Protein AF-A0A958UXL9-F1 (afdb_monomer)

Sequence (493 aa):
MKTKDNKINVVVFGASGHAKVIIDILELEGKYNIVGLIDSYKAKNQNIFDYQILGNEEDIPELSKKYHFNHGIIAIGDNWTRKVMYEKITRANPDFEFVTTIHPSVVIGKNVSIGKGTVIMPGAIINADSKIGDFCIINTKTSVGHDSILENYSSLSSGVTLGGNVYIKEFSAISIGATIIQDIIIGKYAVIGAGSVVTKNIDHQVVAYGVPAKFVRKRAVDDKYLYQVEETVKDTGIVASDKLDVITGKHEWSKVLNEIGQYDFYHTYDYHLTARLQNETPFLLKYTTGTVTIALPLLLRQIDETMYSDASSVYGYPGPICNGIDETFNNEEFTEALQEFFIKNNIVSVFSRLNPFMPCQEIVLKNYGETVQHGKVVNIDITLDVDEQRRNYQSRLKTHVNKSKKHCVVKEAATEQDITDFVEIYHENMGRVNAKKYYYFGEEYFKKIINSSDFKTLVLIAKEKETGKTIAGSMFIVTNNIVQYHLSGSKNE

Mean predicted aligned error: 15.31 Å

Radius of gyration: 28.0 Å; Cα contacts (8 Å, |Δi|>4): 1054; chains: 1; bounding box: 61×80×56 Å

Foldseek 3Di:
DPPDLPAAEEEEEDQDPLVLQVVVQSVQVVRHDHLAYAYPVDDAQDDGNNGTHPYHLLCCVVCCVVSVHQEYAYSDLQLVVSVVSVVSNCVNPVSRFAAETEHPQEAEEACEEAEGNEYAGHQEYAYECEYHEYNEYHYANEYHEYLEYAYHSEYEYHLEYEYYNEYHDASEYEYANEYEYHPEYEADNEYEDHNEYDPHHHYHQFYWGDDPTDTDGGHDSPPGPDDDPPPQFPPPLQDADPFKDKARDQVVQLVLCVLLVDFDPLSHNLQCVLQDDPQWGKIWIWGDDDFKIKIAIWIWHDDPPDQAIEIEGGPDAGGMAMDPDDPPDDQVVVLVSVVVSCVVSRHPYYYGHHDPPGPCRCVNCPVNDDDDDPDDDDDQDPVDDPVVSVVPDDPVVVVVVVVLVVFKDKDWDDDPVSLVLFLVQQQQQCVVVVHDPSSNDDPVSSVSQCPPPQWHKTKMFIATPPPRHTFKIWIWTGHDPDIDTDTIGGHPD

Structure (mmCIF, N/CA/C/O backbone):
data_AF-A0A958UXL9-F1
#
_entry.id   AF-A0A958UXL9-F1
#
loop_
_atom_site.group_PDB
_atom_site.id
_atom_site.type_symbol
_atom_site.label_atom_id
_atom_site.label_alt_id
_atom_site.label_comp_id
_atom_site.label_asym_id
_atom_site.label_entity_id
_atom_site.label_seq_id
_atom_site.pdbx_PDB_ins_code
_atom_site.Cartn_x
_atom_site.Cartn_y
_atom_site.Cartn_z
_atom_site.occupancy
_atom_site.B_iso_or_equiv
_atom_site.auth_seq_id
_atom_site.auth_comp_id
_atom_site.auth_asym_id
_atom_site.auth_atom_id
_atom_site.pdbx_PDB_model_num
ATOM 1 N N . MET A 1 1 ? -27.967 -33.363 28.994 1.00 36.66 1 MET A N 1
ATOM 2 C CA . MET A 1 1 ? -26.508 -33.132 28.910 1.00 36.66 1 MET A CA 1
ATOM 3 C C . MET A 1 1 ? -26.209 -32.573 27.530 1.00 36.66 1 MET A C 1
ATOM 5 O O . MET A 1 1 ? -26.321 -33.318 26.569 1.00 36.66 1 MET A O 1
ATOM 9 N N . LYS A 1 2 ? -25.937 -31.267 27.411 1.00 36.25 2 LYS A N 1
ATOM 10 C CA . LYS A 1 2 ? -25.420 -30.687 26.162 1.00 36.25 2 LYS A CA 1
ATOM 11 C C . LYS A 1 2 ? -23.986 -31.196 26.005 1.00 36.25 2 LYS A C 1
ATOM 13 O O . LYS A 1 2 ? -23.173 -30.973 26.899 1.00 36.25 2 LYS A O 1
ATOM 18 N N . THR A 1 3 ? -23.712 -31.955 24.952 1.00 40.50 3 THR A N 1
ATOM 19 C CA . THR A 1 3 ? -22.351 -32.326 24.553 1.00 40.50 3 THR A CA 1
ATOM 20 C C . THR A 1 3 ? -21.530 -31.043 24.436 1.00 40.50 3 THR A C 1
ATOM 22 O O . THR A 1 3 ? -21.974 -30.097 23.794 1.00 40.50 3 THR A O 1
ATOM 25 N N . LYS A 1 4 ? -20.383 -30.961 25.122 1.00 47.53 4 LYS A N 1
ATOM 26 C CA . LYS A 1 4 ? -19.426 -29.867 24.913 1.00 47.53 4 LYS A CA 1
ATOM 27 C C . LYS A 1 4 ? -19.021 -29.912 23.438 1.00 47.53 4 LYS A C 1
ATOM 29 O O . LYS A 1 4 ? -18.393 -30.887 23.032 1.00 47.53 4 LYS A O 1
ATOM 34 N N . ASP A 1 5 ? -19.414 -28.910 22.657 1.00 58.47 5 ASP A N 1
ATOM 35 C CA . ASP A 1 5 ? -18.971 -28.768 21.271 1.00 58.47 5 ASP A CA 1
ATOM 36 C C . ASP A 1 5 ? -17.445 -28.640 21.269 1.00 58.47 5 ASP A C 1
ATOM 38 O O . ASP A 1 5 ? -16.886 -27.660 21.761 1.00 58.47 5 ASP A O 1
ATOM 42 N N . ASN A 1 6 ? -16.764 -29.670 20.770 1.00 78.56 6 ASN A N 1
ATOM 43 C CA . ASN A 1 6 ? -15.307 -29.792 20.775 1.00 78.56 6 ASN A CA 1
ATOM 44 C C . ASN A 1 6 ? -14.702 -28.988 19.606 1.00 78.56 6 ASN A C 1
ATOM 46 O O . ASN A 1 6 ? -14.046 -29.550 18.731 1.00 78.56 6 ASN A O 1
ATOM 50 N N . LYS A 1 7 ? -15.016 -27.686 19.534 1.00 89.00 7 LYS A N 1
ATOM 51 C CA . LYS A 1 7 ? -14.558 -26.793 18.460 1.00 89.00 7 LYS A CA 1
ATOM 52 C C . LYS A 1 7 ? -13.045 -26.594 18.534 1.00 89.00 7 LYS A C 1
ATOM 54 O O . LYS A 1 7 ? -12.489 -26.440 19.619 1.00 89.00 7 LYS A O 1
ATOM 59 N N . ILE A 1 8 ? -12.392 -26.552 17.375 1.00 93.25 8 ILE A N 1
ATOM 60 C CA . ILE A 1 8 ? -10.952 -26.285 17.282 1.00 93.25 8 ILE A CA 1
ATOM 61 C C . ILE A 1 8 ? -10.722 -24.777 17.425 1.00 93.25 8 ILE A C 1
ATOM 63 O O . ILE A 1 8 ? -11.345 -23.984 16.717 1.00 93.25 8 ILE A O 1
ATOM 67 N N . ASN A 1 9 ? -9.826 -24.380 18.329 1.00 96.00 9 ASN A N 1
ATOM 68 C CA . ASN A 1 9 ? -9.417 -22.986 18.489 1.00 96.00 9 ASN A CA 1
ATOM 69 C C . ASN A 1 9 ? -8.568 -22.540 17.296 1.00 96.00 9 ASN A C 1
ATOM 71 O O . ASN A 1 9 ? -7.501 -23.109 17.055 1.00 96.00 9 ASN A O 1
ATOM 75 N N . VAL A 1 10 ? -9.019 -21.505 16.590 1.00 97.19 10 VAL A N 1
ATOM 76 C CA . VAL A 1 10 ? -8.322 -20.935 15.431 1.00 97.19 10 VAL A CA 1
ATOM 77 C C . VAL A 1 10 ? -8.071 -19.450 15.619 1.00 97.19 10 VAL A C 1
ATOM 79 O O . VAL A 1 10 ? -8.909 -18.734 16.164 1.00 97.19 10 VAL A O 1
ATOM 82 N N . VAL A 1 11 ? -6.934 -18.977 15.121 1.00 97.25 11 VAL A N 1
ATOM 83 C CA . VAL A 1 11 ? -6.637 -17.546 14.987 1.00 97.25 11 VAL A CA 1
ATOM 84 C C . VAL A 1 11 ? -6.687 -17.132 13.514 1.00 97.25 11 VAL A C 1
ATOM 86 O O . VAL A 1 11 ? -6.352 -17.919 12.625 1.00 97.25 11 VAL A O 1
ATOM 89 N N . VAL A 1 12 ? -7.100 -15.897 13.239 1.00 97.81 12 VAL A N 1
ATOM 90 C CA . VAL A 1 12 ? -7.108 -15.337 11.878 1.00 97.81 12 VAL A CA 1
ATOM 91 C C . VAL A 1 12 ? -5.974 -14.319 11.746 1.00 97.81 12 VAL A C 1
ATOM 93 O O . VAL A 1 12 ? -5.903 -13.359 12.511 1.00 97.81 12 VAL A O 1
ATOM 96 N N . PHE A 1 13 ? -5.081 -14.520 10.776 1.00 96.44 13 PHE A N 1
ATOM 97 C CA . PHE A 1 13 ? -3.974 -13.602 10.492 1.00 96.44 13 PHE A CA 1
ATOM 98 C C . PHE A 1 13 ? -4.382 -12.584 9.426 1.00 96.44 13 PHE A C 1
ATOM 100 O O . PHE A 1 13 ? -4.620 -12.946 8.275 1.00 96.44 13 PHE A O 1
ATOM 107 N N . GLY A 1 14 ? -4.421 -11.311 9.801 1.00 92.44 14 GLY A N 1
ATOM 108 C CA . GLY A 1 14 ? -4.945 -10.201 9.016 1.00 92.44 14 GLY A CA 1
ATOM 109 C C . GLY A 1 14 ? -6.362 -9.823 9.446 1.00 92.44 14 GLY A C 1
ATOM 110 O O . GLY A 1 14 ? -7.210 -10.679 9.684 1.00 92.44 14 GLY A O 1
ATOM 111 N N . ALA A 1 15 ? -6.632 -8.520 9.516 1.00 90.50 15 ALA A N 1
ATOM 112 C CA . ALA A 1 15 ? -7.894 -7.966 10.006 1.00 90.50 15 ALA A CA 1
ATOM 113 C C . ALA A 1 15 ? -8.497 -6.916 9.047 1.00 90.50 15 ALA A C 1
ATOM 115 O O . ALA A 1 15 ? -9.163 -5.960 9.463 1.00 90.50 15 ALA A O 1
ATOM 116 N N . SER A 1 16 ? -8.242 -7.067 7.743 1.00 85.19 16 SER A N 1
ATOM 117 C CA . SER A 1 16 ? -8.774 -6.208 6.673 1.00 85.19 16 SER A CA 1
ATOM 118 C C . SER A 1 16 ? -10.174 -6.649 6.201 1.00 85.19 16 SER A C 1
ATOM 120 O O . SER A 1 16 ? -10.812 -7.506 6.808 1.00 85.19 16 SER A O 1
ATOM 122 N N . GLY A 1 17 ? -10.678 -6.078 5.099 1.00 85.38 17 GLY A N 1
ATOM 123 C CA . GLY A 1 17 ? -11.969 -6.475 4.519 1.00 85.38 17 GLY A CA 1
ATOM 124 C C . GLY A 1 17 ? -12.053 -7.960 4.139 1.00 85.38 17 GLY A C 1
ATOM 125 O O . GLY A 1 17 ? -13.109 -8.561 4.300 1.00 85.38 17 GLY A O 1
ATOM 126 N N . HIS A 1 18 ? -10.944 -8.572 3.709 1.00 91.44 18 HIS A N 1
ATOM 127 C CA . HIS A 1 18 ? -10.904 -10.000 3.371 1.00 91.44 18 HIS A CA 1
ATOM 128 C C . HIS A 1 18 ? -11.131 -10.900 4.598 1.00 91.44 18 HIS A C 1
ATOM 130 O O . HIS A 1 18 ? -11.836 -11.902 4.506 1.00 91.44 18 HIS A O 1
ATOM 136 N N . ALA A 1 19 ? -10.608 -10.496 5.761 1.00 94.62 19 ALA A N 1
ATOM 137 C CA . ALA A 1 19 ? -10.781 -11.222 7.015 1.00 94.62 19 ALA A CA 1
ATOM 138 C C . ALA A 1 19 ? -12.244 -11.298 7.450 1.00 94.62 19 ALA A C 1
ATOM 140 O O . ALA A 1 19 ? -12.668 -12.339 7.931 1.00 94.62 19 ALA A O 1
ATOM 141 N N . LYS A 1 20 ? -13.035 -10.245 7.205 1.00 93.75 20 LYS A N 1
ATOM 142 C CA . LYS A 1 20 ? -14.472 -10.242 7.526 1.00 93.75 20 LYS A CA 1
ATOM 143 C C . LYS A 1 20 ? -15.216 -11.388 6.838 1.00 93.75 20 LYS A C 1
ATOM 145 O O . LYS A 1 20 ? -16.043 -12.034 7.462 1.00 93.75 20 LYS A O 1
ATOM 150 N N . VAL A 1 21 ? -14.889 -11.662 5.573 1.00 94.62 21 VAL A N 1
ATOM 151 C CA . VAL A 1 21 ? -15.522 -12.755 4.817 1.00 94.62 21 VAL A CA 1
ATOM 152 C C . VAL A 1 21 ? -15.047 -14.117 5.324 1.00 94.62 21 VAL A C 1
ATOM 154 O O . VAL A 1 21 ? -15.844 -15.033 5.449 1.00 94.62 21 VAL A O 1
ATOM 157 N N . ILE A 1 22 ? -13.763 -14.260 5.661 1.00 97.38 22 ILE A N 1
ATOM 158 C CA . ILE A 1 22 ? -13.238 -15.510 6.235 1.00 97.38 22 ILE A CA 1
ATOM 159 C C . ILE A 1 22 ? -13.864 -15.809 7.601 1.00 97.38 22 ILE A C 1
ATOM 161 O O . ILE A 1 22 ? -14.202 -16.957 7.869 1.00 97.38 22 ILE A O 1
ATOM 165 N N . ILE A 1 23 ? -14.035 -14.791 8.447 1.00 97.56 23 ILE A N 1
ATOM 166 C CA . ILE A 1 23 ? -14.685 -14.919 9.756 1.00 97.56 23 ILE A CA 1
ATOM 167 C C . ILE A 1 23 ? -16.126 -15.411 9.587 1.00 97.56 23 ILE A C 1
ATOM 169 O O . ILE A 1 23 ? -16.485 -16.411 10.199 1.00 97.56 23 ILE A O 1
ATOM 173 N N . ASP A 1 24 ? -16.898 -14.786 8.694 1.00 96.38 24 ASP A N 1
ATOM 174 C CA . ASP A 1 24 ? -18.266 -15.212 8.361 1.00 96.38 24 ASP A CA 1
ATOM 175 C C . ASP A 1 24 ? -18.318 -16.693 7.931 1.00 96.38 24 ASP A C 1
ATOM 177 O O . ASP A 1 24 ? -19.142 -17.469 8.414 1.00 96.38 24 ASP A O 1
ATOM 181 N N . ILE A 1 25 ? -17.370 -17.141 7.099 1.00 97.81 25 ILE A N 1
ATOM 182 C CA . ILE A 1 25 ? -17.284 -18.551 6.688 1.00 97.81 25 ILE A CA 1
ATOM 183 C C . ILE A 1 25 ? -16.992 -19.469 7.879 1.00 97.81 25 ILE A C 1
ATOM 185 O O . ILE A 1 25 ? -17.681 -20.474 8.056 1.00 97.81 25 ILE A O 1
ATOM 189 N N . LEU A 1 26 ? -15.986 -19.142 8.694 1.00 97.25 26 LEU A N 1
ATOM 190 C CA . LEU A 1 26 ? -15.601 -19.943 9.859 1.00 97.25 26 LEU A CA 1
ATOM 191 C C . LEU A 1 26 ? -16.760 -20.088 10.857 1.00 97.25 26 LEU A C 1
ATOM 193 O O . LEU A 1 26 ? -16.963 -21.168 11.420 1.00 97.25 26 LEU A O 1
ATOM 197 N N . GLU A 1 27 ? -17.530 -19.017 11.059 1.00 96.06 27 GLU A N 1
ATOM 198 C CA . GLU A 1 27 ? -18.725 -19.012 11.903 1.00 96.06 27 GLU A CA 1
ATOM 199 C C . GLU A 1 27 ? -19.822 -19.917 11.338 1.00 96.06 27 GLU A C 1
ATOM 201 O O . GLU A 1 27 ? -20.366 -20.752 12.068 1.00 96.06 27 GLU A O 1
ATOM 206 N N . LEU A 1 28 ? -20.101 -19.811 10.035 1.00 96.56 28 LEU A N 1
ATOM 207 C CA . LEU A 1 28 ? -21.108 -20.619 9.345 1.00 96.56 28 LEU A CA 1
ATOM 208 C C . LEU A 1 28 ? -20.744 -22.105 9.271 1.00 96.56 28 LEU A C 1
ATOM 210 O O . LEU A 1 28 ? -21.630 -22.957 9.328 1.00 96.56 28 LEU A O 1
ATOM 214 N N . GLU A 1 29 ? -19.456 -22.440 9.167 1.00 95.12 29 GLU A N 1
ATOM 215 C CA . GLU A 1 29 ? -19.002 -23.829 9.251 1.00 95.12 29 GLU A CA 1
ATOM 216 C C . GLU A 1 29 ? -19.270 -24.432 10.634 1.00 95.12 29 GLU A C 1
ATOM 218 O O . GLU A 1 29 ? -19.460 -25.643 10.754 1.00 95.12 29 GLU A O 1
ATOM 223 N N . GLY A 1 30 ? -19.247 -23.614 11.691 1.00 93.81 30 GLY A N 1
ATOM 224 C CA . GLY A 1 30 ? -19.532 -24.034 13.062 1.00 93.81 30 GLY A CA 1
ATOM 225 C C . GLY A 1 30 ? -18.496 -24.981 13.686 1.00 93.81 30 GLY A C 1
ATOM 226 O O . GLY A 1 30 ? -18.659 -25.373 14.841 1.00 93.81 30 GLY A O 1
ATOM 227 N N . LYS A 1 31 ? -17.421 -25.332 12.966 1.00 94.56 31 LYS A N 1
ATOM 228 C CA . LYS A 1 31 ? -16.356 -26.264 13.398 1.00 94.56 31 LYS A CA 1
ATOM 229 C C . LYS A 1 31 ? -15.307 -25.610 14.302 1.00 94.56 31 LYS A C 1
ATOM 231 O O . LYS A 1 31 ? -14.606 -26.302 15.043 1.00 94.56 31 LYS A O 1
ATOM 236 N N . TYR A 1 32 ? -15.191 -24.286 14.229 1.00 95.94 32 TYR A N 1
ATOM 237 C CA . TYR A 1 32 ? -14.081 -23.533 14.798 1.00 95.94 32 TYR A CA 1
ATOM 238 C C . TYR A 1 32 ? -14.538 -22.545 15.870 1.00 95.94 32 TYR A C 1
ATOM 240 O O . TYR A 1 32 ? -15.656 -22.029 15.837 1.00 95.94 32 TYR A O 1
ATOM 248 N N . ASN A 1 33 ? -13.655 -22.296 16.832 1.00 96.06 33 ASN A N 1
ATOM 249 C CA . ASN A 1 33 ? -13.765 -21.214 17.800 1.00 96.06 33 ASN A CA 1
ATOM 250 C C . ASN A 1 33 ? -12.687 -20.175 17.476 1.00 96.06 33 ASN A C 1
ATOM 252 O O . ASN A 1 33 ? -11.498 -20.451 17.646 1.00 96.06 33 ASN A O 1
ATOM 256 N N . ILE A 1 34 ? -13.089 -19.005 16.981 1.00 97.19 34 ILE A N 1
ATOM 257 C CA . ILE A 1 34 ? -12.151 -17.939 16.625 1.00 97.19 34 ILE A CA 1
ATOM 258 C C . ILE A 1 34 ? -11.682 -17.267 17.919 1.00 97.19 34 ILE A C 1
ATOM 260 O O . ILE A 1 34 ? -12.457 -16.602 18.603 1.00 97.19 34 ILE A O 1
ATOM 264 N N . VAL A 1 35 ? -10.412 -17.456 18.280 1.00 96.44 35 VAL A N 1
ATOM 265 C CA . VAL A 1 35 ? -9.855 -16.931 19.543 1.00 96.44 35 VAL A CA 1
ATOM 266 C C . VAL A 1 35 ? -9.531 -15.439 19.477 1.00 96.44 35 VAL A C 1
ATOM 268 O O . VAL A 1 35 ? -9.409 -14.782 20.508 1.00 96.44 35 VAL A O 1
ATOM 271 N N . GLY A 1 36 ? -9.366 -14.912 18.266 1.00 96.38 36 GLY A N 1
ATOM 272 C CA . GLY A 1 36 ? -9.016 -13.528 17.993 1.00 96.38 36 GLY A CA 1
ATOM 273 C C . GLY A 1 36 ? -8.284 -13.387 16.665 1.00 96.38 36 GLY A C 1
ATOM 274 O O . GLY A 1 36 ? -8.196 -14.329 15.870 1.00 96.38 36 GLY A O 1
ATOM 275 N N . LEU A 1 37 ? -7.760 -12.190 16.434 1.00 96.94 37 LEU A N 1
ATOM 276 C CA . LEU A 1 37 ? -7.090 -11.800 15.200 1.00 96.94 37 LEU A CA 1
ATOM 277 C C . LEU A 1 37 ? -5.641 -11.400 15.489 1.00 96.94 37 LEU A C 1
ATOM 279 O O . LEU A 1 37 ? -5.334 -10.891 16.568 1.00 96.94 37 LEU A O 1
ATOM 283 N N . ILE A 1 38 ? -4.759 -11.585 14.514 1.00 94.31 38 ILE A N 1
ATOM 284 C CA . ILE A 1 38 ? -3.367 -11.123 14.561 1.00 94.31 38 ILE A CA 1
ATOM 285 C C . ILE A 1 38 ? -3.137 -10.179 13.385 1.00 94.31 38 ILE A C 1
ATOM 287 O O . ILE A 1 38 ? -3.370 -10.566 12.243 1.00 94.31 38 ILE A O 1
ATOM 291 N N . ASP A 1 39 ? -2.700 -8.947 13.642 1.00 89.69 39 ASP A N 1
ATOM 292 C CA . ASP A 1 39 ? -2.470 -7.945 12.596 1.00 89.69 39 ASP A CA 1
ATOM 293 C C . ASP A 1 39 ? -1.401 -6.934 13.040 1.00 89.69 39 ASP A C 1
ATOM 295 O O . ASP A 1 39 ? -1.528 -6.314 14.092 1.00 89.69 39 ASP A O 1
ATOM 299 N N . SER A 1 40 ? -0.352 -6.765 12.231 1.00 80.31 40 SER A N 1
ATOM 300 C CA . SER A 1 40 ? 0.772 -5.859 12.518 1.00 80.31 40 SER A CA 1
ATOM 301 C C . SER A 1 40 ? 0.460 -4.371 12.330 1.00 80.31 40 SER A C 1
ATOM 303 O O . SER A 1 40 ? 1.208 -3.524 12.809 1.00 80.31 40 SER A O 1
ATOM 305 N N . TYR A 1 41 ? -0.626 -4.031 11.636 1.00 77.31 41 TYR A N 1
ATOM 306 C CA . TYR A 1 41 ? -0.985 -2.649 11.307 1.00 77.31 41 TYR A CA 1
ATOM 307 C C . TYR A 1 41 ? -2.134 -2.117 12.165 1.00 77.31 41 TYR A C 1
ATOM 309 O O . TYR A 1 41 ? -2.486 -0.941 12.067 1.00 77.31 41 TYR A O 1
ATOM 317 N N . LYS A 1 42 ? -2.747 -2.969 12.993 1.00 78.62 42 LYS A N 1
ATOM 318 C CA . LYS A 1 42 ? -3.869 -2.602 13.860 1.00 78.62 42 LYS A CA 1
ATOM 319 C C . LYS A 1 42 ? -3.481 -2.633 15.326 1.00 78.62 42 LYS A C 1
ATOM 321 O O . LYS A 1 42 ? -2.682 -3.453 15.767 1.00 78.62 42 LYS A O 1
ATOM 326 N N . ALA A 1 43 ? -4.080 -1.732 16.097 1.00 78.62 43 ALA A N 1
ATOM 327 C CA . ALA A 1 43 ? -3.799 -1.637 17.519 1.00 78.62 43 ALA A CA 1
ATOM 328 C C . ALA A 1 43 ? -4.313 -2.879 18.262 1.00 78.62 43 ALA A C 1
ATOM 330 O O . ALA A 1 43 ? -5.433 -3.345 18.043 1.00 78.62 43 ALA A O 1
ATOM 331 N N . LYS A 1 44 ? -3.509 -3.380 19.202 1.00 85.69 44 LYS A N 1
ATOM 332 C CA . LYS A 1 44 ? -3.915 -4.442 20.127 1.00 85.69 44 LYS A CA 1
ATOM 333 C C . LYS A 1 44 ? -5.185 -4.043 20.887 1.00 85.69 44 LYS A C 1
ATOM 335 O O . LYS A 1 44 ? -5.346 -2.888 21.275 1.00 85.69 44 LYS A O 1
ATOM 340 N N . ASN A 1 45 ? -6.065 -5.011 21.128 1.00 87.56 45 ASN A N 1
ATOM 341 C CA . ASN A 1 45 ? -7.399 -4.853 21.724 1.00 87.56 45 ASN A CA 1
ATOM 342 C C . ASN A 1 45 ? -8.421 -4.082 20.869 1.00 87.56 45 ASN A C 1
ATOM 344 O O . ASN A 1 45 ? -9.549 -3.883 21.319 1.00 87.56 45 ASN A O 1
ATOM 348 N N . GLN A 1 46 ? -8.080 -3.669 19.644 1.00 86.81 46 GLN A N 1
ATOM 349 C CA . GLN A 1 46 ? -9.084 -3.182 18.702 1.00 86.81 46 GLN A CA 1
ATOM 350 C C . GLN A 1 46 ? -10.045 -4.325 18.341 1.00 86.81 46 GLN A C 1
ATOM 352 O O . GLN A 1 46 ? -9.607 -5.443 18.077 1.00 86.81 46 GLN A O 1
ATOM 357 N N . ASN A 1 47 ? -11.349 -4.045 18.303 1.00 88.00 47 ASN A N 1
ATOM 358 C CA . ASN A 1 47 ? -12.356 -5.008 17.855 1.00 88.00 47 ASN A CA 1
ATOM 359 C C . ASN A 1 47 ? -12.588 -4.881 16.346 1.00 88.00 47 ASN A C 1
ATOM 361 O O . ASN A 1 47 ? -12.818 -3.782 15.839 1.00 88.00 47 ASN A O 1
ATOM 365 N N . ILE A 1 48 ? -12.583 -6.007 15.640 1.00 83.44 48 ILE A N 1
ATOM 366 C CA . ILE A 1 48 ? -12.958 -6.131 14.234 1.00 83.44 48 ILE A CA 1
ATOM 367 C C . ILE A 1 48 ? -13.924 -7.306 14.116 1.00 83.44 48 ILE A C 1
ATOM 369 O O . ILE A 1 48 ? -13.542 -8.440 14.384 1.00 83.44 48 ILE A O 1
ATOM 373 N N . PHE A 1 49 ? -15.156 -7.025 13.677 1.00 82.12 49 PHE A N 1
ATOM 374 C CA . PHE A 1 49 ? -16.184 -8.048 13.438 1.00 82.12 49 PHE A CA 1
ATOM 375 C C . PHE A 1 49 ? -16.383 -8.963 14.661 1.00 82.12 49 PHE A C 1
ATOM 377 O O . PHE A 1 49 ? -16.333 -10.175 14.546 1.00 82.12 49 PHE A O 1
ATOM 384 N N . ASP A 1 50 ? -16.510 -8.343 15.840 1.00 91.06 50 ASP A N 1
ATOM 385 C CA . ASP A 1 50 ? -16.674 -8.988 17.153 1.00 91.06 50 ASP A CA 1
ATOM 386 C C . ASP A 1 50 ? -15.453 -9.738 17.721 1.00 91.06 50 ASP A C 1
ATOM 388 O O . ASP A 1 50 ? -15.511 -10.252 18.839 1.00 91.06 50 ASP A O 1
ATOM 392 N N . TYR A 1 51 ? -14.302 -9.694 17.039 1.00 95.38 51 TYR A N 1
ATOM 393 C CA . TYR A 1 51 ? -13.049 -10.299 17.506 1.00 95.38 51 TYR A CA 1
ATOM 394 C C . TYR A 1 51 ? -11.960 -9.265 17.800 1.00 95.38 51 TYR A C 1
ATOM 396 O O . TYR A 1 51 ? -11.799 -8.273 17.089 1.00 95.38 51 TYR A O 1
ATOM 404 N N . GLN A 1 52 ? -11.170 -9.514 18.845 1.00 95.44 52 GLN A N 1
ATOM 405 C CA . GLN A 1 52 ? -10.063 -8.645 19.248 1.00 95.44 52 GLN A CA 1
ATOM 406 C C . GLN A 1 52 ? -8.787 -8.912 18.448 1.00 95.44 52 GLN A C 1
ATOM 408 O O . GLN A 1 52 ? -8.423 -10.066 18.217 1.00 95.44 52 GLN A O 1
ATOM 413 N N . ILE A 1 53 ? -8.045 -7.846 18.129 1.00 95.00 53 ILE A N 1
ATOM 414 C CA . ILE A 1 53 ? -6.628 -7.942 17.762 1.00 95.00 53 ILE A CA 1
ATOM 415 C C . ILE A 1 53 ? -5.827 -8.344 19.009 1.00 95.00 53 ILE A C 1
ATOM 417 O O . ILE A 1 53 ? -5.696 -7.563 19.955 1.00 95.00 53 ILE A O 1
ATOM 421 N N . LEU A 1 54 ? -5.280 -9.557 19.020 1.00 94.62 54 LEU A N 1
ATOM 422 C CA . LEU A 1 54 ? -4.513 -10.108 20.140 1.00 94.62 54 LEU A CA 1
ATOM 423 C C . LEU A 1 54 ? -3.064 -9.597 20.179 1.00 94.62 54 LEU A C 1
ATOM 425 O O . LEU A 1 54 ? -2.463 -9.527 21.255 1.00 94.62 54 LEU A O 1
ATOM 429 N N . GLY A 1 55 ? -2.518 -9.234 19.019 1.00 92.00 55 GLY A N 1
ATOM 430 C CA . GLY A 1 55 ? -1.126 -8.835 18.837 1.00 92.00 55 GLY A CA 1
ATOM 431 C C . GLY A 1 55 ? -0.693 -8.933 17.375 1.00 92.00 55 GLY A C 1
ATOM 432 O O . GLY A 1 55 ? -1.538 -8.938 16.474 1.00 92.00 55 GLY A O 1
ATOM 433 N N . ASN A 1 56 ? 0.615 -9.034 17.161 1.00 88.38 56 ASN A N 1
ATOM 434 C CA . ASN A 1 56 ? 1.242 -9.191 15.847 1.00 88.38 56 ASN A CA 1
ATOM 435 C C . ASN A 1 56 ? 1.816 -10.615 15.655 1.00 88.38 56 ASN A C 1
ATOM 437 O O . ASN A 1 56 ? 1.665 -11.486 16.514 1.00 88.38 56 ASN A O 1
ATOM 441 N N . GLU A 1 57 ? 2.438 -10.889 14.503 1.00 81.19 57 GLU A N 1
ATOM 442 C CA . GLU A 1 57 ? 3.020 -12.209 14.221 1.00 81.19 57 GLU A CA 1
ATOM 443 C C . GLU A 1 57 ? 4.197 -12.608 15.133 1.00 81.19 57 GLU A C 1
ATOM 445 O O . GLU A 1 57 ? 4.503 -13.794 15.246 1.00 81.19 57 GLU A O 1
ATOM 450 N N . GLU A 1 58 ? 4.862 -11.659 15.790 1.00 84.94 58 GLU A N 1
ATOM 451 C CA . GLU A 1 58 ? 5.972 -11.936 16.709 1.00 84.94 58 GLU A CA 1
ATOM 452 C C . GLU A 1 58 ? 5.452 -12.471 18.051 1.00 84.94 58 GLU A C 1
ATOM 454 O O . GLU A 1 58 ? 6.104 -13.292 18.694 1.00 84.94 58 GLU A O 1
ATOM 459 N N . ASP A 1 59 ? 4.224 -12.097 18.420 1.00 87.31 59 ASP A N 1
ATOM 460 C CA . ASP A 1 59 ? 3.562 -12.517 19.656 1.00 87.31 59 ASP A CA 1
ATOM 461 C C . ASP A 1 59 ? 3.039 -13.974 19.606 1.00 87.31 59 ASP A C 1
ATOM 463 O O . ASP A 1 59 ? 2.581 -14.511 20.621 1.00 87.31 59 ASP A O 1
ATOM 467 N N . ILE A 1 60 ? 3.076 -14.648 18.444 1.00 87.38 60 ILE A N 1
ATOM 468 C CA . ILE A 1 60 ? 2.464 -15.978 18.227 1.00 87.38 60 ILE A CA 1
ATOM 469 C C . ILE A 1 60 ? 2.870 -17.020 19.285 1.00 87.38 60 ILE A C 1
ATOM 471 O O . ILE A 1 60 ? 1.976 -17.710 19.791 1.00 87.38 60 ILE A O 1
ATOM 475 N N . PRO A 1 61 ? 4.155 -17.184 19.661 1.00 88.25 61 PRO A N 1
ATOM 476 C CA . PRO A 1 61 ? 4.547 -18.208 20.632 1.00 88.25 61 PRO A CA 1
ATOM 477 C C . PRO A 1 61 ? 3.937 -17.995 22.024 1.00 88.25 61 PRO A C 1
ATOM 479 O O . PRO A 1 61 ? 3.638 -18.961 22.727 1.00 88.25 61 PRO A O 1
ATOM 482 N N . GLU A 1 62 ? 3.731 -16.743 22.433 1.00 92.00 62 GLU A N 1
ATOM 483 C CA . GLU A 1 62 ? 3.111 -16.415 23.720 1.00 92.00 62 GLU A CA 1
ATOM 484 C C . GLU A 1 62 ? 1.585 -16.498 23.642 1.00 92.00 62 GLU A C 1
ATOM 486 O O . GLU A 1 62 ? 0.938 -17.085 24.515 1.00 92.00 62 GLU A O 1
ATOM 491 N N . LEU A 1 63 ? 1.002 -15.966 22.564 1.00 92.19 63 LEU A N 1
ATOM 492 C CA . LEU A 1 63 ? -0.440 -15.980 22.335 1.00 92.19 63 LEU A CA 1
ATOM 493 C C . LEU A 1 63 ? -0.977 -17.405 22.176 1.00 92.19 63 LEU A C 1
ATOM 495 O O . LEU A 1 63 ? -2.005 -17.726 22.769 1.00 92.19 63 LEU A O 1
ATOM 499 N N . SER A 1 64 ? -0.275 -18.275 21.448 1.00 91.44 64 SER A N 1
ATOM 500 C CA . SER A 1 64 ? -0.665 -19.683 21.262 1.00 91.44 64 SER A CA 1
ATOM 501 C C . SER A 1 64 ? -0.787 -20.430 22.590 1.00 91.44 64 SER A C 1
ATOM 503 O O . SER A 1 64 ? -1.761 -21.150 22.807 1.00 91.44 64 SER A O 1
ATOM 505 N N . LYS A 1 65 ? 0.141 -20.191 23.528 1.00 91.31 65 LYS A N 1
ATOM 506 C CA . LYS A 1 65 ? 0.088 -20.748 24.889 1.00 91.31 65 LYS A CA 1
ATOM 507 C C . LYS A 1 65 ? -1.051 -20.151 25.707 1.00 91.31 65 LYS A C 1
ATOM 509 O O . LYS A 1 65 ? -1.775 -20.893 26.362 1.00 91.31 65 LYS A O 1
ATOM 514 N N . LYS A 1 66 ? -1.207 -18.824 25.672 1.00 93.88 66 LYS A N 1
ATOM 515 C CA . LYS A 1 66 ? -2.201 -18.093 26.473 1.00 93.88 66 LYS A CA 1
ATOM 516 C C . LYS A 1 66 ? -3.642 -18.392 26.053 1.00 93.88 66 LYS A C 1
ATOM 518 O O . LYS A 1 66 ? -4.511 -18.511 26.909 1.00 93.88 66 LYS A O 1
ATOM 523 N N . TYR A 1 67 ? -3.890 -18.476 24.751 1.00 91.81 67 TYR A N 1
ATOM 524 C CA . TYR A 1 67 ? -5.221 -18.661 24.167 1.00 91.81 67 TYR A CA 1
ATOM 525 C C . TYR A 1 67 ? -5.461 -20.097 23.676 1.00 91.81 67 TYR A C 1
ATOM 527 O O . TYR A 1 67 ? -6.515 -20.382 23.113 1.00 91.81 67 TYR A O 1
ATOM 535 N N . HIS A 1 68 ? -4.509 -21.007 23.912 1.00 91.88 68 HIS A N 1
ATOM 536 C CA . HIS A 1 68 ? -4.591 -22.430 23.579 1.00 91.88 68 HIS A CA 1
ATOM 537 C C . HIS A 1 68 ? -5.002 -22.687 22.121 1.00 91.88 68 HIS A C 1
ATOM 539 O O . HIS A 1 68 ? -5.967 -23.409 21.859 1.00 91.88 68 HIS A O 1
ATOM 545 N N . PHE A 1 69 ? -4.279 -22.082 21.176 1.00 93.19 69 PHE A N 1
ATOM 546 C CA . PHE A 1 69 ? -4.454 -22.333 19.745 1.00 93.19 69 PHE A CA 1
ATOM 547 C C . PHE A 1 69 ? -3.153 -22.824 19.107 1.00 93.19 69 PHE A C 1
ATOM 549 O O . PHE A 1 69 ? -2.063 -22.354 19.425 1.00 93.19 69 PHE A O 1
ATOM 556 N N . ASN A 1 70 ? -3.293 -23.746 18.165 1.00 94.06 70 ASN A N 1
ATOM 557 C CA . ASN A 1 70 ? -2.239 -24.224 17.266 1.00 94.06 70 ASN A CA 1
ATOM 558 C C . ASN A 1 70 ? -2.717 -24.277 15.806 1.00 94.06 70 ASN A C 1
ATOM 560 O O . ASN A 1 70 ? -2.006 -24.788 14.950 1.00 94.06 70 ASN A O 1
ATOM 564 N N . HIS A 1 71 ? -3.919 -23.761 15.540 1.00 96.75 71 HIS A N 1
ATOM 565 C CA . HIS A 1 71 ? -4.514 -23.699 14.217 1.00 96.75 71 HIS A CA 1
ATOM 566 C C . HIS A 1 71 ? -4.792 -22.246 13.830 1.00 96.75 71 HIS A C 1
ATOM 568 O O . HIS A 1 71 ? -5.075 -21.401 14.685 1.00 96.75 71 HIS A O 1
ATOM 574 N N . GLY A 1 72 ? -4.783 -21.948 12.536 1.00 97.25 72 GLY A N 1
ATOM 575 C CA . GLY A 1 72 ? -5.218 -20.645 12.051 1.00 97.25 72 GLY A CA 1
ATOM 576 C C . GLY A 1 72 ? -5.372 -20.559 10.545 1.00 97.25 72 GLY A C 1
ATOM 577 O O . GLY A 1 72 ? -5.155 -21.527 9.820 1.00 97.25 72 GLY A O 1
ATOM 578 N N . ILE A 1 73 ? -5.760 -19.382 10.072 1.00 98.25 73 ILE A N 1
ATOM 579 C CA . ILE A 1 73 ? -5.925 -19.099 8.646 1.00 98.25 73 ILE A CA 1
ATOM 580 C C . ILE A 1 73 ? -5.369 -17.721 8.303 1.00 98.25 73 ILE A C 1
ATOM 582 O O . ILE A 1 73 ? -5.516 -16.769 9.069 1.00 98.25 73 ILE A O 1
ATOM 586 N N . ILE A 1 74 ? -4.715 -17.609 7.146 1.00 97.88 74 ILE A N 1
ATOM 587 C CA . ILE A 1 74 ? -4.128 -16.351 6.684 1.00 97.88 74 ILE A CA 1
ATOM 588 C C . ILE A 1 74 ? -5.142 -15.603 5.821 1.00 97.88 74 ILE A C 1
ATOM 590 O O . ILE A 1 74 ? -5.326 -15.908 4.645 1.00 97.88 74 ILE A O 1
ATOM 594 N N . ALA A 1 75 ? -5.761 -14.579 6.397 1.00 96.50 75 ALA A N 1
ATOM 595 C CA . ALA A 1 75 ? -6.711 -13.684 5.753 1.00 96.50 75 ALA A CA 1
ATOM 596 C C . ALA A 1 75 ? -6.028 -12.495 5.051 1.00 96.50 75 ALA A C 1
ATOM 598 O O . ALA A 1 75 ? -6.423 -11.333 5.202 1.00 96.50 75 ALA A O 1
ATOM 599 N N . ILE A 1 76 ? -5.028 -12.794 4.219 1.00 93.06 76 ILE A N 1
ATOM 600 C CA . ILE A 1 76 ? -4.292 -11.817 3.409 1.00 93.06 76 ILE A CA 1
ATOM 601 C C . ILE A 1 76 ? -4.536 -12.111 1.929 1.00 93.06 76 ILE A C 1
ATOM 603 O O . ILE A 1 76 ? -4.181 -13.179 1.427 1.00 93.06 76 ILE A O 1
ATOM 607 N N . GLY A 1 77 ? -5.131 -11.147 1.224 1.00 91.44 77 GLY A N 1
ATOM 608 C CA . GLY A 1 77 ? -5.492 -11.317 -0.184 1.00 91.44 77 GLY A CA 1
ATOM 609 C C . GLY A 1 77 ? -4.283 -11.423 -1.119 1.00 91.44 77 GLY A C 1
ATOM 610 O O . GLY A 1 77 ? -4.291 -12.228 -2.050 1.00 91.44 77 GLY A O 1
ATOM 611 N N . ASP A 1 78 ? -3.231 -10.639 -0.870 1.00 90.56 78 ASP A N 1
ATOM 612 C CA . ASP A 1 78 ? -2.039 -10.653 -1.717 1.00 90.56 78 ASP A CA 1
ATOM 613 C C . ASP A 1 78 ? -1.289 -11.990 -1.586 1.00 90.56 78 ASP A C 1
ATOM 615 O O . ASP A 1 78 ? -1.035 -12.474 -0.482 1.00 90.56 78 ASP A O 1
ATOM 619 N N . ASN A 1 79 ? -0.950 -12.594 -2.726 1.00 93.69 79 ASN A N 1
ATOM 620 C CA . ASN A 1 79 ? -0.435 -13.964 -2.802 1.00 93.69 79 ASN A CA 1
ATOM 621 C C . ASN A 1 79 ? 0.966 -14.063 -2.196 1.00 93.69 79 ASN A C 1
ATOM 623 O O . ASN A 1 79 ? 1.255 -14.998 -1.448 1.00 93.69 79 ASN A O 1
ATOM 627 N N . TRP A 1 80 ? 1.826 -13.089 -2.505 1.00 90.25 80 TRP A N 1
ATOM 628 C CA . TRP A 1 80 ? 3.196 -13.056 -2.008 1.00 90.25 80 TRP A CA 1
ATOM 629 C C . TRP A 1 80 ? 3.222 -12.787 -0.503 1.00 90.25 80 TRP A C 1
ATOM 631 O O . TRP A 1 80 ? 3.831 -13.537 0.256 1.00 90.25 80 TRP A O 1
ATOM 641 N N . THR A 1 81 ? 2.469 -11.786 -0.048 1.00 89.12 81 THR A N 1
ATOM 642 C CA . THR A 1 81 ? 2.347 -11.433 1.373 1.00 89.12 81 THR A CA 1
ATOM 643 C C . THR A 1 81 ? 1.776 -12.593 2.193 1.00 89.12 81 THR A C 1
ATOM 645 O O . THR A 1 81 ? 2.260 -12.871 3.291 1.00 89.12 81 THR A O 1
ATOM 648 N N . ARG A 1 82 ? 0.798 -13.334 1.653 1.00 94.44 82 ARG A N 1
ATOM 649 C CA . ARG A 1 82 ? 0.258 -14.549 2.284 1.00 94.44 82 ARG A CA 1
ATOM 650 C C . ARG A 1 82 ? 1.327 -15.630 2.468 1.00 94.44 82 ARG A C 1
ATOM 652 O O . ARG A 1 82 ? 1.399 -16.227 3.540 1.00 94.44 82 ARG A O 1
ATOM 659 N N . LYS A 1 83 ? 2.193 -15.842 1.473 1.00 95.19 83 LYS A N 1
ATOM 660 C CA . LYS A 1 83 ? 3.336 -16.767 1.568 1.00 95.19 83 LYS A CA 1
ATOM 661 C C . LYS A 1 83 ? 4.374 -16.306 2.593 1.00 95.19 83 LYS A C 1
ATOM 663 O O . LYS A 1 83 ? 4.817 -17.107 3.409 1.00 95.19 83 LYS A O 1
ATOM 668 N N . VAL A 1 84 ? 4.717 -15.018 2.606 1.00 90.62 84 VAL A N 1
ATOM 669 C CA . VAL A 1 84 ? 5.634 -14.444 3.608 1.00 90.62 84 VAL A CA 1
ATOM 670 C C . VAL A 1 84 ? 5.085 -14.632 5.026 1.00 90.62 84 VAL A C 1
ATOM 672 O O . VAL A 1 84 ? 5.826 -15.014 5.930 1.00 90.62 84 VAL A O 1
ATOM 675 N N . MET A 1 85 ? 3.782 -14.420 5.226 1.00 92.75 85 MET A N 1
ATOM 676 C CA . MET A 1 85 ? 3.130 -14.643 6.518 1.00 92.75 85 MET A CA 1
ATOM 677 C C . MET A 1 85 ? 3.166 -16.123 6.928 1.00 92.75 85 MET A C 1
ATOM 679 O O . MET A 1 85 ? 3.523 -16.431 8.062 1.00 92.75 85 MET A O 1
ATOM 683 N N . TYR A 1 86 ? 2.891 -17.048 6.004 1.00 95.75 86 TYR A N 1
ATOM 684 C CA . TYR A 1 86 ? 3.030 -18.487 6.252 1.00 95.75 86 TYR A CA 1
ATOM 685 C C . TYR A 1 86 ? 4.441 -18.859 6.731 1.00 95.75 86 TYR A C 1
ATOM 687 O O . TYR A 1 86 ? 4.596 -19.566 7.730 1.00 95.75 86 TYR A O 1
ATOM 695 N N . GLU A 1 87 ? 5.474 -18.351 6.054 1.00 93.94 87 GLU A N 1
ATOM 696 C CA . GLU A 1 87 ? 6.872 -18.603 6.416 1.00 93.94 87 GLU A CA 1
ATOM 697 C C . GLU A 1 87 ? 7.217 -18.033 7.799 1.00 93.94 87 GLU A C 1
ATOM 699 O O . GLU A 1 87 ? 7.915 -18.689 8.573 1.00 93.94 87 GLU A O 1
ATOM 704 N N . LYS A 1 88 ? 6.713 -16.838 8.137 1.00 90.88 88 LYS A N 1
ATOM 705 C CA . LYS A 1 88 ? 6.892 -16.225 9.464 1.00 90.88 88 LYS A CA 1
ATOM 706 C C . LYS A 1 88 ? 6.259 -17.070 10.570 1.00 90.88 88 LYS A C 1
ATOM 708 O O . LYS A 1 88 ? 6.937 -17.392 11.542 1.00 90.88 88 LYS A O 1
ATOM 713 N N . ILE A 1 89 ? 5.000 -17.469 10.396 1.00 92.44 89 ILE A N 1
ATOM 714 C CA . ILE A 1 89 ? 4.260 -18.268 11.381 1.00 92.44 89 ILE A CA 1
ATOM 715 C C . ILE A 1 89 ? 4.940 -19.623 11.586 1.00 92.44 89 ILE A C 1
ATOM 717 O O . ILE A 1 89 ? 5.215 -19.997 12.719 1.00 92.44 89 ILE A O 1
ATOM 721 N N . THR A 1 90 ? 5.278 -20.324 10.500 1.00 92.62 90 THR A N 1
ATOM 722 C CA . THR A 1 90 ? 5.915 -21.651 10.568 1.00 92.62 90 THR A CA 1
ATOM 723 C C . THR A 1 90 ? 7.302 -21.578 11.210 1.00 92.62 90 THR A C 1
ATOM 725 O O . THR A 1 90 ? 7.711 -22.484 11.928 1.00 92.62 90 THR A O 1
ATOM 728 N N . ARG A 1 91 ? 8.039 -20.480 10.993 1.00 90.25 91 ARG A N 1
ATOM 729 C CA . ARG A 1 91 ? 9.325 -20.246 11.663 1.00 90.25 91 ARG A CA 1
ATOM 730 C C . ARG A 1 91 ? 9.155 -20.017 13.165 1.00 90.25 91 ARG A C 1
ATOM 732 O O . ARG A 1 91 ? 9.972 -20.505 13.938 1.00 90.25 91 ARG A O 1
ATOM 739 N N . ALA A 1 92 ? 8.128 -19.272 13.569 1.00 87.31 92 ALA A N 1
ATOM 740 C CA . ALA A 1 92 ? 7.843 -18.983 14.974 1.00 87.31 92 ALA A CA 1
ATOM 741 C C . ALA A 1 92 ? 7.225 -20.183 15.716 1.00 87.31 92 ALA A C 1
ATOM 743 O O . ALA A 1 92 ? 7.446 -20.349 16.915 1.00 87.31 92 ALA A O 1
ATOM 744 N N . ASN A 1 93 ? 6.456 -21.015 15.012 1.00 88.56 93 ASN A N 1
ATOM 745 C CA . ASN A 1 93 ? 5.793 -22.198 15.540 1.00 88.56 93 ASN A CA 1
ATOM 746 C C . ASN A 1 93 ? 5.722 -23.302 14.458 1.00 88.56 93 ASN A C 1
ATOM 748 O O . ASN A 1 93 ? 4.788 -23.310 13.653 1.00 88.56 93 ASN A O 1
ATOM 752 N N . PRO A 1 94 ? 6.701 -24.226 14.418 1.00 89.25 94 PRO A N 1
ATOM 753 C CA . PRO A 1 94 ? 6.775 -25.278 13.397 1.00 89.25 94 PRO A CA 1
ATOM 754 C C . PRO A 1 94 ? 5.587 -26.246 13.374 1.00 89.25 94 PRO A C 1
ATOM 756 O O . PRO A 1 94 ? 5.270 -26.784 12.316 1.00 89.25 94 PRO A O 1
ATOM 759 N N . ASP A 1 95 ? 4.918 -26.431 14.514 1.00 90.94 95 ASP A N 1
ATOM 760 C CA . ASP A 1 95 ? 3.767 -27.331 14.666 1.00 90.94 95 ASP A CA 1
ATOM 761 C C . ASP A 1 95 ? 2.428 -26.624 14.380 1.00 90.94 95 ASP A C 1
ATOM 763 O O . ASP A 1 95 ? 1.355 -27.144 14.689 1.00 90.94 95 ASP A O 1
ATOM 767 N N . PHE A 1 96 ? 2.467 -25.402 13.837 1.00 94.44 96 PHE A N 1
ATOM 768 C CA . PHE A 1 96 ? 1.269 -24.632 13.531 1.00 94.44 96 PHE A CA 1
ATOM 769 C C . PHE A 1 96 ? 0.542 -25.178 12.297 1.00 94.44 96 PHE A C 1
ATOM 771 O O . PHE A 1 96 ? 1.113 -25.289 11.210 1.00 94.44 96 PHE A O 1
ATOM 778 N N . GLU A 1 97 ? -0.753 -25.452 12.440 1.00 96.44 97 GLU A N 1
ATOM 779 C CA . GLU A 1 97 ? -1.585 -26.001 11.374 1.00 96.44 97 GLU A CA 1
ATOM 780 C C . GLU A 1 97 ? -2.467 -24.929 10.719 1.00 96.44 97 GLU A C 1
ATOM 782 O O . GLU A 1 97 ? -3.074 -24.080 11.374 1.00 96.44 97 GLU A O 1
ATOM 787 N N . PHE A 1 98 ? -2.574 -24.974 9.390 1.00 98.19 98 PHE A N 1
ATOM 788 C CA . PHE A 1 98 ? -3.399 -24.033 8.634 1.00 98.19 98 PHE A CA 1
ATOM 789 C C . PHE A 1 98 ? -4.701 -24.682 8.196 1.00 98.19 98 PHE A C 1
ATOM 791 O O . PHE A 1 98 ? -4.693 -25.637 7.417 1.00 98.19 98 PHE A O 1
ATOM 798 N N . VAL A 1 99 ? -5.819 -24.137 8.671 1.00 98.06 99 VAL A N 1
ATOM 799 C CA . VAL A 1 99 ? -7.146 -24.661 8.344 1.00 98.06 99 VAL A CA 1
ATOM 800 C C . VAL A 1 99 ? -7.582 -24.225 6.949 1.00 98.06 99 VAL A C 1
ATOM 802 O O . VAL A 1 99 ? -7.253 -23.135 6.481 1.00 98.06 99 VAL A O 1
ATOM 805 N N . THR A 1 100 ? -8.348 -25.092 6.298 1.00 98.25 100 THR A N 1
ATOM 806 C CA . THR A 1 100 ? -9.048 -24.813 5.042 1.00 98.25 100 THR A CA 1
ATOM 807 C C . THR A 1 100 ? -10.492 -24.486 5.385 1.00 98.25 100 THR A C 1
ATOM 809 O O . THR A 1 100 ? -11.118 -25.252 6.115 1.00 98.25 100 THR A O 1
ATOM 812 N N . THR A 1 101 ? -11.026 -23.383 4.863 1.00 97.81 101 THR A N 1
ATOM 813 C CA . THR A 1 101 ? -12.396 -22.948 5.171 1.00 97.81 101 THR A CA 1
ATOM 814 C C . THR A 1 101 ? -13.221 -22.780 3.900 1.00 97.81 101 THR A C 1
ATOM 816 O O . THR A 1 101 ? -12.761 -22.216 2.902 1.00 97.81 101 THR A O 1
ATOM 819 N N . ILE A 1 102 ? -14.431 -23.337 3.906 1.00 98.50 102 ILE A N 1
ATOM 820 C CA . ILE A 1 102 ? -15.284 -23.455 2.722 1.00 98.50 102 ILE A CA 1
ATOM 821 C C . ILE A 1 102 ? -16.686 -23.003 3.103 1.00 98.50 102 ILE A C 1
ATOM 823 O O . ILE A 1 102 ? -17.318 -23.593 3.979 1.00 98.50 102 ILE A O 1
ATOM 827 N N . HIS A 1 103 ? -17.192 -21.975 2.423 1.00 98.56 103 HIS A N 1
ATOM 828 C CA . HIS A 1 103 ? -18.546 -21.501 2.672 1.00 98.56 103 HIS A CA 1
ATOM 829 C C . HIS A 1 103 ? -19.586 -22.606 2.394 1.00 98.56 103 HIS A C 1
ATOM 831 O O . HIS A 1 103 ? -19.501 -23.258 1.350 1.00 98.56 103 HIS A O 1
ATOM 837 N N . PRO A 1 104 ? -20.618 -22.797 3.243 1.00 98.06 104 PRO A N 1
ATOM 838 C CA . PRO A 1 104 ? -21.599 -23.876 3.064 1.00 98.06 104 PRO A CA 1
ATOM 839 C C . PRO A 1 104 ? -22.371 -23.865 1.735 1.00 98.06 104 PRO A C 1
ATOM 841 O O . PRO A 1 104 ? -22.930 -24.882 1.341 1.00 98.06 104 PRO A O 1
ATOM 844 N N . SER A 1 105 ? -22.421 -22.726 1.036 1.00 98.25 105 SER A N 1
ATOM 845 C CA . SER A 1 105 ? -23.066 -22.614 -0.285 1.00 98.25 105 SER A CA 1
ATOM 846 C C . SER A 1 105 ? -22.192 -23.035 -1.472 1.00 98.25 105 SER A C 1
ATOM 848 O O . SER A 1 105 ? -22.648 -22.949 -2.613 1.00 98.25 105 SER A O 1
ATOM 850 N N . VAL A 1 106 ? -20.943 -23.439 -1.240 1.00 98.69 106 VAL A N 1
ATOM 851 C CA . VAL A 1 106 ? -20.036 -23.892 -2.301 1.00 98.69 106 VAL A CA 1
ATOM 852 C C . VAL A 1 106 ? -20.496 -25.244 -2.838 1.00 98.69 106 VAL A C 1
ATOM 854 O O . VAL A 1 106 ? -20.784 -26.166 -2.078 1.00 98.69 106 VAL A O 1
ATOM 857 N N . VAL A 1 107 ? -20.508 -25.384 -4.163 1.00 98.69 107 VAL A N 1
ATOM 858 C CA . VAL A 1 107 ? -20.778 -26.662 -4.832 1.00 98.69 107 VAL A CA 1
ATOM 859 C C . VAL A 1 107 ? -19.453 -27.305 -5.226 1.00 98.69 107 VAL A C 1
ATOM 861 O O . VAL A 1 107 ? -18.681 -26.719 -5.983 1.00 98.69 107 VAL A O 1
ATOM 864 N N . ILE A 1 108 ? -19.194 -28.515 -4.725 1.00 98.56 108 ILE A N 1
ATOM 865 C CA . ILE A 1 108 ? -17.963 -29.269 -4.992 1.00 98.56 108 ILE A CA 1
ATOM 866 C C . ILE A 1 108 ? -18.305 -30.545 -5.765 1.00 98.56 108 ILE A C 1
ATOM 868 O O . ILE A 1 108 ? -19.139 -31.344 -5.340 1.00 98.56 108 ILE A O 1
ATOM 872 N N . GLY A 1 109 ? -17.656 -30.720 -6.913 1.00 98.12 109 GLY A N 1
ATOM 873 C CA . GLY A 1 109 ? -17.774 -31.878 -7.783 1.00 98.12 109 GLY A CA 1
ATOM 874 C C . GLY A 1 109 ? -17.059 -33.115 -7.242 1.00 98.12 109 GLY A C 1
ATOM 875 O O . GLY A 1 109 ? -16.357 -33.094 -6.230 1.00 98.12 109 GLY A O 1
ATOM 876 N N . LYS A 1 110 ? -17.233 -34.235 -7.943 1.00 98.19 110 LYS A N 1
ATOM 877 C CA . LYS A 1 110 ? -16.608 -35.509 -7.577 1.00 98.19 110 LYS A CA 1
ATOM 878 C C . LYS A 1 110 ? -15.082 -35.439 -7.738 1.00 98.19 110 LYS A C 1
ATOM 880 O O . LYS A 1 110 ? -14.598 -34.807 -8.668 1.00 98.19 110 LYS A O 1
ATOM 885 N N . ASN A 1 111 ? -14.343 -36.125 -6.862 1.00 98.25 111 ASN A N 1
ATOM 886 C CA . ASN A 1 111 ? -12.877 -36.254 -6.907 1.00 98.25 111 ASN A CA 1
ATOM 887 C C . ASN A 1 111 ? -12.093 -34.927 -6.838 1.00 98.25 111 ASN A C 1
ATOM 889 O O . ASN A 1 111 ? -10.933 -34.878 -7.240 1.00 98.25 111 ASN A O 1
ATOM 893 N N . VAL A 1 112 ? -12.697 -33.859 -6.315 1.00 98.69 112 VAL A N 1
ATOM 894 C CA . VAL A 1 112 ? -11.989 -32.597 -6.081 1.00 98.69 112 VAL A CA 1
ATOM 895 C C . VAL A 1 112 ? -11.057 -32.731 -4.876 1.00 98.69 112 VAL A C 1
ATOM 897 O O . VAL A 1 112 ? -11.464 -33.225 -3.824 1.00 98.69 112 VAL A O 1
ATOM 900 N N . SER A 1 113 ? -9.820 -32.247 -5.005 1.00 98.62 113 SER A N 1
ATOM 901 C CA . SER A 1 113 ? -8.871 -32.124 -3.888 1.00 98.62 113 SER A CA 1
ATOM 902 C C . SER A 1 113 ? -8.585 -30.658 -3.578 1.00 98.62 113 SER A C 1
ATOM 904 O O . SER A 1 113 ? -8.350 -29.882 -4.504 1.00 98.62 113 SER A O 1
ATOM 906 N N . ILE A 1 114 ? -8.555 -30.285 -2.296 1.00 98.81 114 ILE A N 1
ATOM 907 C CA . ILE A 1 114 ? -8.298 -28.911 -1.840 1.00 98.81 114 ILE A CA 1
ATOM 908 C C . ILE A 1 114 ? -7.168 -28.927 -0.810 1.00 98.81 114 ILE A C 1
ATOM 910 O O . ILE A 1 114 ? -7.250 -29.647 0.185 1.00 98.81 114 ILE A O 1
ATOM 914 N N . GLY A 1 115 ? -6.125 -28.140 -1.066 1.00 98.62 115 GLY A N 1
ATOM 915 C CA . GLY A 1 115 ? -4.958 -27.992 -0.202 1.00 98.62 115 GLY A CA 1
ATOM 916 C C . GLY A 1 115 ? -5.229 -27.223 1.094 1.00 98.62 115 GLY A C 1
ATOM 917 O O . GLY A 1 115 ? -6.309 -26.661 1.305 1.00 98.62 115 GLY A O 1
ATOM 918 N N . LYS A 1 116 ? -4.232 -27.202 1.981 1.00 98.12 116 LYS A N 1
ATOM 919 C CA . LYS A 1 116 ? -4.318 -26.549 3.301 1.00 98.12 116 LYS A CA 1
ATOM 920 C C . LYS A 1 116 ? -4.315 -25.027 3.183 1.00 98.12 116 LYS A C 1
ATOM 922 O O . LYS A 1 116 ? -3.749 -24.475 2.242 1.00 98.12 116 LYS A O 1
ATOM 927 N N . GLY A 1 117 ? -4.905 -24.329 4.154 1.00 98.25 117 GLY A N 1
ATOM 928 C CA . GLY A 1 117 ? -4.892 -22.859 4.196 1.00 98.25 117 GLY A CA 1
ATOM 929 C C . GLY A 1 117 ? -5.675 -22.177 3.068 1.00 98.25 117 GLY A C 1
ATOM 930 O O . GLY A 1 117 ? -5.597 -20.958 2.924 1.00 98.25 117 GLY A O 1
ATOM 931 N N . THR A 1 118 ? -6.391 -22.951 2.249 1.00 98.81 118 THR A N 1
ATOM 932 C CA . THR A 1 118 ? -7.206 -22.453 1.140 1.00 98.81 118 THR A CA 1
ATOM 933 C C . THR A 1 118 ? -8.559 -21.968 1.653 1.00 98.81 118 THR A C 1
ATOM 935 O O . THR A 1 118 ? -9.159 -22.573 2.544 1.00 98.81 118 THR A O 1
ATOM 938 N N . VAL A 1 119 ? -9.054 -20.879 1.067 1.00 98.62 119 VAL A N 1
ATOM 939 C CA . VAL A 1 119 ? -10.393 -20.346 1.338 1.00 98.62 119 VAL A CA 1
ATOM 940 C C . VAL A 1 119 ? -11.255 -20.391 0.084 1.00 98.62 119 VAL A C 1
ATOM 942 O O . VAL A 1 119 ? -10.824 -19.979 -0.998 1.00 98.62 119 VAL A O 1
ATOM 945 N N . ILE A 1 120 ? -12.495 -20.856 0.243 1.00 98.75 120 ILE A N 1
ATOM 946 C CA . ILE A 1 120 ? -13.501 -20.866 -0.820 1.00 98.75 120 ILE A CA 1
ATOM 947 C C . ILE A 1 120 ? -14.741 -20.098 -0.358 1.00 98.75 120 ILE A C 1
ATOM 949 O O . ILE A 1 120 ? -15.435 -20.487 0.581 1.00 98.75 120 ILE A O 1
ATOM 953 N N . MET A 1 121 ? -14.995 -18.989 -1.044 1.00 98.31 121 MET A N 1
ATOM 954 C CA . MET A 1 121 ? -15.992 -17.977 -0.706 1.00 98.31 121 MET A CA 1
ATOM 955 C C . MET A 1 121 ? -17.406 -18.346 -1.200 1.00 98.31 121 MET A C 1
ATOM 957 O O . MET A 1 121 ? -17.564 -19.257 -2.020 1.00 98.31 121 MET A O 1
ATOM 961 N N . PRO A 1 122 ? -18.457 -17.630 -0.746 1.00 98.50 122 PRO A N 1
ATOM 962 C CA . PRO A 1 122 ? -19.842 -17.975 -1.051 1.00 98.50 122 PRO A CA 1
ATOM 963 C C . PRO A 1 122 ? -20.158 -18.120 -2.546 1.00 98.50 122 PRO A C 1
ATOM 965 O O . PRO A 1 122 ? -19.797 -17.283 -3.379 1.00 98.50 122 PRO A O 1
ATOM 968 N N . GLY A 1 123 ? -20.916 -19.168 -2.875 1.00 98.25 123 GLY A N 1
ATOM 969 C CA . GLY A 1 123 ? -21.458 -19.413 -4.211 1.00 98.25 123 GLY A CA 1
ATOM 970 C C . GLY A 1 123 ? -20.429 -19.842 -5.255 1.00 98.25 123 GLY A C 1
ATOM 971 O O . GLY A 1 123 ? -20.757 -19.836 -6.439 1.00 98.25 123 GLY A O 1
ATOM 972 N N . ALA A 1 124 ? -19.200 -20.174 -4.852 1.00 98.69 124 ALA A N 1
ATOM 973 C CA . ALA A 1 124 ? -18.230 -20.760 -5.765 1.00 98.69 124 ALA A CA 1
ATOM 974 C C . ALA A 1 124 ? -18.639 -22.185 -6.185 1.00 98.69 124 ALA A C 1
ATOM 976 O O . ALA A 1 124 ? -19.281 -22.918 -5.428 1.00 98.69 124 ALA A O 1
ATOM 977 N N . ILE A 1 125 ? -18.246 -22.579 -7.395 1.00 98.88 125 ILE A N 1
ATOM 978 C CA . ILE A 1 125 ? -18.497 -23.905 -7.967 1.00 98.88 125 ILE A CA 1
ATOM 979 C C . ILE A 1 125 ? -17.156 -24.488 -8.401 1.00 98.88 125 ILE A C 1
ATOM 981 O O . ILE A 1 125 ? -16.433 -23.861 -9.173 1.00 98.88 125 ILE A O 1
ATOM 985 N N . ILE A 1 126 ? -16.827 -25.689 -7.930 1.00 98.81 126 ILE A N 1
ATOM 986 C CA . ILE A 1 126 ? -15.624 -26.421 -8.334 1.00 98.81 126 ILE A CA 1
ATOM 987 C C . ILE A 1 126 ? -16.064 -27.737 -8.956 1.00 98.81 126 ILE A C 1
ATOM 989 O O . ILE A 1 126 ? -16.616 -28.587 -8.265 1.00 98.81 126 ILE A O 1
ATOM 993 N N . ASN A 1 127 ? -15.865 -27.899 -10.262 1.00 98.69 127 ASN A N 1
ATOM 994 C CA . ASN A 1 127 ? -16.321 -29.083 -10.990 1.00 98.69 127 ASN A CA 1
ATOM 995 C C . ASN A 1 127 ? -15.398 -30.297 -10.797 1.00 98.69 127 ASN A C 1
ATOM 997 O O . ASN A 1 127 ? -14.354 -30.209 -10.155 1.00 98.69 127 ASN A O 1
ATOM 1001 N N . ALA A 1 128 ? -15.842 -31.446 -11.313 1.00 98.50 128 ALA A N 1
ATOM 1002 C CA . ALA A 1 128 ? -15.213 -32.742 -11.089 1.00 98.50 128 ALA A CA 1
ATOM 1003 C C . ALA A 1 128 ? -13.734 -32.792 -11.506 1.00 98.50 128 ALA A C 1
ATOM 1005 O O . ALA A 1 128 ? -13.319 -32.118 -12.448 1.00 98.50 128 ALA A O 1
ATOM 1006 N N . ASP A 1 129 ? -12.973 -33.608 -10.773 1.00 98.62 129 ASP A N 1
ATOM 1007 C CA . ASP A 1 129 ? -11.561 -33.935 -11.018 1.00 98.62 129 ASP A CA 1
ATOM 1008 C C . ASP A 1 129 ? -10.587 -32.733 -10.966 1.00 98.62 129 ASP A C 1
ATOM 1010 O O . ASP A 1 129 ? -9.396 -32.862 -11.261 1.00 98.62 129 ASP A O 1
ATOM 1014 N N . SER A 1 130 ? -11.059 -31.571 -10.505 1.00 98.75 130 SER A N 1
ATOM 1015 C CA . SER A 1 130 ? -10.233 -30.381 -10.295 1.00 98.75 130 SER A CA 1
ATOM 1016 C C . SER A 1 130 ? -9.385 -30.458 -9.023 1.00 98.75 130 SER A C 1
ATOM 1018 O O . SER A 1 130 ? -9.791 -31.006 -7.995 1.00 98.75 130 SER A O 1
ATOM 1020 N N . LYS A 1 131 ? -8.195 -29.856 -9.068 1.00 98.88 131 LYS A N 1
ATOM 1021 C CA . LYS A 1 131 ? -7.223 -29.852 -7.966 1.00 98.88 131 LYS A CA 1
ATOM 1022 C C . LYS A 1 131 ? -6.882 -28.426 -7.570 1.00 98.88 131 LYS A C 1
ATOM 1024 O O . LYS A 1 131 ? -6.362 -27.668 -8.383 1.00 98.88 131 LYS A O 1
ATOM 1029 N N . ILE A 1 132 ? -7.147 -28.073 -6.318 1.00 98.88 132 ILE A N 1
ATOM 1030 C CA . ILE A 1 132 ? -6.832 -26.767 -5.742 1.00 98.88 132 ILE A CA 1
ATOM 1031 C C . ILE A 1 132 ? -5.670 -26.938 -4.765 1.00 98.88 132 ILE A C 1
ATOM 1033 O O . ILE A 1 132 ? -5.762 -27.738 -3.836 1.00 98.88 132 ILE A O 1
ATOM 1037 N N . GLY A 1 133 ? -4.583 -26.206 -4.985 1.00 98.88 133 GLY A N 1
ATOM 1038 C CA . GLY A 1 133 ? -3.381 -26.246 -4.159 1.00 98.88 133 GLY A CA 1
ATOM 1039 C C . GLY A 1 133 ? -3.551 -25.589 -2.791 1.00 98.88 133 GLY A C 1
ATOM 1040 O O . GLY A 1 133 ? -4.646 -25.194 -2.381 1.00 98.88 133 GLY A O 1
ATOM 1041 N N . ASP A 1 134 ? -2.434 -25.460 -2.085 1.00 98.88 134 ASP A N 1
ATOM 1042 C CA . ASP A 1 134 ? -2.365 -24.847 -0.763 1.00 98.88 134 ASP A CA 1
ATOM 1043 C C . ASP A 1 134 ? -2.469 -23.318 -0.850 1.00 98.88 134 ASP A C 1
ATOM 1045 O O . ASP A 1 134 ? -1.982 -22.693 -1.797 1.00 98.88 134 ASP A O 1
ATOM 1049 N N . PHE A 1 135 ? -3.063 -22.699 0.171 1.00 98.69 135 PHE A N 1
ATOM 1050 C CA . PHE A 1 135 ? -3.170 -21.245 0.332 1.00 98.69 135 PHE A CA 1
ATOM 1051 C C . PHE A 1 135 ? -3.769 -20.522 -0.882 1.00 98.69 135 PHE A C 1
ATOM 1053 O O . PHE A 1 135 ? -3.410 -19.376 -1.182 1.00 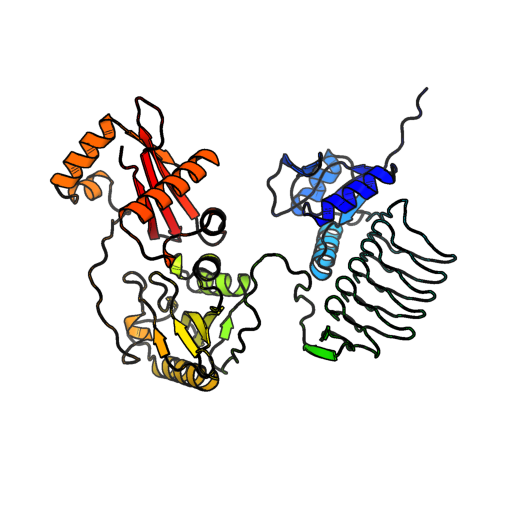98.69 135 PHE A O 1
ATOM 1060 N N . CYS A 1 136 ? -4.673 -21.183 -1.599 1.00 98.75 136 CYS A N 1
ATOM 1061 C CA . CYS A 1 136 ? -5.402 -20.580 -2.702 1.00 98.75 136 CYS A CA 1
ATOM 1062 C C . CYS A 1 136 ? -6.578 -19.740 -2.189 1.00 98.75 136 CYS A C 1
ATOM 1064 O O . CYS A 1 136 ? -7.106 -19.967 -1.098 1.00 98.75 136 CYS A O 1
ATOM 1066 N N . ILE A 1 137 ? -7.018 -18.780 -3.003 1.00 98.75 137 ILE A N 1
ATOM 1067 C CA . ILE A 1 137 ? -8.257 -18.032 -2.759 1.00 98.75 137 ILE A CA 1
ATOM 1068 C C . ILE A 1 137 ? -9.202 -18.264 -3.931 1.00 98.75 137 ILE A C 1
ATOM 1070 O O . ILE A 1 137 ? -8.910 -17.862 -5.056 1.00 98.75 137 ILE A O 1
ATOM 1074 N N . ILE A 1 138 ? -10.361 -18.859 -3.659 1.00 98.75 138 ILE A N 1
ATOM 1075 C CA . ILE A 1 138 ? -11.455 -18.995 -4.623 1.00 98.75 138 ILE A CA 1
ATOM 1076 C C . ILE A 1 138 ? -12.579 -18.075 -4.170 1.00 98.75 138 ILE A C 1
ATOM 1078 O O . ILE A 1 138 ? -13.282 -18.362 -3.205 1.00 98.75 138 ILE A O 1
ATOM 1082 N N . ASN A 1 139 ? -12.700 -16.920 -4.817 1.00 98.31 139 ASN A N 1
ATOM 1083 C CA . ASN A 1 139 ? -13.555 -15.847 -4.331 1.00 98.31 139 ASN A CA 1
ATOM 1084 C C . ASN A 1 139 ? -15.034 -16.017 -4.745 1.00 98.31 139 ASN A C 1
ATOM 1086 O O . ASN A 1 139 ? -15.432 -16.995 -5.379 1.00 98.31 139 ASN A O 1
ATOM 1090 N N . THR A 1 140 ? -15.875 -15.087 -4.299 1.00 98.19 140 THR A N 1
ATOM 1091 C CA . THR A 1 140 ? -17.334 -15.173 -4.365 1.00 98.19 140 THR A CA 1
ATOM 1092 C C . THR A 1 140 ? -17.820 -15.397 -5.794 1.00 98.19 140 THR A C 1
ATOM 1094 O O . THR A 1 140 ? -17.452 -14.650 -6.702 1.00 98.19 140 THR A O 1
ATOM 1097 N N . LYS A 1 141 ? -18.701 -16.386 -5.993 1.00 98.50 141 LYS A N 1
ATOM 1098 C CA . LYS A 1 141 ? -19.270 -16.750 -7.307 1.00 98.50 141 LYS A CA 1
ATOM 1099 C C . LYS A 1 141 ? -18.237 -17.133 -8.381 1.00 98.50 141 LYS A C 1
ATOM 1101 O O . LYS A 1 141 ? -18.528 -17.019 -9.569 1.00 98.50 141 LYS A O 1
ATOM 1106 N N . THR A 1 142 ? -17.040 -17.566 -7.997 1.00 98.75 142 THR A N 1
ATOM 1107 C CA . THR A 1 142 ? -16.065 -18.118 -8.947 1.00 98.75 142 THR A CA 1
ATOM 1108 C C . THR A 1 142 ? -16.483 -19.514 -9.412 1.00 98.75 142 THR A C 1
ATOM 1110 O O . THR A 1 142 ? -16.896 -20.339 -8.601 1.00 98.75 142 THR A O 1
ATOM 1113 N N . SER A 1 143 ? -16.338 -19.805 -10.704 1.00 98.75 143 SER A N 1
ATOM 1114 C CA . SER A 1 143 ? -16.615 -21.117 -11.296 1.00 98.75 143 SER A CA 1
ATOM 1115 C C . SER A 1 143 ? -15.337 -21.729 -11.866 1.00 98.75 143 SER A C 1
ATOM 1117 O O . SER A 1 143 ? -14.754 -21.193 -12.807 1.00 98.75 143 SER A O 1
ATOM 1119 N N . VAL A 1 144 ? -14.917 -22.867 -11.320 1.00 98.81 144 VAL A N 1
ATOM 1120 C CA . VAL A 1 144 ? -13.776 -23.662 -11.789 1.00 98.81 144 VAL A CA 1
ATOM 1121 C C . VAL A 1 144 ? -14.310 -24.833 -12.615 1.00 98.81 144 VAL A C 1
ATOM 1123 O O . VAL A 1 144 ? -15.046 -25.674 -12.088 1.00 98.81 144 VAL A O 1
ATOM 1126 N N . GLY A 1 145 ? -13.978 -24.878 -13.909 1.00 98.00 145 GLY A N 1
ATOM 1127 C CA . GLY A 1 145 ? -14.345 -25.971 -14.813 1.00 98.00 145 GLY A CA 1
ATOM 1128 C C . GLY A 1 145 ? -13.739 -27.316 -14.403 1.00 98.00 145 GLY A C 1
ATOM 1129 O O . GLY A 1 145 ? -12.931 -27.389 -13.479 1.00 98.00 145 GLY A O 1
ATOM 1130 N N . HIS A 1 146 ? -14.179 -28.398 -15.048 1.00 98.56 146 HIS A N 1
ATOM 1131 C CA . HIS A 1 146 ? -13.691 -29.755 -14.765 1.00 98.56 146 HIS A CA 1
ATOM 1132 C C . HIS A 1 146 ? -12.196 -29.892 -15.103 1.00 98.56 146 HIS A C 1
ATOM 1134 O O . HIS A 1 146 ? -11.678 -29.096 -15.889 1.00 98.56 146 HIS A O 1
ATOM 1140 N N . ASP A 1 147 ? -11.505 -30.863 -14.503 1.00 98.62 147 ASP A N 1
ATOM 1141 C CA . ASP A 1 147 ? -10.082 -31.174 -14.750 1.00 98.62 147 ASP A CA 1
ATOM 1142 C C . ASP A 1 147 ? -9.108 -29.993 -14.553 1.00 98.62 147 ASP A C 1
ATOM 1144 O O . ASP A 1 147 ? -7.972 -30.013 -15.028 1.00 98.62 147 ASP A O 1
ATOM 1148 N N . SER A 1 148 ? -9.534 -28.924 -13.878 1.00 98.75 148 SER A N 1
ATOM 1149 C CA . SER A 1 148 ? -8.719 -27.719 -13.734 1.00 98.75 148 SER A CA 1
ATOM 1150 C C . SER A 1 148 ? -7.771 -27.838 -12.552 1.00 98.75 148 SER A C 1
ATOM 1152 O O . SER A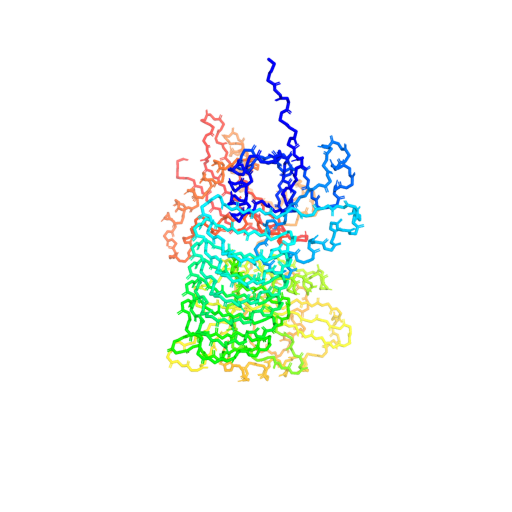 1 148 ? -8.105 -28.395 -11.505 1.00 98.75 148 SER A O 1
ATOM 1154 N N . ILE A 1 149 ? -6.577 -27.276 -12.698 1.00 98.88 149 ILE A N 1
ATOM 1155 C CA . ILE A 1 149 ? -5.536 -27.328 -11.676 1.00 98.88 149 ILE A CA 1
ATOM 1156 C C . ILE A 1 149 ? -5.162 -25.907 -11.288 1.00 98.88 149 ILE A C 1
ATOM 1158 O O . ILE A 1 149 ? -4.771 -25.101 -12.129 1.00 98.88 149 ILE A O 1
ATOM 1162 N N . LEU A 1 150 ? -5.264 -25.613 -9.998 1.00 98.81 150 LEU A N 1
ATOM 1163 C CA . LEU A 1 150 ? -4.748 -24.403 -9.382 1.00 98.81 150 LEU A CA 1
ATOM 1164 C C . LEU A 1 150 ? -3.574 -24.790 -8.491 1.00 98.81 150 LEU A C 1
ATOM 1166 O O . LEU A 1 150 ? -3.745 -25.534 -7.530 1.00 98.81 150 LEU A O 1
ATOM 1170 N N . GLU A 1 151 ? -2.383 -24.290 -8.798 1.00 98.88 151 GLU A N 1
ATOM 1171 C CA . GLU A 1 151 ? -1.209 -24.478 -7.949 1.00 98.88 151 GLU A CA 1
ATOM 1172 C C . GLU A 1 151 ? -1.219 -23.516 -6.746 1.00 98.88 151 GLU A C 1
ATOM 1174 O O . GLU A 1 151 ? -2.014 -22.573 -6.665 1.00 98.88 151 GLU A O 1
ATOM 1179 N N . ASN A 1 152 ? -0.298 -23.752 -5.811 1.00 98.75 152 ASN A N 1
ATOM 1180 C CA . ASN A 1 152 ? -0.216 -23.067 -4.524 1.00 98.75 152 ASN A CA 1
ATOM 1181 C C . ASN A 1 152 ? -0.208 -21.535 -4.645 1.00 98.75 152 ASN A C 1
ATOM 1183 O O . ASN A 1 152 ? 0.409 -20.953 -5.544 1.00 98.75 152 ASN A O 1
ATOM 1187 N N . TYR A 1 153 ? -0.855 -20.872 -3.687 1.00 98.31 153 TYR A N 1
ATOM 1188 C CA . TYR A 1 153 ? -0.955 -19.414 -3.586 1.00 98.31 153 TYR A CA 1
ATOM 1189 C C . TYR A 1 153 ? -1.630 -18.715 -4.775 1.00 98.31 153 TYR A C 1
ATOM 1191 O O . TYR A 1 153 ? -1.611 -17.487 -4.830 1.00 98.31 153 TYR A O 1
ATOM 1199 N N . SER A 1 154 ? -2.229 -19.440 -5.722 1.00 98.12 154 SER A N 1
ATOM 1200 C CA . SER A 1 154 ? -3.000 -18.818 -6.800 1.00 98.12 154 SER A CA 1
ATOM 1201 C C . SER A 1 154 ? -4.345 -18.280 -6.293 1.00 98.12 154 SER A C 1
ATOM 1203 O O . SER A 1 154 ? -4.902 -18.760 -5.302 1.00 98.12 154 SER A O 1
ATOM 1205 N N . SER A 1 155 ? -4.864 -17.244 -6.954 1.00 97.94 155 SER A N 1
ATOM 1206 C CA . SER A 1 155 ? -6.104 -16.580 -6.538 1.00 97.94 155 SER A CA 1
ATOM 1207 C C . SER A 1 155 ? -7.031 -16.312 -7.712 1.00 97.94 155 SER A C 1
ATOM 1209 O O . SER A 1 155 ? -6.631 -15.721 -8.716 1.00 97.94 155 SER A O 1
ATOM 1211 N N . LEU A 1 156 ? -8.295 -16.688 -7.549 1.00 98.62 156 LEU A N 1
ATOM 1212 C CA . LEU A 1 156 ? -9.389 -16.358 -8.451 1.00 98.62 156 LEU A CA 1
ATOM 1213 C C . LEU A 1 156 ? -10.316 -15.365 -7.757 1.00 98.62 156 LEU A C 1
ATOM 1215 O O . LEU A 1 156 ? -10.952 -15.695 -6.758 1.00 98.62 156 LEU A O 1
ATOM 1219 N N . SER A 1 157 ? -10.400 -14.149 -8.285 1.00 97.81 157 SER A N 1
ATOM 1220 C CA . SER A 1 157 ? -11.275 -13.093 -7.768 1.00 97.81 157 SER A CA 1
ATOM 1221 C C . SER A 1 157 ? -12.744 -13.351 -8.101 1.00 97.81 157 SER A C 1
ATOM 1223 O O . SER A 1 157 ? -13.072 -14.271 -8.843 1.00 97.81 157 SER A O 1
ATOM 1225 N N . SER A 1 158 ? -13.643 -12.540 -7.541 1.00 97.69 158 SER A N 1
ATOM 1226 C CA . SER A 1 158 ? -15.079 -12.809 -7.612 1.00 97.69 158 SER A CA 1
ATOM 1227 C C . SER A 1 158 ? -15.592 -12.884 -9.052 1.00 97.69 158 SER A C 1
ATOM 1229 O O . SER A 1 158 ? -15.188 -12.098 -9.911 1.00 97.69 158 SER A O 1
ATOM 1231 N N . GLY A 1 159 ? -16.495 -13.825 -9.321 1.00 98.12 159 GLY A N 1
ATOM 1232 C CA . GLY A 1 159 ? -17.097 -14.009 -10.644 1.00 98.12 159 GLY A CA 1
ATOM 1233 C C . GLY A 1 159 ? -16.135 -14.480 -11.740 1.00 98.12 159 GLY A C 1
ATOM 1234 O O . GLY A 1 159 ? -16.500 -14.429 -12.912 1.00 98.12 159 GLY A O 1
ATOM 1235 N N . VAL A 1 160 ? -14.916 -14.915 -11.401 1.00 98.81 160 VAL A N 1
ATOM 1236 C CA . VAL A 1 160 ? -14.012 -15.530 -12.383 1.00 98.81 160 VAL A CA 1
ATOM 1237 C C . VAL A 1 160 ? -14.600 -16.849 -12.877 1.00 98.81 160 VAL A C 1
ATOM 1239 O O . VAL A 1 160 ? -15.112 -17.638 -12.085 1.00 98.81 160 VAL A O 1
ATOM 1242 N N . THR A 1 161 ? -14.507 -17.104 -14.181 1.00 98.88 161 THR A N 1
ATOM 1243 C CA . THR A 1 161 ? -14.987 -18.348 -14.800 1.00 98.88 161 THR A CA 1
ATOM 1244 C C . THR A 1 161 ? -13.863 -19.032 -15.568 1.00 98.88 161 THR A C 1
ATOM 1246 O O . THR A 1 161 ? -13.278 -18.438 -16.472 1.00 98.88 161 THR A O 1
ATOM 1249 N N . LEU A 1 162 ? -13.568 -20.284 -15.221 1.00 98.75 162 LEU A N 1
ATOM 1250 C CA . LEU A 1 162 ? -12.619 -21.140 -15.928 1.00 98.75 162 LEU A CA 1
ATOM 1251 C C . LEU A 1 162 ? -13.374 -22.194 -16.745 1.00 98.75 162 LEU A C 1
ATOM 1253 O O . LEU A 1 162 ? -14.289 -22.838 -16.228 1.00 98.75 162 LEU A O 1
ATOM 1257 N N . GLY A 1 163 ? -12.969 -22.389 -18.000 1.00 98.25 163 GLY A N 1
ATOM 1258 C CA . GLY A 1 163 ? -13.355 -23.543 -18.812 1.00 98.25 163 GLY A CA 1
ATOM 1259 C C . GLY A 1 163 ? -12.779 -24.857 -18.269 1.00 98.25 163 GLY A C 1
ATOM 1260 O O . GLY A 1 163 ? -12.153 -24.889 -17.211 1.00 98.25 163 GLY A O 1
ATOM 1261 N N . GLY A 1 164 ? -13.003 -25.958 -18.987 1.00 97.88 164 GLY A N 1
ATOM 1262 C CA . GLY A 1 164 ? -12.421 -27.257 -18.635 1.00 97.88 164 GLY A CA 1
ATOM 1263 C C . GLY A 1 164 ? -10.903 -27.291 -18.833 1.00 97.88 164 GLY A C 1
ATOM 1264 O O . GLY A 1 164 ? -10.378 -26.615 -19.716 1.00 97.88 164 GLY A O 1
ATOM 1265 N N . ASN A 1 165 ? -10.200 -28.093 -18.035 1.00 98.44 165 ASN A N 1
ATOM 1266 C CA . ASN A 1 165 ? -8.767 -28.353 -18.182 1.00 98.44 165 ASN A CA 1
ATOM 1267 C C . ASN A 1 165 ? -7.896 -27.074 -18.201 1.00 98.44 165 ASN A C 1
ATOM 1269 O O . ASN A 1 165 ? -6.977 -26.927 -19.007 1.00 98.44 165 ASN A O 1
ATOM 1273 N N . VAL A 1 166 ? -8.205 -26.105 -17.330 1.00 98.81 166 VAL A N 1
ATOM 1274 C CA . VAL A 1 166 ? -7.406 -24.878 -17.176 1.00 98.81 166 VAL A CA 1
ATOM 1275 C C . VAL A 1 166 ? -6.343 -25.078 -16.101 1.00 98.81 166 VAL A C 1
ATOM 1277 O O . VAL A 1 166 ? -6.632 -25.557 -15.005 1.00 98.81 166 VAL A O 1
ATOM 1280 N N . TYR A 1 167 ? -5.112 -24.657 -16.390 1.00 98.88 167 TYR A N 1
ATOM 1281 C CA . TYR A 1 167 ? -3.975 -24.764 -15.478 1.00 98.88 167 TYR A CA 1
ATOM 1282 C C . TYR A 1 167 ? -3.519 -23.383 -15.000 1.00 98.88 167 TYR A C 1
ATOM 1284 O O . TYR A 1 167 ? -2.898 -22.625 -15.748 1.00 98.88 167 TYR A O 1
ATOM 1292 N N . ILE A 1 168 ? -3.787 -23.052 -13.740 1.00 98.81 168 ILE A N 1
ATOM 1293 C CA . ILE A 1 168 ? -3.354 -21.810 -13.095 1.00 98.81 168 ILE A CA 1
ATOM 1294 C C . ILE A 1 168 ? -2.122 -22.096 -12.243 1.00 98.81 168 ILE A C 1
ATOM 1296 O O . ILE A 1 168 ? -2.209 -22.767 -11.215 1.00 98.81 168 ILE A O 1
ATOM 1300 N N . LYS A 1 169 ? -0.967 -21.577 -12.659 1.00 98.81 169 LYS A N 1
ATOM 1301 C CA . LYS A 1 169 ? 0.293 -21.817 -11.950 1.00 98.81 169 LYS A CA 1
ATOM 1302 C C . LYS A 1 169 ? 0.459 -20.963 -10.692 1.00 98.81 169 LYS A C 1
ATOM 1304 O O . LYS A 1 169 ? -0.247 -19.969 -10.503 1.00 98.81 169 LYS A O 1
ATOM 1309 N N . GLU A 1 170 ? 1.446 -21.326 -9.874 1.00 97.94 170 GLU A N 1
ATOM 1310 C CA . GLU A 1 170 ? 1.719 -20.728 -8.561 1.00 97.94 170 GLU A CA 1
ATOM 1311 C C . GLU A 1 170 ? 1.716 -19.193 -8.586 1.00 97.94 170 GLU A C 1
ATOM 1313 O O . GLU A 1 170 ? 2.219 -18.565 -9.524 1.00 97.94 170 GLU A O 1
ATOM 1318 N N . PHE A 1 171 ? 1.171 -18.591 -7.525 1.00 96.50 171 PHE A N 1
ATOM 1319 C CA . PHE A 1 171 ? 1.098 -17.136 -7.312 1.00 96.50 171 PHE A CA 1
ATOM 1320 C C . PHE A 1 171 ? 0.327 -16.327 -8.362 1.00 96.50 171 PHE A C 1
ATOM 1322 O O . PHE A 1 171 ? 0.256 -15.100 -8.244 1.00 96.50 171 PHE A O 1
ATOM 1329 N N . SER A 1 172 ? -0.266 -16.963 -9.372 1.00 97.94 172 SER A N 1
ATOM 1330 C CA . SER A 1 172 ? -1.035 -16.249 -10.390 1.00 97.94 172 SER A CA 1
ATOM 1331 C C . SER A 1 172 ? -2.329 -15.689 -9.812 1.00 97.94 172 SER A C 1
ATOM 1333 O O . SER A 1 172 ? -2.939 -16.276 -8.915 1.00 97.94 172 SER A O 1
ATOM 1335 N N . ALA A 1 173 ? -2.760 -14.550 -10.341 1.00 97.88 173 ALA A N 1
ATOM 1336 C CA . ALA A 1 173 ? -3.964 -13.870 -9.905 1.00 97.88 173 ALA A CA 1
ATOM 1337 C C . ALA A 1 173 ? -4.887 -13.574 -11.082 1.00 97.88 173 ALA A C 1
ATOM 1339 O O . ALA A 1 173 ? -4.512 -12.892 -12.037 1.00 97.88 173 ALA A O 1
ATOM 1340 N N . ILE A 1 174 ? -6.118 -14.063 -10.991 1.00 98.44 174 ILE A N 1
ATOM 1341 C CA . ILE A 1 174 ? -7.163 -13.818 -11.976 1.00 98.44 174 ILE A CA 1
ATOM 1342 C C . ILE A 1 174 ? -8.143 -12.819 -11.366 1.00 98.44 174 ILE A C 1
ATOM 1344 O O . ILE A 1 174 ? -8.795 -13.107 -10.360 1.00 98.44 174 ILE A O 1
ATOM 1348 N N . SER A 1 175 ? -8.189 -11.609 -11.920 1.00 97.31 175 SER A N 1
ATOM 1349 C CA . SER A 1 175 ? -8.965 -10.499 -11.360 1.00 97.31 175 SER A CA 1
ATOM 1350 C C . SER A 1 175 ? -10.459 -10.617 -11.659 1.00 97.31 175 SER A C 1
ATOM 1352 O O . SER A 1 175 ? -10.895 -11.419 -12.483 1.00 97.31 175 SER A O 1
ATOM 1354 N N . ILE A 1 176 ? -11.245 -9.804 -10.948 1.00 95.94 176 ILE A N 1
ATOM 1355 C CA . ILE A 1 176 ? -12.708 -9.883 -10.886 1.00 95.94 176 ILE A CA 1
ATOM 1356 C C . ILE A 1 176 ? -13.355 -10.005 -12.276 1.00 95.94 176 ILE A C 1
ATOM 1358 O O . ILE A 1 176 ? -13.032 -9.255 -13.198 1.00 95.94 176 ILE A O 1
ATOM 1362 N N . GLY A 1 177 ? -14.261 -10.972 -12.423 1.00 97.25 177 GLY A N 1
ATOM 1363 C CA . GLY A 1 177 ? -15.058 -11.178 -13.636 1.00 97.25 177 GLY A CA 1
ATOM 1364 C C . GLY A 1 177 ? -14.299 -11.642 -14.885 1.00 97.25 177 GLY A C 1
ATOM 1365 O O . GLY A 1 177 ? -14.884 -11.640 -15.965 1.00 97.25 177 GLY A O 1
ATOM 1366 N N . ALA A 1 178 ? -13.016 -12.008 -14.796 1.00 98.56 178 ALA A N 1
ATOM 1367 C CA . ALA A 1 178 ? -12.296 -12.542 -15.951 1.00 98.56 178 ALA A CA 1
ATOM 1368 C C . ALA A 1 178 ? -12.767 -13.964 -16.318 1.00 98.56 178 ALA A C 1
ATOM 1370 O O . ALA A 1 178 ? -13.119 -14.771 -15.457 1.00 98.56 178 ALA A O 1
ATOM 1371 N N . THR A 1 179 ? -12.745 -14.275 -17.612 1.00 98.81 179 THR A N 1
ATOM 1372 C CA . THR A 1 179 ? -13.109 -15.581 -18.173 1.00 98.81 179 THR A CA 1
ATOM 1373 C C . THR A 1 179 ? -11.911 -16.198 -18.884 1.00 98.81 179 THR A C 1
ATOM 1375 O O . THR A 1 179 ? -11.253 -15.538 -19.688 1.00 98.81 179 THR A O 1
ATOM 1378 N N . ILE A 1 180 ? -11.629 -17.469 -18.615 1.00 98.81 180 ILE A N 1
ATOM 1379 C CA . ILE A 1 180 ? -10.548 -18.234 -19.246 1.00 98.81 180 ILE A CA 1
ATOM 1380 C C . ILE A 1 180 ? -11.182 -19.411 -19.976 1.00 98.81 180 ILE A C 1
ATOM 1382 O O . ILE A 1 180 ? -11.901 -20.190 -19.352 1.00 98.81 180 ILE A O 1
ATOM 1386 N N . ILE A 1 181 ? -10.957 -19.530 -21.287 1.00 98.56 181 ILE A N 1
ATOM 1387 C CA . ILE A 1 181 ? -11.483 -20.669 -22.057 1.00 98.56 181 ILE A CA 1
ATOM 1388 C C . ILE A 1 181 ? -10.767 -21.974 -21.669 1.00 98.56 181 ILE A C 1
ATOM 1390 O O . ILE A 1 181 ? -9.784 -21.955 -20.931 1.00 98.56 181 ILE A O 1
ATOM 1394 N N . GLN A 1 182 ? -11.271 -23.108 -22.149 1.00 98.62 182 GLN A N 1
ATOM 1395 C CA . GLN A 1 182 ? -10.690 -24.424 -21.892 1.00 98.62 182 GLN A CA 1
ATOM 1396 C C . GLN A 1 182 ? -9.259 -24.578 -22.434 1.00 98.62 182 GLN A C 1
ATOM 1398 O O . GLN A 1 182 ? -8.868 -23.875 -23.366 1.00 98.62 182 GLN A O 1
ATOM 1403 N N . ASP A 1 183 ? -8.508 -25.529 -21.873 1.00 98.44 183 ASP A N 1
ATOM 1404 C CA . ASP A 1 183 ? -7.156 -25.917 -22.316 1.00 98.44 183 ASP A CA 1
ATOM 1405 C C . ASP A 1 183 ? -6.113 -24.781 -22.266 1.00 98.44 183 ASP A C 1
ATOM 1407 O O . ASP A 1 183 ? -5.144 -24.759 -23.030 1.00 98.44 183 ASP A O 1
ATOM 1411 N N . ILE A 1 184 ? -6.300 -23.820 -21.354 1.00 98.75 184 ILE A N 1
ATOM 1412 C CA . ILE A 1 184 ? -5.394 -22.682 -21.165 1.00 98.75 184 ILE A CA 1
ATOM 1413 C C . ILE A 1 184 ? -4.468 -22.896 -19.971 1.00 98.75 184 ILE A C 1
ATOM 1415 O O . ILE A 1 184 ? -4.891 -23.271 -18.878 1.00 98.75 184 ILE A O 1
ATOM 1419 N N . ILE A 1 185 ? -3.199 -22.544 -20.163 1.00 98.81 185 ILE A N 1
ATOM 1420 C CA . ILE A 1 185 ? -2.187 -22.448 -19.114 1.00 98.81 185 ILE A CA 1
ATOM 1421 C C . ILE A 1 185 ? -1.923 -20.974 -18.803 1.00 98.81 185 ILE A C 1
ATOM 1423 O O . ILE A 1 185 ? -1.551 -20.195 -19.684 1.00 98.81 185 ILE A O 1
ATOM 1427 N N . ILE A 1 186 ? -2.056 -20.606 -17.531 1.00 98.81 186 ILE A N 1
ATOM 1428 C CA . ILE A 1 186 ? -1.641 -19.313 -16.988 1.00 98.81 186 ILE A CA 1
ATOM 1429 C C . ILE A 1 186 ? -0.322 -19.498 -16.236 1.00 98.81 186 ILE A C 1
ATOM 1431 O O . ILE A 1 186 ? -0.247 -20.255 -15.268 1.00 98.81 186 ILE A O 1
ATOM 1435 N N . GLY A 1 187 ? 0.729 -18.827 -16.705 1.00 98.31 187 GLY A N 1
ATOM 1436 C CA . GLY A 1 187 ? 2.079 -18.897 -16.158 1.00 98.31 187 GLY A CA 1
ATOM 1437 C C . GLY A 1 187 ? 2.196 -18.372 -14.725 1.00 98.31 187 GLY A C 1
ATOM 1438 O O . GLY A 1 187 ? 1.456 -17.490 -14.316 1.00 98.31 187 GLY A O 1
ATOM 1439 N N . LYS A 1 188 ? 3.173 -18.894 -13.968 1.00 97.19 188 LYS A N 1
ATOM 1440 C CA . LYS A 1 188 ? 3.498 -18.477 -12.588 1.00 97.19 188 LYS A CA 1
ATOM 1441 C C . LYS A 1 188 ? 3.591 -16.961 -12.470 1.00 97.19 188 LYS A C 1
ATOM 1443 O O . LYS A 1 188 ? 4.222 -16.328 -13.318 1.00 97.19 188 LYS A O 1
ATOM 1448 N N . TYR A 1 189 ? 3.053 -16.410 -11.387 1.00 93.25 189 TYR A N 1
ATOM 1449 C CA . TYR A 1 189 ? 3.034 -14.968 -11.138 1.00 93.25 189 TYR A CA 1
ATOM 1450 C C . TYR A 1 189 ? 2.387 -14.160 -12.279 1.00 93.25 189 TYR A C 1
ATOM 1452 O O . TYR A 1 189 ? 2.691 -12.979 -12.426 1.00 93.25 189 TYR A O 1
ATOM 1460 N N . ALA A 1 190 ? 1.518 -14.731 -13.113 1.00 96.50 190 ALA A N 1
ATOM 1461 C CA . ALA A 1 190 ? 0.769 -13.924 -14.070 1.00 96.50 190 ALA A CA 1
ATOM 1462 C C . ALA A 1 190 ? -0.390 -13.195 -13.376 1.00 96.50 190 ALA A C 1
ATOM 1464 O O . ALA A 1 190 ? -0.972 -13.696 -12.412 1.00 96.50 190 ALA A O 1
ATOM 1465 N N . VAL A 1 191 ? -0.742 -12.016 -13.883 1.00 97.44 191 VAL A N 1
ATOM 1466 C CA . VAL A 1 191 ? -1.933 -11.268 -13.468 1.00 97.44 191 VAL A CA 1
ATOM 1467 C C . VAL A 1 191 ? -2.836 -11.085 -14.674 1.00 97.44 191 VAL 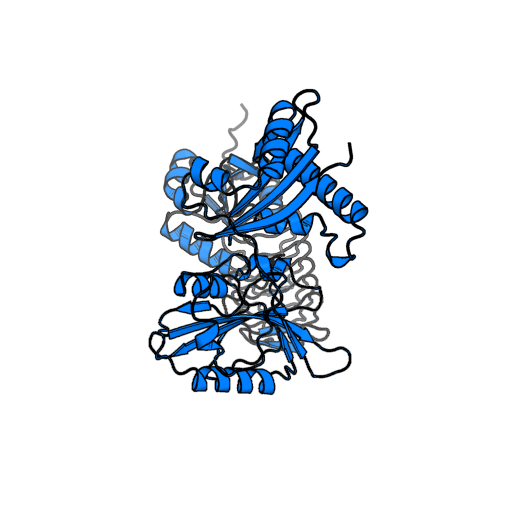A C 1
ATOM 1469 O O . VAL A 1 191 ? -2.448 -10.457 -15.659 1.00 97.44 191 VAL A O 1
ATOM 1472 N N . ILE A 1 192 ? -4.054 -11.610 -14.577 1.00 98.25 192 ILE A N 1
ATOM 1473 C CA . ILE A 1 192 ? -5.112 -11.373 -15.556 1.00 98.25 192 ILE A CA 1
ATOM 1474 C C . ILE A 1 192 ? -6.004 -10.255 -15.034 1.00 98.25 192 ILE A C 1
ATOM 1476 O O . ILE A 1 192 ? -6.556 -10.365 -13.938 1.00 98.25 192 ILE A O 1
ATOM 1480 N N . GLY A 1 193 ? -6.118 -9.166 -15.793 1.00 95.19 193 GLY A N 1
ATOM 1481 C CA . GLY A 1 193 ? -6.900 -7.995 -15.397 1.00 95.19 193 GLY A CA 1
ATOM 1482 C C . GLY A 1 193 ? -8.408 -8.249 -15.384 1.00 95.19 193 GLY A C 1
ATOM 1483 O O . GLY A 1 193 ? -8.907 -9.205 -15.983 1.00 95.19 193 GLY A O 1
ATOM 1484 N N . ALA A 1 194 ? -9.140 -7.376 -14.694 1.00 95.38 194 ALA A N 1
ATOM 1485 C CA . ALA A 1 194 ? -10.581 -7.511 -14.494 1.00 95.38 194 ALA A CA 1
ATOM 1486 C C . ALA A 1 194 ? -11.349 -7.588 -15.825 1.00 95.38 194 ALA A C 1
ATOM 1488 O O . ALA A 1 194 ? -10.997 -6.906 -16.786 1.00 95.38 194 ALA A O 1
ATOM 1489 N N . GLY A 1 195 ? -12.386 -8.427 -15.878 1.00 96.31 195 GLY A N 1
ATOM 1490 C CA . GLY A 1 195 ? -13.262 -8.578 -17.048 1.00 96.31 195 GLY A CA 1
ATOM 1491 C C . GLY A 1 195 ? -12.586 -9.110 -18.319 1.00 96.31 195 GLY A C 1
ATOM 1492 O O . GLY A 1 195 ? -13.179 -9.052 -19.394 1.00 96.31 195 GLY A O 1
ATOM 1493 N N . SER A 1 196 ? -11.349 -9.603 -18.234 1.00 98.31 196 SER A N 1
ATOM 1494 C CA . SER A 1 196 ? -10.604 -10.061 -19.411 1.00 98.31 196 SER A CA 1
ATOM 1495 C C . SER A 1 196 ? -11.095 -11.417 -19.915 1.00 98.31 196 SER A C 1
ATOM 1497 O O . SER A 1 196 ? -11.525 -12.251 -19.122 1.00 98.31 196 SER A O 1
ATOM 1499 N N . VAL A 1 197 ? -10.960 -11.673 -21.219 1.00 98.69 197 VAL A N 1
ATOM 1500 C CA . VAL A 1 197 ? -11.260 -12.980 -21.831 1.00 98.69 197 VAL A CA 1
ATOM 1501 C C . VAL A 1 197 ? -9.977 -13.598 -22.369 1.00 98.69 197 VAL A C 1
ATOM 1503 O O . VAL A 1 197 ? -9.451 -13.176 -23.401 1.00 98.69 197 VAL A O 1
ATOM 1506 N N . VAL A 1 198 ? -9.458 -14.605 -21.675 1.00 98.62 198 VAL A N 1
ATOM 1507 C CA . VAL A 1 198 ? -8.220 -15.289 -22.052 1.00 98.62 198 VAL A CA 1
ATOM 1508 C C . VAL A 1 198 ? -8.535 -16.404 -23.041 1.00 98.62 198 VAL A C 1
ATOM 1510 O O . VAL A 1 198 ? -9.263 -17.339 -22.721 1.00 98.62 198 VAL A O 1
ATOM 1513 N N . THR A 1 199 ? -7.970 -16.294 -24.244 1.00 98.50 199 THR A N 1
ATOM 1514 C CA . THR A 1 199 ? -8.170 -17.245 -25.355 1.00 98.50 199 THR A CA 1
ATOM 1515 C C . THR A 1 199 ? -6.896 -17.984 -25.767 1.00 98.50 199 THR A C 1
ATOM 1517 O O . THR A 1 199 ? -6.918 -18.786 -26.697 1.00 98.50 199 THR A O 1
ATOM 1520 N N . LYS A 1 200 ? -5.768 -17.688 -25.113 1.00 97.81 200 LYS A N 1
ATOM 1521 C CA . LYS A 1 200 ? -4.447 -18.272 -25.370 1.00 97.81 200 LYS A CA 1
ATOM 1522 C C . LYS A 1 200 ? -3.671 -18.373 -24.062 1.00 97.81 200 LYS A C 1
ATOM 1524 O O . LYS A 1 200 ? -3.956 -17.621 -23.132 1.00 97.81 200 LYS A O 1
ATOM 1529 N N . ASN A 1 201 ? -2.687 -19.270 -24.021 1.00 98.38 201 ASN A N 1
ATOM 1530 C CA . ASN A 1 201 ? -1.767 -19.386 -22.891 1.00 98.38 201 ASN A CA 1
ATOM 1531 C C . ASN A 1 201 ? -1.124 -18.035 -22.566 1.00 98.38 201 ASN A C 1
ATOM 1533 O O . ASN A 1 201 ? -0.833 -17.242 -23.465 1.00 98.38 201 ASN A O 1
ATOM 1537 N N . ILE A 1 202 ? -0.907 -17.800 -21.276 1.00 98.19 202 ILE A N 1
ATOM 1538 C CA . ILE A 1 202 ? -0.287 -16.584 -20.755 1.00 98.19 202 ILE A CA 1
ATOM 1539 C C . ILE A 1 202 ? 1.043 -16.958 -20.116 1.00 98.19 202 ILE A C 1
ATOM 1541 O O . ILE A 1 202 ? 1.115 -17.899 -19.324 1.00 98.19 202 ILE A O 1
ATOM 1545 N N . ASP A 1 203 ? 2.086 -16.212 -20.462 1.00 94.94 203 ASP A N 1
ATOM 1546 C CA . ASP A 1 203 ? 3.435 -16.441 -19.959 1.00 94.94 203 ASP A CA 1
ATOM 1547 C C . ASP A 1 203 ? 3.570 -16.146 -18.458 1.00 94.94 203 ASP A C 1
ATOM 1549 O O . ASP A 1 203 ? 2.692 -15.590 -17.799 1.00 94.94 203 ASP A O 1
ATOM 1553 N N . HIS A 1 204 ? 4.708 -16.545 -17.900 1.00 95.38 204 HIS A N 1
ATOM 1554 C CA . HIS A 1 204 ? 5.081 -16.260 -16.519 1.00 95.38 204 HIS A CA 1
ATOM 1555 C C . HIS A 1 204 ? 5.358 -14.769 -16.302 1.00 95.38 204 HIS A C 1
ATOM 1557 O O . HIS A 1 204 ? 5.918 -14.123 -17.183 1.00 95.38 204 HIS A O 1
ATOM 1563 N N . GLN A 1 205 ? 5.079 -14.252 -15.100 1.00 90.94 205 GLN A N 1
ATOM 1564 C CA . GLN A 1 205 ? 5.506 -12.909 -14.673 1.00 90.94 205 GLN A CA 1
ATOM 1565 C C . GLN A 1 205 ? 5.055 -11.784 -15.624 1.00 90.94 205 GLN A C 1
ATOM 1567 O O . GLN A 1 205 ? 5.782 -10.823 -15.885 1.00 90.94 205 GLN A O 1
ATOM 1572 N N . VAL A 1 206 ? 3.832 -11.883 -16.147 1.00 88.50 206 VAL A N 1
ATOM 1573 C CA . VAL A 1 206 ? 3.238 -10.845 -17.000 1.00 88.50 206 VAL A CA 1
ATOM 1574 C C . VAL A 1 206 ? 1.913 -10.346 -16.447 1.00 88.50 206 VAL A C 1
ATOM 1576 O O . VAL A 1 206 ? 1.213 -11.045 -15.715 1.00 88.50 206 VAL A O 1
ATOM 1579 N N . VAL A 1 207 ? 1.555 -9.130 -16.838 1.00 90.56 207 VAL A N 1
ATOM 1580 C CA . VAL A 1 207 ? 0.197 -8.605 -16.741 1.00 90.56 207 VAL A CA 1
ATOM 1581 C C . VAL A 1 207 ? -0.432 -8.703 -18.123 1.00 90.56 207 VAL A C 1
ATOM 1583 O O . VAL A 1 207 ? 0.137 -8.210 -19.102 1.00 90.56 207 VAL A O 1
ATOM 1586 N N . ALA A 1 208 ? -1.603 -9.327 -18.201 1.00 91.56 208 ALA A N 1
ATOM 1587 C CA . ALA A 1 208 ? -2.393 -9.413 -19.418 1.00 91.56 208 ALA A CA 1
ATOM 1588 C C . ALA A 1 208 ? -3.846 -9.020 -19.144 1.00 91.56 208 ALA A C 1
ATOM 1590 O O . ALA A 1 208 ? -4.421 -9.405 -18.128 1.00 91.56 208 ALA A O 1
ATOM 1591 N N . TYR A 1 209 ? -4.459 -8.258 -20.044 1.00 95.00 209 TYR A N 1
ATOM 1592 C CA . TYR A 1 209 ? -5.873 -7.903 -19.923 1.00 95.00 209 TYR A CA 1
ATOM 1593 C C . TYR A 1 209 ? -6.523 -7.594 -21.269 1.00 95.00 209 TYR A C 1
ATOM 1595 O O . TYR A 1 209 ? -5.843 -7.473 -22.290 1.00 95.00 209 TYR A O 1
ATOM 1603 N N . GLY A 1 210 ? -7.852 -7.484 -21.266 1.00 90.56 210 GLY A N 1
ATOM 1604 C CA . GLY A 1 210 ? -8.668 -7.138 -22.430 1.00 90.56 210 GLY A CA 1
ATOM 1605 C C . GLY A 1 210 ? -9.516 -8.295 -22.959 1.00 90.56 210 GLY A C 1
ATOM 1606 O O . GLY A 1 210 ? -9.540 -9.392 -22.398 1.00 90.56 210 GLY A O 1
ATOM 1607 N N . VAL A 1 211 ? -10.226 -8.037 -24.059 1.00 97.75 211 VAL A N 1
ATOM 1608 C CA . VAL A 1 211 ? -11.102 -9.003 -24.739 1.00 97.75 211 VAL A CA 1
ATOM 1609 C C . VAL A 1 211 ? -10.760 -9.012 -26.238 1.00 97.75 211 VAL A C 1
ATOM 1611 O O . VAL A 1 211 ? -11.195 -8.119 -26.963 1.00 97.75 211 VAL A O 1
ATOM 1614 N N . PRO A 1 212 ? -9.961 -9.981 -26.725 1.00 96.88 212 PRO A N 1
ATOM 1615 C CA . PRO A 1 212 ? -9.250 -10.999 -25.949 1.00 96.88 212 PRO A CA 1
ATOM 1616 C C . PRO A 1 212 ? -8.108 -10.399 -25.114 1.00 96.88 212 PRO A C 1
ATOM 1618 O O . PRO A 1 212 ? -7.575 -9.337 -25.444 1.00 96.88 212 PRO A O 1
ATOM 1621 N N . ALA A 1 213 ? -7.712 -11.102 -24.055 1.00 97.06 213 ALA A N 1
ATOM 1622 C CA . ALA A 1 213 ? -6.611 -10.705 -23.192 1.00 97.06 213 ALA A CA 1
ATOM 1623 C C . ALA A 1 213 ? -5.296 -10.706 -23.978 1.00 97.06 213 ALA A C 1
ATOM 1625 O O . ALA A 1 213 ? -4.978 -11.673 -24.675 1.00 97.06 213 ALA A O 1
ATOM 1626 N N . LYS A 1 214 ? -4.529 -9.623 -23.859 1.00 92.81 214 LYS A N 1
ATOM 1627 C CA . LYS A 1 214 ? -3.212 -9.474 -24.485 1.00 92.81 214 LYS A CA 1
ATOM 1628 C C . LYS A 1 214 ? -2.174 -9.135 -23.430 1.00 92.81 214 LYS A C 1
ATOM 1630 O O . LYS A 1 214 ? -2.506 -8.534 -22.412 1.00 92.81 214 LYS A O 1
ATOM 1635 N N . PHE A 1 215 ? -0.926 -9.516 -23.694 1.00 93.56 215 PHE A N 1
ATOM 1636 C CA . PHE A 1 215 ? 0.222 -9.053 -22.921 1.00 93.56 215 PHE A CA 1
ATOM 1637 C C . PHE A 1 215 ? 0.241 -7.522 -22.874 1.00 93.56 215 PHE A C 1
ATOM 1639 O O . PHE A 1 215 ? 0.036 -6.869 -23.897 1.00 93.56 215 PHE A O 1
ATOM 1646 N N . VAL A 1 216 ? 0.502 -6.972 -21.691 1.00 83.19 216 VAL A N 1
ATOM 1647 C CA . VAL A 1 216 ? 0.588 -5.526 -21.459 1.00 83.19 216 VAL A CA 1
ATOM 1648 C C . VAL A 1 216 ? 1.976 -5.158 -20.964 1.00 83.19 216 VAL A C 1
ATOM 1650 O O . VAL A 1 216 ? 2.621 -4.286 -21.535 1.00 83.19 216 VAL A O 1
ATOM 1653 N N . ARG A 1 217 ? 2.445 -5.825 -19.906 1.00 85.25 217 ARG A N 1
ATOM 1654 C CA . ARG A 1 217 ? 3.769 -5.583 -19.329 1.00 85.25 217 ARG A CA 1
ATOM 1655 C C . ARG A 1 217 ? 4.294 -6.805 -18.593 1.00 85.25 217 ARG A C 1
ATOM 1657 O O . ARG A 1 217 ? 3.530 -7.696 -18.222 1.00 85.25 217 ARG A O 1
ATOM 1664 N N . LYS A 1 218 ? 5.596 -6.809 -18.324 1.00 77.44 218 LYS A N 1
ATOM 1665 C CA . LYS A 1 218 ? 6.204 -7.715 -17.342 1.00 77.44 218 LYS A CA 1
ATOM 1666 C C . LYS A 1 218 ? 5.874 -7.250 -15.919 1.00 77.44 218 LYS A C 1
ATOM 1668 O O . LYS A 1 218 ? 5.520 -6.086 -15.708 1.00 77.44 218 LYS A O 1
ATOM 1673 N N . ARG A 1 219 ? 5.983 -8.155 -14.952 1.00 84.62 219 ARG A N 1
ATOM 1674 C CA . ARG A 1 219 ? 5.877 -7.857 -13.519 1.00 84.62 219 ARG A CA 1
ATOM 1675 C C . ARG A 1 219 ? 6.926 -8.614 -12.718 1.00 84.62 219 ARG A C 1
ATOM 1677 O O . ARG A 1 219 ? 7.311 -9.710 -13.114 1.00 84.62 219 ARG A O 1
ATOM 1684 N N . ALA A 1 220 ? 7.361 -8.045 -11.600 1.00 73.25 220 ALA A N 1
ATOM 1685 C CA . ALA A 1 220 ? 8.205 -8.757 -10.648 1.00 73.25 220 ALA A CA 1
ATOM 1686 C C . ALA A 1 220 ? 7.375 -9.768 -9.832 1.00 73.25 220 ALA A C 1
ATOM 1688 O O . ALA A 1 220 ? 6.139 -9.748 -9.840 1.00 73.25 220 ALA A O 1
ATOM 1689 N N . VAL A 1 221 ? 8.054 -10.690 -9.147 1.00 74.00 221 VAL A N 1
ATOM 1690 C CA . VAL A 1 221 ? 7.404 -11.763 -8.367 1.00 74.00 221 VAL A CA 1
ATOM 1691 C C . VAL A 1 221 ? 6.704 -11.244 -7.108 1.00 74.00 221 VAL A C 1
ATOM 1693 O O . VAL A 1 221 ? 5.708 -11.824 -6.677 1.00 74.00 221 VAL A O 1
ATOM 1696 N N . ASP A 1 222 ? 7.199 -10.137 -6.566 1.00 71.56 222 ASP A N 1
ATOM 1697 C CA . ASP A 1 222 ? 6.756 -9.447 -5.357 1.00 71.56 222 ASP A CA 1
ATOM 1698 C C . ASP A 1 222 ? 5.891 -8.205 -5.640 1.00 71.56 222 ASP A C 1
ATOM 1700 O O . ASP A 1 222 ? 5.376 -7.597 -4.702 1.00 71.56 222 ASP A O 1
ATOM 1704 N N . ASP A 1 223 ? 5.649 -7.868 -6.917 1.00 71.19 223 ASP A N 1
ATOM 1705 C CA . ASP A 1 223 ? 4.699 -6.817 -7.304 1.00 71.19 223 ASP A CA 1
ATOM 1706 C C . ASP A 1 223 ? 3.323 -7.107 -6.680 1.00 71.19 223 ASP A C 1
ATOM 1708 O O . ASP A 1 223 ? 2.711 -8.134 -6.986 1.00 71.19 223 ASP A O 1
ATOM 1712 N N . LYS A 1 224 ? 2.765 -6.195 -5.879 1.00 66.56 224 LYS A N 1
ATOM 1713 C CA . LYS A 1 224 ? 1.373 -6.331 -5.418 1.00 66.56 224 LYS A CA 1
ATOM 1714 C C . LYS A 1 224 ? 0.426 -6.313 -6.629 1.00 66.56 224 LYS A C 1
ATOM 1716 O O . LYS A 1 224 ? 0.516 -5.429 -7.479 1.00 66.56 224 LYS A O 1
ATOM 1721 N N . TYR A 1 225 ? -0.501 -7.274 -6.712 1.00 71.62 225 TYR A N 1
ATOM 1722 C CA . TYR A 1 225 ? -1.532 -7.293 -7.771 1.00 71.62 225 TYR A CA 1
ATOM 1723 C C . TYR A 1 225 ? -2.901 -6.810 -7.285 1.00 71.62 225 TYR A C 1
ATOM 1725 O O . TYR A 1 225 ? -3.724 -6.360 -8.084 1.00 71.62 225 TYR A O 1
ATOM 1733 N N . LEU A 1 226 ? -3.168 -6.921 -5.982 1.00 59.25 226 LEU A N 1
ATOM 1734 C CA . LEU A 1 226 ? -4.334 -6.300 -5.380 1.00 59.25 226 LEU A CA 1
ATOM 1735 C C . LEU A 1 226 ? -4.024 -4.825 -5.193 1.00 59.25 226 LEU A C 1
ATOM 1737 O O . LEU A 1 226 ? -3.097 -4.473 -4.465 1.00 59.25 226 LEU A O 1
ATOM 1741 N N . TYR A 1 227 ? -4.833 -3.980 -5.826 1.00 44.50 227 TYR A N 1
ATOM 1742 C CA . TYR A 1 227 ? -4.904 -2.569 -5.488 1.00 44.50 227 TYR A CA 1
ATOM 1743 C C . TYR A 1 227 ? -5.287 -2.461 -4.008 1.00 44.50 227 TYR A C 1
ATOM 1745 O O . TYR A 1 227 ? -6.458 -2.562 -3.642 1.00 44.50 227 TYR A O 1
ATOM 1753 N N . GLN A 1 228 ? -4.301 -2.279 -3.135 1.00 36.00 228 GLN A N 1
ATOM 1754 C CA . GLN A 1 228 ? -4.556 -1.509 -1.933 1.00 36.00 228 GLN A CA 1
ATOM 1755 C C . GLN A 1 228 ? -4.849 -0.095 -2.425 1.00 36.00 228 GLN A C 1
ATOM 1757 O O . GLN A 1 228 ? -4.200 0.382 -3.355 1.00 36.00 228 GLN A O 1
ATOM 1762 N N . VAL A 1 229 ? -5.823 0.584 -1.826 1.00 33.22 229 VAL A N 1
ATOM 1763 C CA . VAL A 1 229 ? -5.917 2.046 -1.933 1.00 33.22 229 VAL A CA 1
ATOM 1764 C C . VAL A 1 229 ? -4.760 2.643 -1.114 1.00 33.22 229 VAL A C 1
ATOM 1766 O O . VAL A 1 229 ? -4.951 3.389 -0.169 1.00 33.22 229 VAL A O 1
ATOM 1769 N N . GLU A 1 230 ? -3.542 2.221 -1.422 1.00 33.84 230 GLU A N 1
ATOM 1770 C CA . GLU A 1 230 ? -2.340 3.015 -1.312 1.00 33.84 230 GLU A CA 1
ATOM 1771 C C . GLU A 1 230 ? -2.187 3.528 -2.735 1.00 33.84 230 GLU A C 1
ATOM 1773 O O . GLU A 1 230 ? -2.068 2.723 -3.661 1.00 33.84 230 GLU A O 1
ATOM 1778 N N . GLU A 1 231 ? -2.324 4.835 -2.950 1.00 33.38 231 GLU A N 1
ATOM 1779 C CA . GLU A 1 231 ? -2.128 5.416 -4.275 1.00 33.38 231 GLU A CA 1
ATOM 1780 C C . GLU A 1 231 ? -0.676 5.170 -4.707 1.00 33.38 231 GLU A C 1
ATOM 1782 O O . GLU A 1 231 ? 0.205 6.000 -4.526 1.00 33.38 231 GLU A O 1
ATOM 1787 N N . THR A 1 232 ? -0.411 4.007 -5.290 1.00 34.16 232 THR A N 1
ATOM 1788 C CA . THR A 1 232 ? 0.789 3.797 -6.073 1.00 34.16 232 THR A CA 1
ATOM 1789 C C . THR A 1 232 ? 0.584 4.608 -7.334 1.00 34.16 232 THR A C 1
ATOM 1791 O O . THR A 1 232 ? -0.381 4.433 -8.086 1.00 34.16 232 THR A O 1
ATOM 1794 N N . VAL A 1 233 ? 1.469 5.580 -7.494 1.00 39.38 233 VAL A N 1
ATOM 1795 C CA . VAL A 1 233 ? 1.619 6.395 -8.686 1.00 39.38 233 VAL A CA 1
ATOM 1796 C C . VAL A 1 233 ? 1.570 5.467 -9.906 1.00 39.38 233 VAL A C 1
ATOM 1798 O O . VAL A 1 233 ? 2.296 4.473 -9.955 1.00 39.38 233 VAL A O 1
ATOM 1801 N N . LYS A 1 234 ? 0.660 5.742 -10.853 1.00 36.34 234 LYS A N 1
ATOM 1802 C CA . LYS A 1 234 ? 0.611 5.037 -12.145 1.00 36.34 234 LYS A CA 1
ATOM 1803 C C . LYS A 1 234 ? 2.013 5.028 -12.755 1.00 36.34 234 LYS A C 1
ATOM 1805 O O . LYS A 1 234 ? 2.753 5.983 -12.548 1.00 36.34 234 LYS A O 1
ATOM 1810 N N . ASP A 1 235 ? 2.324 3.975 -13.511 1.00 43.00 235 ASP A N 1
ATOM 1811 C CA . ASP A 1 235 ? 3.502 3.883 -14.382 1.00 43.00 235 ASP A CA 1
ATOM 1812 C C . ASP A 1 235 ? 3.810 5.266 -14.975 1.00 43.00 235 ASP A C 1
ATOM 1814 O O . ASP A 1 235 ? 3.002 5.818 -15.726 1.00 43.00 235 ASP A O 1
ATOM 1818 N N . THR A 1 236 ? 4.890 5.890 -14.504 1.00 50.34 236 THR A N 1
ATOM 1819 C CA . THR A 1 236 ? 5.119 7.333 -14.672 1.00 50.34 236 THR A CA 1
ATOM 1820 C C . THR A 1 236 ? 5.469 7.684 -16.115 1.00 50.34 236 THR A C 1
ATOM 1822 O O . THR A 1 236 ? 5.559 8.860 -16.457 1.00 50.34 236 THR A O 1
ATOM 1825 N N . GLY A 1 237 ? 5.715 6.669 -16.954 1.00 52.22 237 GLY A N 1
ATOM 1826 C CA . GLY A 1 237 ? 6.303 6.822 -18.282 1.00 52.22 237 GLY A CA 1
ATOM 1827 C C . GLY A 1 237 ? 7.752 7.316 -18.240 1.00 52.22 237 GLY A C 1
ATOM 1828 O O . GLY A 1 237 ? 8.351 7.497 -19.297 1.00 52.22 237 GLY A O 1
ATOM 1829 N N . ILE A 1 238 ? 8.318 7.521 -17.042 1.00 59.16 238 ILE A N 1
ATOM 1830 C CA . ILE A 1 238 ? 9.671 8.028 -16.853 1.00 59.16 238 ILE A CA 1
ATOM 1831 C C . ILE A 1 238 ? 10.655 6.882 -17.062 1.00 59.16 238 ILE A C 1
ATOM 1833 O O . ILE A 1 238 ? 10.640 5.880 -16.346 1.00 59.16 238 ILE A O 1
ATOM 1837 N N . VAL A 1 239 ? 11.563 7.059 -18.012 1.00 64.38 239 VAL A N 1
ATOM 1838 C CA . VAL A 1 239 ? 12.680 6.150 -18.244 1.00 64.38 239 VAL A CA 1
ATOM 1839 C C . VAL A 1 239 ? 13.880 6.641 -17.437 1.00 64.38 239 VAL A C 1
ATOM 1841 O O . VAL A 1 239 ? 14.323 7.780 -17.609 1.00 64.38 239 VAL A O 1
ATOM 1844 N N . ALA A 1 240 ? 14.427 5.771 -16.586 1.00 63.94 240 ALA A N 1
ATOM 1845 C CA . ALA A 1 240 ? 15.661 6.037 -15.847 1.00 63.94 240 ALA A CA 1
ATOM 1846 C C . ALA A 1 240 ? 16.829 6.385 -16.793 1.00 63.94 240 ALA A C 1
ATOM 1848 O O . ALA A 1 240 ? 16.843 5.988 -17.970 1.00 63.94 240 ALA A O 1
ATOM 1849 N N . SER A 1 241 ? 17.810 7.135 -16.293 1.00 70.25 241 SER A N 1
ATOM 1850 C CA . SER A 1 241 ? 19.095 7.338 -16.972 1.00 70.25 241 SER A CA 1
ATOM 1851 C C . SER A 1 241 ? 20.182 6.537 -16.259 1.00 70.25 241 SER A C 1
ATOM 1853 O O . SER A 1 241 ? 20.016 6.169 -15.100 1.00 70.25 241 SER A O 1
ATOM 1855 N N . ASP A 1 242 ? 21.301 6.273 -16.934 1.00 70.50 242 ASP A N 1
ATOM 1856 C CA . ASP A 1 242 ? 22.384 5.438 -16.386 1.00 70.50 242 ASP A CA 1
ATOM 1857 C C . ASP A 1 242 ? 23.003 6.013 -15.095 1.00 70.50 242 ASP A C 1
ATOM 1859 O O . ASP A 1 242 ? 23.679 5.297 -14.361 1.00 70.50 242 ASP A O 1
ATOM 1863 N N . LYS A 1 243 ? 22.767 7.304 -14.815 1.00 83.25 243 LYS A N 1
ATOM 1864 C CA . LYS A 1 243 ? 23.287 8.035 -13.652 1.00 83.25 243 LYS A CA 1
ATOM 1865 C C . LYS A 1 243 ? 22.211 8.471 -12.644 1.00 83.25 243 LYS A C 1
ATOM 1867 O O . LYS A 1 243 ? 22.574 8.956 -11.575 1.00 83.25 243 LYS A O 1
ATOM 1872 N N . LEU A 1 244 ? 20.917 8.349 -12.967 1.00 91.62 244 LEU A N 1
ATOM 1873 C CA . LEU A 1 244 ? 19.818 8.769 -12.088 1.00 91.62 24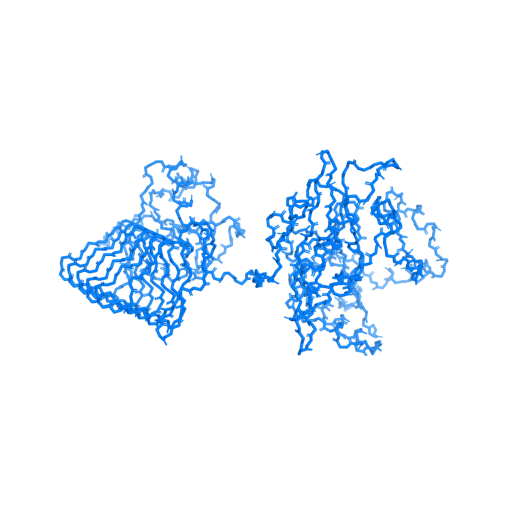4 LEU A CA 1
ATOM 1874 C C . LEU A 1 244 ? 18.799 7.655 -11.885 1.00 91.62 244 LEU A C 1
ATOM 1876 O O . LEU A 1 244 ? 18.095 7.243 -12.813 1.00 91.62 244 LEU A O 1
ATOM 1880 N N . ASP A 1 245 ? 18.652 7.268 -10.624 1.00 90.75 245 ASP A N 1
ATOM 1881 C CA . ASP A 1 245 ? 17.583 6.394 -10.179 1.00 90.75 245 ASP A CA 1
ATOM 1882 C C . ASP A 1 245 ? 16.279 7.189 -10.068 1.00 90.75 245 ASP A C 1
ATOM 1884 O O . ASP A 1 245 ? 16.236 8.293 -9.515 1.00 90.75 245 ASP A O 1
ATOM 1888 N N . VAL A 1 246 ? 15.193 6.602 -10.569 1.00 93.25 246 VAL A N 1
ATOM 1889 C CA . VAL A 1 246 ? 13.841 7.159 -10.466 1.00 93.25 246 VAL A CA 1
ATOM 1890 C C . VAL A 1 246 ? 13.063 6.337 -9.456 1.00 93.25 246 VAL A C 1
ATOM 1892 O O . VAL A 1 246 ? 12.795 5.156 -9.672 1.00 93.25 246 VAL A O 1
ATOM 1895 N N . ILE A 1 247 ? 12.678 6.972 -8.358 1.00 91.38 247 ILE A N 1
ATOM 1896 C CA . ILE A 1 247 ? 12.018 6.311 -7.239 1.00 91.38 247 ILE A CA 1
ATOM 1897 C C . ILE A 1 247 ? 10.575 6.797 -7.136 1.00 91.38 247 ILE A C 1
ATOM 1899 O O . ILE A 1 247 ? 10.305 7.987 -7.001 1.00 91.38 247 ILE A O 1
ATOM 1903 N N . THR A 1 248 ? 9.636 5.858 -7.192 1.00 87.81 248 THR A N 1
ATOM 1904 C CA . THR A 1 248 ? 8.182 6.119 -7.160 1.00 87.81 248 THR A CA 1
ATOM 1905 C C . THR A 1 248 ? 7.463 5.312 -6.075 1.00 87.81 248 THR A C 1
ATOM 1907 O O . THR A 1 248 ? 6.279 5.534 -5.809 1.00 87.81 248 THR A O 1
ATOM 1910 N N . GLY A 1 249 ? 8.177 4.381 -5.438 1.00 82.38 249 GLY A N 1
ATOM 1911 C CA . GLY A 1 249 ? 7.706 3.571 -4.321 1.00 82.38 249 GLY A CA 1
ATOM 1912 C C . GLY A 1 249 ? 8.016 4.225 -2.978 1.00 82.38 249 GLY A C 1
ATOM 1913 O O . GLY A 1 249 ? 9.099 4.775 -2.780 1.00 82.38 249 GLY A O 1
ATOM 1914 N N . LYS A 1 250 ? 7.064 4.142 -2.042 1.00 88.56 250 LYS A N 1
ATOM 1915 C CA . LYS A 1 250 ? 7.193 4.712 -0.693 1.00 88.56 250 LYS A CA 1
ATOM 1916 C C . LYS A 1 250 ? 8.419 4.184 0.047 1.00 88.56 250 LYS A C 1
ATOM 1918 O O . LYS A 1 250 ? 9.187 4.961 0.597 1.00 88.56 250 LYS A O 1
ATOM 1923 N N . HIS A 1 251 ? 8.607 2.866 0.050 1.00 87.19 251 HIS A N 1
ATOM 1924 C CA . HIS A 1 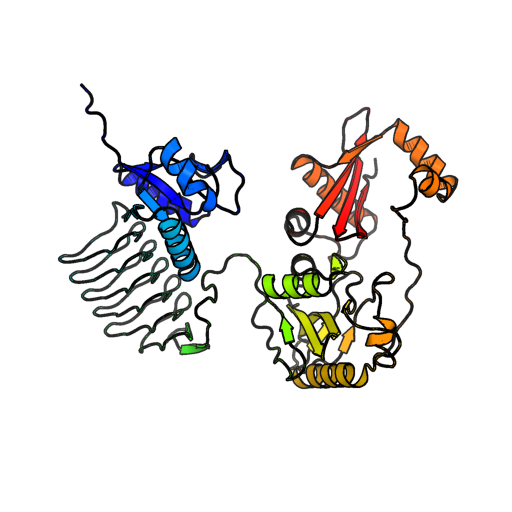251 ? 9.668 2.220 0.818 1.00 87.19 251 HIS A CA 1
ATOM 1925 C C . HIS A 1 251 ? 11.065 2.659 0.349 1.00 87.19 251 HIS A C 1
ATOM 1927 O O . HIS A 1 251 ? 11.9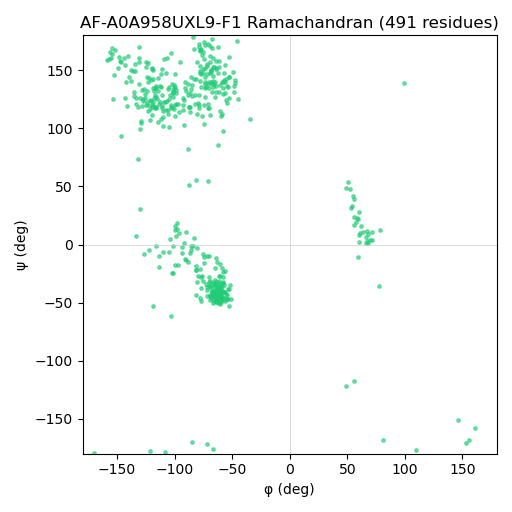06 3.047 1.161 1.00 87.19 251 HIS A O 1
ATOM 1933 N N . GLU A 1 252 ? 11.296 2.660 -0.963 1.00 89.12 252 GLU A N 1
ATOM 1934 C CA . GLU A 1 252 ? 12.547 3.115 -1.567 1.00 89.12 252 GLU A CA 1
ATOM 1935 C C . GLU A 1 252 ? 12.758 4.610 -1.319 1.00 89.12 252 GLU A C 1
ATOM 1937 O O . GLU A 1 252 ? 13.862 5.019 -0.966 1.00 89.12 252 GLU A O 1
ATOM 1942 N N . TRP A 1 253 ? 11.701 5.419 -1.432 1.00 96.69 253 TRP A N 1
ATOM 1943 C CA . TRP A 1 253 ? 11.760 6.856 -1.168 1.00 96.69 253 TRP A CA 1
ATOM 1944 C C . TRP A 1 253 ? 12.186 7.128 0.276 1.00 96.69 253 TRP A C 1
ATOM 1946 O O . TRP A 1 253 ? 13.162 7.841 0.508 1.00 96.69 253 TRP A O 1
ATOM 1956 N N . SER A 1 254 ? 11.523 6.504 1.255 1.00 93.75 254 SER A N 1
ATOM 1957 C CA . SER A 1 254 ? 11.874 6.627 2.674 1.00 93.75 254 SER A CA 1
ATOM 1958 C C . SER A 1 254 ? 13.304 6.156 2.951 1.00 93.75 254 SER A C 1
ATOM 1960 O O . SER A 1 254 ? 14.003 6.766 3.758 1.00 93.75 254 SER A O 1
ATOM 1962 N N . LYS A 1 255 ? 13.783 5.110 2.261 1.00 94.62 255 LYS A N 1
ATOM 1963 C CA . LYS A 1 255 ? 15.172 4.647 2.379 1.00 94.62 255 LYS A CA 1
ATOM 1964 C C . LYS A 1 255 ? 16.171 5.726 1.953 1.00 94.62 255 LYS A C 1
ATOM 1966 O O . LYS A 1 255 ? 17.157 5.923 2.656 1.00 94.62 255 LYS A O 1
ATOM 1971 N N . VAL A 1 256 ? 15.907 6.439 0.856 1.00 96.94 256 VAL A N 1
ATOM 1972 C CA . VAL A 1 256 ? 16.772 7.541 0.398 1.00 96.94 256 VAL A CA 1
ATOM 1973 C C . VAL A 1 256 ? 16.754 8.714 1.369 1.00 96.94 256 VAL A C 1
ATOM 1975 O O . VAL A 1 256 ? 17.809 9.249 1.697 1.00 96.94 256 VAL A O 1
ATOM 1978 N N . LEU A 1 257 ? 15.581 9.087 1.885 1.00 96.62 257 LEU A N 1
ATOM 1979 C CA . LEU A 1 257 ? 15.492 10.149 2.891 1.00 96.62 257 LEU A CA 1
ATOM 1980 C C . LEU A 1 257 ? 16.282 9.792 4.157 1.00 96.62 257 LEU A C 1
ATOM 1982 O O . LEU A 1 257 ? 17.021 10.624 4.678 1.00 96.62 257 LEU A O 1
ATOM 1986 N N . ASN A 1 258 ? 16.188 8.543 4.616 1.00 94.44 258 ASN A N 1
ATOM 1987 C CA . ASN A 1 258 ? 16.931 8.060 5.780 1.00 94.44 258 ASN A CA 1
ATOM 1988 C C . ASN A 1 258 ? 18.446 7.970 5.532 1.00 94.44 258 ASN A C 1
ATOM 1990 O O . ASN A 1 258 ? 19.220 8.230 6.447 1.00 94.44 258 ASN A O 1
ATOM 1994 N N . GLU A 1 259 ? 18.874 7.632 4.312 1.00 94.56 259 GLU A N 1
ATOM 1995 C CA . GLU A 1 259 ? 20.286 7.655 3.896 1.00 94.56 259 GLU A CA 1
ATOM 1996 C C . GLU A 1 259 ? 20.874 9.075 3.939 1.00 94.56 259 GLU A C 1
ATOM 1998 O O . GLU A 1 259 ? 22.031 9.266 4.318 1.00 94.56 259 GLU A O 1
ATOM 2003 N N . ILE A 1 260 ? 20.072 10.076 3.569 1.00 94.75 260 ILE A N 1
ATOM 2004 C CA . ILE A 1 260 ? 20.474 11.484 3.614 1.00 94.75 260 ILE A CA 1
ATOM 2005 C C . ILE A 1 260 ? 20.440 12.033 5.046 1.00 94.75 260 ILE A C 1
ATOM 2007 O O . ILE A 1 260 ? 21.296 12.826 5.432 1.00 94.75 260 ILE A O 1
ATOM 2011 N N . GLY A 1 261 ? 19.461 11.617 5.848 1.00 91.06 261 GLY A N 1
ATOM 2012 C CA . GLY A 1 261 ? 19.327 11.962 7.265 1.00 91.06 261 GLY A CA 1
ATOM 2013 C C . GLY A 1 261 ? 18.786 13.371 7.534 1.00 91.06 261 GLY A C 1
ATOM 2014 O O . GLY A 1 261 ? 18.003 13.547 8.464 1.00 91.06 261 GLY A O 1
ATOM 2015 N N . GLN A 1 262 ? 19.134 14.369 6.715 1.00 91.88 262 GLN A N 1
ATOM 2016 C CA . GLN A 1 262 ? 18.618 15.735 6.835 1.00 91.88 262 GLN A CA 1
ATOM 2017 C C . GLN A 1 262 ? 17.571 16.038 5.758 1.00 91.88 262 GLN A C 1
ATOM 2019 O O . GLN A 1 262 ? 17.894 16.334 4.611 1.00 91.88 262 GLN A O 1
ATOM 2024 N N . TYR A 1 263 ? 16.300 15.985 6.154 1.00 95.44 263 TYR A N 1
ATOM 2025 C CA . TYR A 1 263 ? 15.163 16.345 5.310 1.00 95.44 263 TYR A CA 1
ATOM 2026 C C . TYR A 1 263 ? 14.021 16.949 6.137 1.00 95.44 263 TYR A C 1
ATOM 2028 O O . TYR A 1 263 ? 13.915 16.742 7.347 1.00 95.44 263 TYR A O 1
ATOM 2036 N N . ASP A 1 264 ? 13.162 17.702 5.462 1.00 95.38 264 ASP A N 1
ATOM 2037 C CA . ASP A 1 264 ? 11.905 18.253 5.987 1.00 95.38 264 ASP A CA 1
ATOM 2038 C C . ASP A 1 264 ? 10.696 17.444 5.482 1.00 95.38 264 ASP A C 1
ATOM 2040 O O . ASP A 1 264 ? 10.817 16.721 4.489 1.00 95.38 264 ASP A O 1
ATOM 2044 N N . PHE A 1 265 ? 9.516 17.608 6.085 1.00 95.75 265 PHE A N 1
ATOM 2045 C CA . PHE A 1 265 ? 8.301 16.879 5.700 1.00 95.75 265 PHE A CA 1
ATOM 2046 C C . PHE A 1 265 ? 7.922 17.101 4.230 1.00 95.75 265 PHE A C 1
ATOM 2048 O O . PHE A 1 265 ? 7.363 16.210 3.594 1.00 95.75 265 PHE A O 1
ATOM 2055 N N . TYR A 1 266 ? 8.286 18.255 3.658 1.00 96.69 266 TYR A N 1
ATOM 2056 C CA . TYR A 1 266 ? 8.066 18.546 2.245 1.00 96.69 266 TYR A CA 1
ATOM 2057 C C . TYR A 1 266 ? 8.725 17.529 1.308 1.00 96.69 266 TYR A C 1
ATOM 2059 O O . TYR A 1 266 ? 8.242 17.383 0.197 1.00 96.69 266 TYR A O 1
ATOM 2067 N N . HIS A 1 267 ? 9.771 16.813 1.736 1.00 97.62 267 HIS A N 1
ATOM 2068 C CA . HIS A 1 267 ? 10.479 15.808 0.930 1.00 97.62 267 HIS A CA 1
ATOM 2069 C C . HIS A 1 267 ? 9.847 14.413 1.019 1.00 97.62 267 HIS A C 1
ATOM 2071 O O . HIS A 1 267 ? 10.278 13.507 0.312 1.00 97.62 267 HIS A O 1
ATOM 2077 N N . THR A 1 268 ? 8.862 14.215 1.897 1.00 96.88 268 THR A N 1
ATOM 2078 C CA . THR A 1 268 ? 8.308 12.891 2.216 1.00 96.88 268 THR A CA 1
ATOM 2079 C C . THR A 1 268 ? 7.348 12.377 1.151 1.00 96.88 268 THR A C 1
ATOM 2081 O O . THR A 1 268 ? 6.719 13.162 0.434 1.00 96.88 268 THR A O 1
ATOM 2084 N N . TYR A 1 269 ? 7.229 11.054 1.052 1.00 95.19 269 TYR A N 1
ATOM 2085 C CA . TYR A 1 269 ? 6.382 10.404 0.059 1.00 95.19 269 TYR A CA 1
ATOM 2086 C C . TYR A 1 269 ? 4.906 10.710 0.307 1.00 95.19 269 TYR A C 1
ATOM 2088 O O . TYR A 1 269 ? 4.192 11.138 -0.602 1.00 95.19 269 TYR A O 1
ATOM 2096 N N . ASP A 1 270 ? 4.461 10.554 1.557 1.00 92.62 270 ASP A N 1
ATOM 2097 C CA . ASP A 1 270 ? 3.062 10.748 1.937 1.00 92.62 270 ASP A CA 1
ATOM 2098 C C . ASP A 1 270 ? 2.601 12.185 1.651 1.00 92.62 270 ASP A C 1
ATOM 2100 O O . ASP A 1 270 ? 1.473 12.396 1.192 1.00 92.62 270 ASP A O 1
ATOM 2104 N N . TYR A 1 271 ? 3.476 13.184 1.838 1.00 95.44 271 TYR A N 1
ATOM 2105 C CA . TYR A 1 271 ? 3.146 14.565 1.488 1.00 95.44 271 TYR A CA 1
ATOM 2106 C C . TYR A 1 271 ? 3.054 14.775 -0.025 1.00 95.44 271 TYR A C 1
ATOM 2108 O O . TYR A 1 271 ? 2.091 15.381 -0.492 1.00 95.44 271 TYR A O 1
ATOM 2116 N N . HIS A 1 272 ? 3.993 14.231 -0.804 1.00 94.56 272 HIS A N 1
ATOM 2117 C CA . HIS A 1 272 ? 3.956 14.305 -2.267 1.00 94.56 272 HIS A CA 1
ATOM 2118 C C . HIS A 1 272 ? 2.703 13.683 -2.861 1.00 94.56 272 HIS A C 1
ATOM 2120 O O . HIS A 1 272 ? 2.088 14.242 -3.769 1.00 94.56 272 HIS A O 1
ATOM 2126 N N . LEU A 1 273 ? 2.288 12.554 -2.309 1.00 90.44 273 LEU A N 1
ATOM 2127 C CA . LEU A 1 273 ? 1.088 11.871 -2.740 1.00 90.44 273 LEU A CA 1
ATOM 2128 C C . LEU A 1 273 ? -0.190 12.624 -2.352 1.00 90.44 273 LEU A C 1
ATOM 2130 O O . LEU A 1 273 ? -1.155 12.640 -3.112 1.00 90.44 273 LEU A O 1
ATOM 2134 N N . THR A 1 274 ? -0.183 13.273 -1.189 1.00 88.25 274 THR A N 1
ATOM 2135 C CA . THR A 1 274 ? -1.338 14.008 -0.659 1.00 88.25 274 THR A CA 1
ATOM 2136 C C . THR A 1 274 ? -1.495 15.399 -1.280 1.00 88.25 274 THR A C 1
ATOM 2138 O O . THR A 1 274 ? -2.619 15.877 -1.427 1.00 88.25 274 THR A O 1
ATOM 2141 N N . ALA A 1 275 ? -0.391 16.059 -1.638 1.00 87.44 275 ALA A N 1
ATOM 2142 C CA . ALA A 1 275 ? -0.376 17.436 -2.132 1.00 87.44 275 ALA A CA 1
ATOM 2143 C C . ALA A 1 275 ? -0.485 17.565 -3.661 1.00 87.44 275 ALA A C 1
ATOM 2145 O O . ALA A 1 275 ? -0.696 18.676 -4.150 1.00 87.44 275 ALA A O 1
ATOM 2146 N N . ARG A 1 276 ? -0.334 16.467 -4.411 1.00 86.88 276 ARG A N 1
ATOM 2147 C CA . ARG A 1 276 ? -0.407 16.465 -5.879 1.00 86.88 276 ARG A CA 1
ATOM 2148 C C . ARG A 1 276 ? -1.804 16.793 -6.410 1.00 86.88 276 ARG A C 1
ATOM 2150 O O . ARG A 1 276 ? -2.823 16.462 -5.802 1.00 86.88 276 ARG A O 1
ATOM 2157 N N . LEU A 1 277 ? -1.849 17.353 -7.610 1.00 82.19 277 LEU A N 1
ATOM 2158 C CA . LEU A 1 277 ? -3.053 17.438 -8.428 1.00 82.19 277 LEU A CA 1
ATOM 2159 C C . LEU A 1 277 ? -3.376 16.084 -9.080 1.00 82.19 277 LEU A C 1
ATOM 2161 O O . LEU A 1 277 ? -2.546 15.183 -9.175 1.00 82.19 277 LEU A O 1
ATOM 2165 N N . GLN A 1 278 ? -4.612 15.927 -9.557 1.00 69.06 278 GLN A N 1
ATOM 2166 C CA . GLN A 1 278 ? -5.115 14.648 -10.079 1.00 69.06 278 GLN A CA 1
ATOM 2167 C C . GLN A 1 278 ? -4.319 14.109 -11.288 1.00 69.06 278 GLN A C 1
ATOM 2169 O O . GLN A 1 278 ? -4.286 12.898 -11.506 1.00 69.06 278 GLN A O 1
ATOM 2174 N N . ASN A 1 279 ? -3.689 14.991 -12.068 1.00 77.88 279 ASN A N 1
ATOM 2175 C CA . ASN A 1 279 ? -2.853 14.657 -13.225 1.00 77.88 279 ASN A CA 1
ATOM 2176 C C . ASN A 1 279 ? -1.345 14.657 -12.917 1.00 77.88 279 ASN A C 1
ATOM 2178 O O . ASN A 1 279 ? -0.540 14.520 -13.835 1.00 77.88 279 ASN A O 1
ATOM 2182 N N . GLU A 1 280 ? -0.964 14.805 -11.649 1.00 86.25 280 GLU A N 1
ATOM 2183 C CA . GLU A 1 280 ? 0.428 14.849 -11.221 1.00 86.25 280 GLU A CA 1
ATOM 2184 C C . GLU A 1 280 ? 0.911 13.507 -10.669 1.00 86.25 280 GLU A C 1
ATOM 2186 O O . GLU A 1 280 ? 0.195 12.722 -10.032 1.00 86.25 280 GLU A O 1
ATOM 2191 N N . THR A 1 281 ? 2.187 13.257 -10.921 1.00 89.06 281 THR A N 1
ATOM 2192 C CA . THR A 1 281 ? 2.845 11.979 -10.686 1.00 89.06 281 THR A CA 1
ATOM 2193 C C . THR A 1 281 ? 4.117 12.236 -9.879 1.00 89.06 281 THR A C 1
ATOM 2195 O O . THR A 1 281 ? 5.077 12.760 -10.440 1.00 89.06 281 THR A O 1
ATOM 2198 N N . PRO A 1 282 ? 4.146 11.929 -8.568 1.00 94.38 282 PRO A N 1
ATOM 2199 C CA . PRO A 1 282 ? 5.333 12.161 -7.760 1.00 94.38 282 PRO A CA 1
ATOM 2200 C C . PRO A 1 282 ? 6.444 11.159 -8.068 1.00 94.38 282 PRO A C 1
ATOM 2202 O O . PRO A 1 282 ? 6.193 9.965 -8.236 1.00 94.38 282 PRO A O 1
ATOM 2205 N N . PHE A 1 283 ? 7.677 11.654 -8.103 1.00 95.25 283 PHE A N 1
ATOM 2206 C CA . PHE A 1 283 ? 8.891 10.860 -8.243 1.00 95.25 283 PHE A CA 1
ATOM 2207 C C . PHE A 1 283 ? 10.060 11.534 -7.515 1.00 95.25 283 PHE A C 1
ATOM 2209 O O . PHE A 1 283 ? 10.103 12.754 -7.366 1.00 95.25 283 PHE A O 1
ATOM 2216 N N . LEU A 1 284 ? 11.014 10.726 -7.067 1.00 97.44 284 LEU A N 1
ATOM 2217 C CA . LEU A 1 284 ? 12.262 11.163 -6.458 1.00 97.44 284 LEU A CA 1
ATOM 2218 C C . LEU A 1 284 ? 13.409 10.770 -7.381 1.00 97.44 284 LEU A C 1
ATOM 2220 O O . LEU A 1 284 ? 13.593 9.589 -7.672 1.00 97.44 284 LEU A O 1
ATOM 2224 N N . LEU A 1 285 ? 14.175 11.756 -7.837 1.00 97.44 285 LEU A N 1
ATOM 2225 C CA . LEU A 1 285 ? 15.439 11.504 -8.517 1.00 97.44 285 LEU A CA 1
ATOM 2226 C C . LEU A 1 285 ? 16.516 11.279 -7.475 1.00 97.44 285 LEU A C 1
ATOM 2228 O O . LEU A 1 285 ? 16.672 12.117 -6.591 1.00 97.44 285 LEU A O 1
ATOM 2232 N N . LYS A 1 286 ? 17.265 10.186 -7.598 1.00 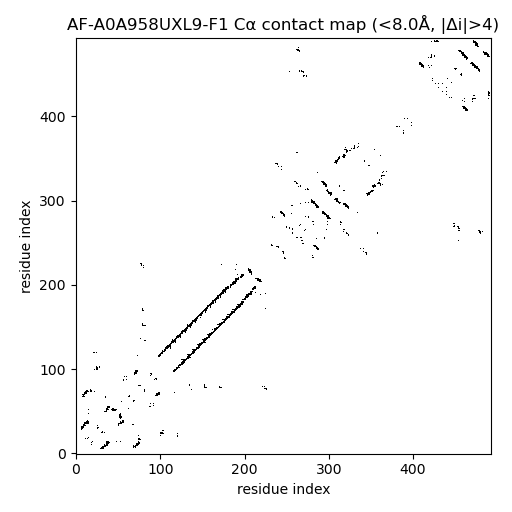96.81 286 LYS A N 1
ATOM 2233 C CA . LYS A 1 286 ? 18.456 9.927 -6.793 1.00 96.81 286 LYS A CA 1
ATOM 2234 C C . LYS A 1 286 ? 19.685 9.856 -7.695 1.00 96.81 286 LYS A C 1
ATOM 2236 O O . LYS A 1 286 ? 19.715 9.107 -8.665 1.00 96.81 286 LYS A O 1
ATOM 2241 N N . TYR A 1 287 ? 20.704 10.623 -7.331 1.00 96.31 287 TYR A N 1
ATOM 2242 C CA . TYR A 1 287 ? 22.043 10.574 -7.903 1.00 96.31 287 TYR A CA 1
ATOM 2243 C C . TYR A 1 287 ? 23.016 10.048 -6.853 1.00 96.31 287 TYR A C 1
ATOM 2245 O O . TYR A 1 287 ? 22.983 10.509 -5.709 1.00 96.31 287 TYR A O 1
ATOM 2253 N N . THR A 1 288 ? 23.905 9.137 -7.244 1.00 92.69 288 THR A N 1
ATOM 2254 C CA . THR A 1 288 ? 24.960 8.630 -6.362 1.00 92.69 288 THR A CA 1
ATOM 2255 C C . THR A 1 288 ? 26.297 8.582 -7.094 1.00 92.69 288 THR A C 1
ATOM 2257 O O . THR A 1 288 ? 26.404 7.982 -8.159 1.00 92.69 288 THR A O 1
ATOM 2260 N N . THR A 1 289 ? 27.331 9.177 -6.494 1.00 90.38 289 THR A N 1
ATOM 2261 C CA . THR A 1 289 ? 28.725 9.060 -6.950 1.00 90.38 289 THR A CA 1
ATOM 2262 C C . THR A 1 289 ? 29.663 8.965 -5.748 1.00 90.38 289 THR A C 1
ATOM 2264 O O . THR A 1 289 ? 29.696 9.844 -4.888 1.00 90.38 289 THR A O 1
ATOM 2267 N N . GLY A 1 290 ? 30.401 7.858 -5.627 1.00 86.88 290 GLY A N 1
ATOM 2268 C CA . GLY A 1 290 ? 31.227 7.595 -4.445 1.00 86.88 290 GLY A CA 1
ATOM 2269 C C . GLY A 1 290 ? 30.411 7.634 -3.145 1.00 86.88 290 GLY A C 1
ATOM 2270 O O . GLY A 1 290 ? 29.510 6.821 -2.953 1.00 86.88 290 GLY A O 1
ATOM 2271 N N . THR A 1 291 ? 30.739 8.570 -2.250 1.00 88.62 291 THR A N 1
ATOM 2272 C CA . THR A 1 291 ? 30.032 8.806 -0.975 1.00 88.62 291 THR A CA 1
ATOM 2273 C C . THR A 1 291 ? 28.942 9.875 -1.063 1.00 88.62 291 THR A C 1
ATOM 2275 O O . THR A 1 291 ? 28.293 10.160 -0.059 1.00 88.62 291 THR A O 1
ATOM 2278 N N . VAL A 1 292 ? 28.773 10.506 -2.226 1.00 93.25 292 VAL A N 1
ATOM 2279 C CA . VAL A 1 292 ? 27.783 11.560 -2.448 1.00 93.25 292 VAL A CA 1
ATOM 2280 C C . VAL A 1 292 ? 26.457 10.934 -2.845 1.00 93.25 292 VAL A C 1
ATOM 2282 O O . VAL A 1 292 ? 26.398 10.167 -3.808 1.00 93.25 292 VAL A O 1
ATOM 2285 N N . THR A 1 293 ? 25.392 11.352 -2.167 1.00 95.69 293 THR A N 1
ATOM 2286 C CA . THR A 1 293 ? 24.011 11.093 -2.580 1.00 95.69 293 THR A CA 1
ATOM 2287 C C . THR A 1 293 ? 23.263 12.417 -2.667 1.00 95.69 293 THR A C 1
ATOM 2289 O O . THR A 1 293 ? 23.282 13.199 -1.719 1.00 95.69 293 THR A O 1
ATOM 2292 N N . ILE A 1 294 ? 22.588 12.664 -3.791 1.00 97.25 294 ILE A N 1
ATOM 2293 C CA . ILE A 1 294 ? 21.675 13.800 -3.992 1.00 97.25 294 ILE A CA 1
ATOM 2294 C C . ILE A 1 294 ? 20.294 13.231 -4.282 1.00 97.25 294 ILE A C 1
ATOM 2296 O O . ILE A 1 294 ? 20.166 12.320 -5.101 1.00 97.25 294 ILE A O 1
ATOM 2300 N N . ALA A 1 295 ? 19.263 13.779 -3.647 1.00 97.69 295 ALA A N 1
ATOM 2301 C CA . ALA A 1 295 ? 17.885 13.449 -3.954 1.00 97.69 295 ALA A CA 1
ATOM 2302 C C . ALA A 1 295 ? 17.057 14.704 -4.245 1.00 97.69 295 ALA A C 1
ATOM 2304 O O . ALA A 1 295 ? 17.121 15.690 -3.512 1.00 97.69 295 ALA A O 1
ATOM 2305 N N . LEU A 1 296 ? 16.276 14.661 -5.324 1.00 97.50 296 LEU A N 1
ATOM 2306 C CA . LEU A 1 296 ? 15.433 15.762 -5.781 1.00 97.50 296 LEU A CA 1
ATOM 2307 C C . LEU A 1 296 ? 14.005 15.254 -6.017 1.00 97.50 296 LEU A C 1
ATOM 2309 O O . LEU A 1 296 ? 13.767 14.540 -6.996 1.00 97.50 296 LEU A O 1
ATOM 2313 N N . PRO A 1 297 ? 13.054 15.592 -5.133 1.00 97.75 297 PRO A N 1
ATOM 2314 C CA . PRO A 1 297 ? 11.668 15.188 -5.299 1.00 97.75 297 PRO A CA 1
ATOM 2315 C C . PRO A 1 297 ? 10.902 16.158 -6.210 1.00 97.75 297 PRO A C 1
ATOM 2317 O O . PRO A 1 297 ? 11.043 17.380 -6.112 1.00 97.75 297 PRO A O 1
ATOM 2320 N N . LEU A 1 298 ? 10.086 15.609 -7.111 1.00 97.50 298 LEU A N 1
ATOM 2321 C CA . LEU A 1 298 ? 9.336 16.347 -8.127 1.00 97.50 298 LEU A CA 1
ATOM 2322 C C . LEU A 1 298 ? 7.957 15.713 -8.378 1.00 97.50 298 LEU A C 1
ATOM 2324 O O . LEU A 1 298 ? 7.705 14.544 -8.090 1.00 97.50 298 LEU A O 1
ATOM 2328 N N . LEU A 1 299 ? 7.060 16.507 -8.953 1.00 95.81 299 LEU A N 1
ATOM 2329 C CA . LEU A 1 299 ? 5.765 16.126 -9.503 1.00 95.81 299 LEU A CA 1
ATOM 2330 C C . LEU A 1 299 ? 5.842 16.281 -11.018 1.00 95.81 299 LEU A C 1
ATOM 2332 O O . LEU A 1 299 ? 6.071 17.388 -11.498 1.00 95.81 299 LEU A O 1
ATOM 2336 N N . LEU A 1 300 ? 5.657 15.193 -11.760 1.00 94.56 300 LEU A N 1
ATOM 2337 C CA . LEU A 1 300 ? 5.555 15.221 -13.215 1.00 94.56 300 LEU A CA 1
ATOM 2338 C C . LEU A 1 300 ? 4.113 15.513 -13.622 1.00 94.56 300 LEU A C 1
ATOM 2340 O O . LEU A 1 300 ? 3.191 14.857 -13.126 1.00 94.56 300 LEU A O 1
ATOM 2344 N N . ARG A 1 301 ? 3.930 16.428 -14.570 1.00 92.44 301 ARG A N 1
ATOM 2345 C CA . ARG A 1 301 ? 2.634 16.746 -15.162 1.00 92.44 301 ARG A CA 1
ATOM 2346 C C . ARG A 1 301 ? 2.757 16.812 -16.679 1.00 92.44 301 ARG A C 1
ATOM 2348 O O . ARG A 1 301 ? 3.572 17.552 -17.223 1.00 92.44 301 ARG A O 1
ATOM 2355 N N . GLN A 1 302 ? 1.921 16.042 -17.366 1.00 88.81 302 GLN A N 1
ATOM 2356 C CA . GLN A 1 302 ? 1.848 16.078 -18.824 1.00 88.81 302 GLN A CA 1
ATOM 2357 C C . GLN A 1 302 ? 1.197 17.386 -19.292 1.00 88.81 302 GLN A C 1
ATOM 2359 O O . GLN A 1 302 ? 0.202 17.828 -18.715 1.00 88.81 302 GLN A O 1
ATOM 2364 N N . ILE A 1 303 ? 1.747 17.988 -20.347 1.00 88.19 303 ILE A N 1
ATOM 2365 C CA . ILE A 1 303 ? 1.165 19.160 -21.001 1.00 88.19 303 ILE A CA 1
ATOM 2366 C C . ILE A 1 303 ? 0.084 18.677 -21.971 1.00 88.19 303 ILE A C 1
ATOM 2368 O O . ILE A 1 303 ? 0.372 17.904 -22.893 1.00 88.19 303 ILE A O 1
ATOM 2372 N N . ASP A 1 304 ? -1.147 19.143 -21.750 1.00 84.56 304 ASP A N 1
ATOM 2373 C CA . ASP A 1 304 ? -2.337 18.749 -22.507 1.00 84.56 304 ASP A CA 1
ATOM 2374 C C . ASP A 1 304 ? -2.103 18.811 -24.023 1.00 84.56 304 ASP A C 1
ATOM 2376 O O . ASP A 1 304 ? -1.516 19.759 -24.540 1.00 84.56 304 ASP A O 1
ATOM 2380 N N . GLU A 1 305 ? -2.569 17.777 -24.729 1.00 87.75 305 GLU A N 1
ATOM 2381 C CA . GLU A 1 305 ? -2.470 17.642 -26.193 1.00 87.75 305 GLU A CA 1
ATOM 2382 C C . GLU A 1 305 ? -1.034 17.588 -26.757 1.00 87.75 305 GLU A C 1
ATOM 2384 O O . GLU A 1 305 ? -0.836 17.703 -27.967 1.00 87.75 305 GLU A O 1
ATOM 2389 N N . THR A 1 306 ? -0.020 17.344 -25.918 1.00 89.50 306 THR A N 1
ATOM 2390 C CA . THR A 1 306 ? 1.376 17.207 -26.362 1.00 89.50 306 THR A CA 1
ATOM 2391 C C . THR A 1 306 ? 2.066 15.954 -25.809 1.00 89.50 306 THR A C 1
ATOM 2393 O O . THR A 1 306 ? 1.566 15.262 -24.919 1.00 89.50 306 THR A O 1
ATOM 2396 N N . MET A 1 307 ? 3.255 15.666 -26.348 1.00 86.00 307 MET A N 1
ATOM 2397 C CA . MET A 1 307 ? 4.172 14.648 -25.818 1.00 86.00 307 MET A CA 1
ATOM 2398 C C . MET A 1 307 ? 5.095 15.171 -24.704 1.00 86.00 307 MET A C 1
ATOM 2400 O O . MET A 1 307 ? 5.928 14.417 -24.205 1.00 86.00 307 MET A O 1
ATOM 2404 N N . TYR A 1 308 ? 4.990 16.456 -24.355 1.00 92.62 308 TYR A N 1
ATOM 2405 C CA . TYR A 1 308 ? 5.865 17.122 -23.396 1.00 92.62 308 TYR A CA 1
ATOM 2406 C C . TYR A 1 308 ? 5.261 17.130 -21.993 1.00 92.62 308 TYR A C 1
ATOM 2408 O O . TYR A 1 308 ? 4.046 17.035 -21.813 1.00 92.62 308 TYR A O 1
ATOM 2416 N N . SER A 1 309 ? 6.127 17.269 -20.995 1.00 93.19 309 SER A N 1
ATOM 2417 C CA . SER A 1 309 ? 5.753 17.395 -19.587 1.00 93.19 309 SER A CA 1
ATOM 2418 C C . SER A 1 309 ? 6.468 18.577 -18.940 1.00 93.19 309 SER A C 1
ATOM 2420 O O . SER A 1 309 ? 7.539 18.988 -19.384 1.00 93.19 309 SER A O 1
ATOM 2422 N N . ASP A 1 310 ? 5.910 19.100 -17.857 1.00 95.56 310 ASP A N 1
ATOM 2423 C CA . ASP A 1 310 ? 6.654 19.902 -16.893 1.00 95.56 310 ASP A CA 1
ATOM 2424 C C . ASP A 1 310 ? 6.836 19.132 -15.582 1.00 95.56 310 ASP A C 1
ATOM 2426 O O . ASP A 1 310 ? 6.155 18.138 -15.312 1.00 95.56 310 ASP A O 1
ATOM 2430 N N . ALA A 1 311 ? 7.826 19.550 -14.797 1.00 96.56 311 ALA A N 1
ATOM 2431 C CA . ALA A 1 311 ? 8.035 19.040 -13.456 1.00 96.56 311 ALA A CA 1
ATOM 2432 C C . ALA A 1 311 ? 8.016 20.185 -12.444 1.00 96.56 311 ALA A C 1
ATOM 2434 O O . ALA A 1 311 ? 8.567 21.263 -12.677 1.00 96.56 311 ALA A O 1
ATOM 2435 N N . SER A 1 312 ? 7.406 19.959 -11.287 1.00 95.88 312 SER A N 1
ATOM 2436 C CA . SER A 1 312 ? 7.398 20.953 -10.217 1.00 95.88 312 SER A CA 1
ATOM 2437 C C . SER A 1 312 ? 7.508 20.334 -8.835 1.00 95.88 312 SER A C 1
ATOM 2439 O O . SER A 1 312 ? 7.107 19.200 -8.625 1.00 95.88 312 SER A O 1
ATOM 2441 N N . SER A 1 313 ? 8.018 21.077 -7.864 1.00 94.88 313 SER A N 1
ATOM 2442 C CA . SER A 1 313 ? 7.914 20.707 -6.456 1.00 94.88 313 SER A CA 1
ATOM 2443 C C . SER A 1 313 ? 6.462 20.740 -5.969 1.00 94.88 313 SER A C 1
ATOM 2445 O O . SER A 1 313 ? 5.681 21.586 -6.409 1.00 94.88 313 SER A O 1
ATOM 2447 N N . VAL A 1 314 ? 6.143 19.937 -4.953 1.00 93.50 314 VAL A N 1
ATOM 2448 C CA . VAL A 1 314 ? 4.949 20.153 -4.119 1.00 93.50 314 VAL A CA 1
ATOM 2449 C C . VAL A 1 314 ? 4.891 21.575 -3.559 1.00 93.50 314 VAL A C 1
ATOM 2451 O O . VAL A 1 314 ? 5.903 22.276 -3.445 1.00 93.50 314 VAL A O 1
ATOM 2454 N N . TYR A 1 315 ? 3.702 21.998 -3.127 1.00 89.00 315 TYR A N 1
ATOM 2455 C CA . TYR A 1 315 ? 3.574 23.237 -2.369 1.00 89.00 315 TYR A CA 1
ATOM 2456 C C . TYR A 1 315 ? 4.379 23.149 -1.065 1.00 89.00 315 TYR A C 1
ATOM 2458 O O . TYR A 1 315 ? 4.067 22.346 -0.190 1.00 89.00 315 TYR A O 1
ATOM 2466 N N . GLY A 1 316 ? 5.414 23.977 -0.937 1.00 90.62 316 GLY A N 1
ATOM 2467 C CA . GLY A 1 316 ? 6.343 23.915 0.187 1.00 90.62 316 GLY A CA 1
ATOM 2468 C C . GLY A 1 316 ? 7.753 24.283 -0.234 1.00 90.62 316 GLY A C 1
ATOM 2469 O O . GLY A 1 316 ? 7.918 25.045 -1.186 1.00 90.62 316 GLY A O 1
ATOM 2470 N N . TYR A 1 317 ? 8.745 23.729 0.461 1.00 93.56 317 TYR A N 1
ATOM 2471 C CA . TYR A 1 317 ? 10.159 23.900 0.129 1.00 93.56 317 TYR A CA 1
ATOM 2472 C C . TYR A 1 317 ? 10.891 22.543 0.113 1.00 93.56 317 TYR A C 1
ATOM 2474 O O . TYR A 1 317 ? 11.592 22.226 1.075 1.00 93.56 317 TYR A O 1
ATOM 2482 N N . PRO A 1 318 ? 10.680 21.698 -0.912 1.00 94.56 318 PRO A N 1
ATOM 2483 C CA . PRO A 1 318 ? 11.246 20.351 -0.974 1.00 94.56 318 PRO A CA 1
ATOM 2484 C C . PRO A 1 318 ? 12.524 20.247 -1.823 1.00 94.56 318 PRO A C 1
ATOM 2486 O O . PRO A 1 318 ? 12.787 19.157 -2.311 1.00 94.56 318 PRO A O 1
ATOM 2489 N N . GLY A 1 319 ? 13.230 21.349 -2.121 1.00 95.44 319 GLY A N 1
ATOM 2490 C CA . GLY A 1 319 ? 14.415 21.376 -2.997 1.00 95.44 319 GLY A CA 1
ATOM 2491 C C . GLY A 1 319 ? 15.463 20.270 -2.748 1.00 95.44 319 GLY A C 1
ATOM 2492 O O . GLY A 1 319 ? 15.328 19.467 -1.830 1.00 95.44 319 GLY A O 1
ATOM 2493 N N . PRO A 1 320 ? 16.521 20.173 -3.572 1.00 96.88 320 PRO A N 1
ATOM 2494 C CA . PRO A 1 320 ? 17.423 19.031 -3.499 1.00 96.88 320 PRO A CA 1
ATOM 2495 C C . PRO A 1 320 ? 18.048 18.891 -2.108 1.00 96.88 320 PRO A C 1
ATOM 2497 O O . PRO A 1 320 ? 18.526 19.857 -1.519 1.00 96.88 320 PRO A O 1
ATOM 2500 N N . ILE A 1 321 ? 18.066 17.666 -1.606 1.00 96.81 321 ILE A N 1
ATOM 2501 C CA . ILE A 1 321 ? 18.734 17.289 -0.363 1.00 96.81 321 ILE A CA 1
ATOM 2502 C C . ILE A 1 321 ? 19.926 16.407 -0.701 1.00 96.81 321 ILE A C 1
ATOM 2504 O O . ILE A 1 321 ? 19.927 15.712 -1.718 1.00 96.81 321 ILE A O 1
ATOM 2508 N N . CYS A 1 322 ? 20.961 16.440 0.128 1.00 95.75 322 CYS A N 1
ATOM 2509 C CA . CYS A 1 322 ? 22.170 15.688 -0.154 1.00 95.75 322 CYS A CA 1
ATOM 2510 C C . CYS A 1 322 ? 22.876 15.206 1.113 1.00 95.75 322 CYS A C 1
ATOM 2512 O O . CYS A 1 322 ? 22.682 15.747 2.201 1.00 95.75 322 CYS A O 1
ATOM 2514 N N . ASN A 1 323 ? 23.746 14.219 0.935 1.00 94.00 323 ASN A N 1
ATOM 2515 C CA . ASN A 1 323 ? 24.726 13.774 1.914 1.00 94.00 323 ASN A CA 1
ATOM 2516 C C . ASN A 1 323 ? 26.086 13.597 1.217 1.00 94.00 323 ASN A C 1
ATOM 2518 O O . ASN A 1 323 ? 26.141 13.287 0.026 1.00 94.00 323 ASN A O 1
ATOM 2522 N N . GLY A 1 324 ? 27.176 13.821 1.951 1.00 90.75 324 GLY A N 1
ATOM 2523 C CA . GLY A 1 324 ? 28.545 13.660 1.452 1.00 90.75 324 GLY A CA 1
ATOM 2524 C C . GLY A 1 324 ? 29.072 14.804 0.579 1.00 90.75 324 GLY A C 1
ATOM 2525 O O . GLY A 1 324 ? 30.104 14.622 -0.058 1.00 90.75 324 GLY A O 1
ATOM 2526 N N . ILE A 1 325 ? 28.393 15.958 0.538 1.00 92.31 325 ILE A N 1
ATOM 2527 C CA . ILE A 1 325 ? 28.807 17.147 -0.229 1.00 92.31 325 ILE A CA 1
ATOM 2528 C C . ILE A 1 325 ? 29.473 18.178 0.685 1.00 92.31 325 ILE A C 1
ATOM 2530 O O . ILE A 1 325 ? 28.936 18.515 1.740 1.00 92.31 325 ILE A O 1
ATOM 2534 N N . ASP A 1 326 ? 30.597 18.725 0.228 1.00 88.62 326 ASP A N 1
ATOM 2535 C CA . ASP A 1 326 ? 31.265 19.891 0.806 1.00 88.62 326 ASP A CA 1
ATOM 2536 C C . ASP A 1 326 ? 31.392 21.033 -0.225 1.00 88.62 326 ASP A C 1
ATOM 2538 O O . ASP A 1 326 ? 30.920 20.929 -1.359 1.00 88.62 326 ASP A O 1
ATOM 2542 N N . GLU A 1 327 ? 32.025 22.143 0.163 1.00 86.69 327 GLU A N 1
ATOM 2543 C CA . GLU A 1 327 ? 32.211 23.329 -0.691 1.00 86.69 327 GLU A CA 1
ATOM 2544 C C . GLU A 1 327 ? 33.058 23.073 -1.953 1.00 86.69 327 GLU A C 1
ATOM 2546 O O . GLU A 1 327 ? 33.052 23.893 -2.873 1.00 86.69 327 GLU A O 1
ATOM 2551 N N . THR A 1 328 ? 33.786 21.954 -2.011 1.00 89.12 328 THR A N 1
ATOM 2552 C CA . THR A 1 328 ? 34.654 21.579 -3.137 1.00 89.12 328 THR A CA 1
ATOM 2553 C C . THR A 1 328 ? 33.961 20.686 -4.164 1.00 89.12 328 THR A C 1
ATOM 2555 O O . THR A 1 328 ? 34.527 20.432 -5.229 1.00 89.12 328 THR A O 1
ATOM 2558 N N . PHE A 1 329 ? 32.737 20.229 -3.879 1.00 93.38 329 PHE A N 1
ATOM 2559 C CA . PHE A 1 329 ? 31.971 19.375 -4.779 1.00 93.38 329 PHE A CA 1
ATOM 2560 C C . PHE A 1 329 ? 31.747 20.032 -6.150 1.00 93.38 329 PHE A C 1
ATOM 2562 O O . PHE A 1 329 ? 31.261 21.161 -6.250 1.00 93.38 329 PHE A O 1
ATOM 2569 N N . ASN A 1 330 ? 32.067 19.289 -7.214 1.00 92.88 330 ASN A N 1
ATOM 2570 C CA . ASN A 1 330 ? 31.767 19.667 -8.591 1.00 92.88 330 ASN A CA 1
ATOM 2571 C C . ASN A 1 330 ? 30.411 19.072 -9.007 1.00 92.88 330 ASN A C 1
ATOM 2573 O O . ASN A 1 330 ? 30.241 17.854 -9.007 1.00 92.88 330 ASN A O 1
ATOM 2577 N N . ASN A 1 331 ? 29.458 19.928 -9.380 1.00 94.88 331 ASN A N 1
ATOM 2578 C CA . ASN A 1 331 ? 28.107 19.528 -9.767 1.00 94.88 331 ASN A CA 1
ATOM 2579 C C . ASN A 1 331 ? 27.920 19.279 -11.277 1.00 94.88 331 ASN A C 1
ATOM 2581 O O . ASN A 1 331 ? 26.807 18.947 -11.686 1.00 94.88 331 ASN A O 1
ATOM 2585 N N . GLU A 1 332 ? 28.963 19.402 -12.104 1.00 94.75 332 GLU A N 1
ATOM 2586 C CA . GLU A 1 332 ? 28.889 19.201 -13.563 1.00 94.75 332 GLU A CA 1
ATOM 2587 C C . GLU A 1 332 ? 28.261 17.847 -13.933 1.00 94.75 332 GLU A C 1
ATOM 2589 O O . GLU A 1 332 ? 27.235 17.817 -14.606 1.00 94.75 332 GLU A O 1
ATOM 2594 N N . GLU A 1 333 ? 28.764 16.729 -13.399 1.00 93.31 333 GLU A N 1
ATOM 2595 C CA . GLU A 1 333 ? 28.228 15.397 -13.736 1.00 93.31 333 GLU A CA 1
ATOM 2596 C C . GLU A 1 333 ? 26.756 15.216 -13.336 1.00 93.31 333 GLU A C 1
ATOM 2598 O O . GLU A 1 333 ? 25.988 14.557 -14.041 1.00 93.31 333 GLU A O 1
ATOM 2603 N N . PHE A 1 334 ? 26.355 15.796 -12.201 1.00 94.69 334 PHE A N 1
ATOM 2604 C CA . PHE A 1 334 ? 24.972 15.751 -11.733 1.00 94.69 334 PHE A CA 1
ATOM 2605 C C . PHE A 1 334 ? 24.054 16.579 -12.636 1.00 94.69 334 PHE A C 1
ATOM 2607 O O . PHE A 1 334 ? 22.971 16.128 -13.009 1.00 94.69 334 PHE A O 1
ATOM 2614 N N . THR A 1 335 ? 24.481 1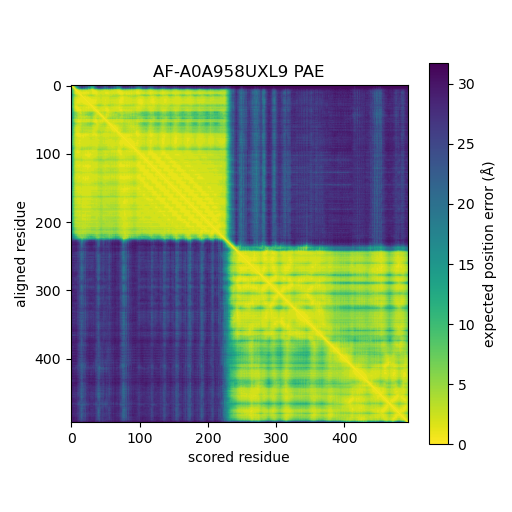7.786 -13.000 1.00 95.00 335 THR A N 1
ATOM 2615 C CA . THR A 1 335 ? 23.689 18.694 -13.839 1.00 95.00 335 THR A CA 1
ATOM 2616 C C . THR A 1 335 ? 23.568 18.196 -15.279 1.00 95.00 335 THR A C 1
ATOM 2618 O O . THR A 1 335 ? 22.481 18.286 -15.856 1.00 95.00 335 THR A O 1
ATOM 2621 N N . GLU A 1 336 ? 24.619 17.575 -15.824 1.00 94.25 336 GLU A N 1
ATOM 2622 C CA . GLU A 1 336 ? 24.570 16.837 -17.091 1.00 94.25 336 GLU A CA 1
ATOM 2623 C C . GLU A 1 336 ? 23.567 15.680 -17.014 1.00 94.25 336 GLU A C 1
ATOM 2625 O O . GLU A 1 336 ? 22.674 15.582 -17.856 1.00 94.25 336 GLU A O 1
ATOM 2630 N N . ALA A 1 337 ? 23.642 14.853 -15.963 1.00 94.00 337 ALA A N 1
ATOM 2631 C CA . ALA A 1 337 ? 22.722 13.733 -15.774 1.00 94.00 337 ALA A CA 1
ATOM 2632 C C . ALA A 1 337 ? 21.257 14.191 -15.657 1.00 94.00 337 ALA A C 1
ATOM 2634 O O . ALA A 1 337 ? 20.367 13.565 -16.240 1.00 94.00 337 ALA A O 1
ATOM 2635 N N . LEU A 1 338 ? 20.995 15.293 -14.941 1.00 95.19 338 LEU A N 1
ATOM 2636 C CA . LEU A 1 338 ? 19.668 15.910 -14.863 1.00 95.19 338 LEU A CA 1
ATOM 2637 C C . LEU A 1 338 ? 19.188 16.388 -16.235 1.00 95.19 338 LEU A C 1
ATOM 2639 O O . LEU A 1 338 ? 18.052 16.108 -16.616 1.00 95.19 338 LEU A O 1
ATOM 2643 N N . GLN A 1 339 ? 20.039 17.091 -16.986 1.00 94.19 339 GLN A N 1
ATOM 2644 C CA . GLN A 1 339 ? 19.680 17.606 -18.304 1.00 94.19 339 GLN A CA 1
ATOM 2645 C C . GLN A 1 339 ? 19.364 16.472 -19.287 1.00 94.19 339 GLN A C 1
ATOM 2647 O O . GLN A 1 339 ? 18.338 16.523 -19.968 1.00 94.19 339 GLN A O 1
ATOM 2652 N N . GLU A 1 340 ? 20.193 15.429 -19.328 1.00 93.19 340 GLU A N 1
ATOM 2653 C CA . GLU A 1 340 ? 19.944 14.229 -20.131 1.00 93.19 340 GLU A CA 1
ATOM 2654 C C . GLU A 1 340 ? 18.627 13.557 -19.744 1.00 93.19 340 GLU A C 1
ATOM 2656 O O . GLU A 1 340 ? 17.826 13.201 -20.612 1.00 93.19 340 GLU A O 1
ATOM 2661 N N . PHE A 1 341 ? 18.374 13.418 -18.441 1.00 94.75 341 PHE A N 1
ATOM 2662 C CA . PHE A 1 341 ? 17.139 12.844 -17.929 1.00 94.75 341 PHE A CA 1
ATOM 2663 C C . PHE A 1 341 ? 15.909 13.656 -18.352 1.00 94.75 341 PHE A C 1
ATOM 2665 O O . PHE A 1 341 ? 14.933 13.072 -18.831 1.00 94.75 341 PHE A O 1
ATOM 2672 N N . PHE A 1 342 ? 15.942 14.985 -18.225 1.00 94.94 342 PHE A N 1
ATOM 2673 C CA . PHE A 1 342 ? 14.818 15.836 -18.616 1.00 94.94 342 PHE A CA 1
ATOM 2674 C C . PHE A 1 342 ? 14.559 15.780 -20.123 1.00 94.94 342 PHE A C 1
ATOM 2676 O O . PHE A 1 342 ? 13.414 15.586 -20.531 1.00 94.94 342 PHE A O 1
ATOM 2683 N N . ILE A 1 343 ? 15.607 15.841 -20.952 1.00 92.31 343 ILE A N 1
ATOM 2684 C CA . ILE A 1 343 ? 15.484 15.723 -22.414 1.00 92.31 343 ILE A CA 1
ATOM 2685 C C . ILE A 1 343 ? 14.896 14.360 -22.798 1.00 92.31 343 ILE A C 1
ATOM 2687 O O . ILE A 1 343 ? 13.939 14.297 -23.569 1.00 92.31 343 ILE A O 1
ATOM 2691 N N . LYS A 1 344 ? 15.423 13.268 -22.230 1.00 90.50 344 LYS A N 1
ATOM 2692 C CA . LYS A 1 344 ? 14.968 11.896 -22.511 1.00 90.50 344 LYS A CA 1
ATOM 2693 C C . LYS A 1 344 ? 13.491 11.687 -22.173 1.00 90.50 344 LYS A C 1
ATOM 2695 O O . LYS A 1 344 ? 12.811 10.925 -22.856 1.00 90.50 344 LYS A O 1
ATOM 2700 N N . ASN A 1 345 ? 13.002 12.366 -21.138 1.00 89.06 345 ASN A N 1
ATOM 2701 C CA . ASN A 1 345 ? 11.630 12.251 -20.649 1.00 89.06 345 ASN A CA 1
ATOM 2702 C C . ASN A 1 345 ? 10.700 13.369 -21.157 1.00 89.06 345 ASN A C 1
ATOM 2704 O O . ASN A 1 345 ? 9.593 13.517 -20.646 1.00 89.06 345 ASN A O 1
ATOM 2708 N N . ASN A 1 346 ? 11.120 14.141 -22.170 1.00 94.19 346 ASN A N 1
ATOM 2709 C CA . ASN A 1 346 ? 10.357 15.258 -22.742 1.00 94.19 346 ASN A CA 1
ATOM 2710 C C . ASN A 1 346 ? 9.914 16.303 -21.695 1.00 94.19 346 ASN A C 1
ATOM 2712 O O . ASN A 1 346 ? 8.848 16.908 -21.829 1.00 94.19 346 ASN A O 1
ATOM 2716 N N . ILE A 1 347 ? 10.718 16.517 -20.650 1.00 96.38 347 ILE A N 1
ATOM 2717 C CA . ILE A 1 347 ? 10.454 17.505 -19.601 1.00 96.38 347 ILE A CA 1
ATOM 2718 C C . ILE A 1 347 ? 11.011 18.854 -20.057 1.00 96.38 347 ILE A C 1
ATOM 2720 O O . ILE A 1 347 ? 12.220 19.015 -20.205 1.00 96.38 347 ILE A O 1
ATOM 2724 N N . VAL A 1 348 ? 10.126 19.824 -20.291 1.00 96.19 348 VAL A N 1
ATOM 2725 C CA . VAL A 1 348 ? 10.486 21.118 -20.901 1.00 96.19 348 VAL A CA 1
ATOM 2726 C C . VAL A 1 348 ? 10.726 22.234 -19.887 1.00 96.19 348 VAL A C 1
ATOM 2728 O O . VAL A 1 348 ? 11.341 23.243 -20.222 1.00 96.19 348 VAL A O 1
ATOM 2731 N N . SER A 1 349 ? 10.260 22.071 -18.648 1.00 96.25 349 SER A N 1
ATOM 2732 C CA . SER A 1 349 ? 10.502 23.027 -17.565 1.00 96.25 349 SER A CA 1
ATOM 2733 C C . SER A 1 349 ? 10.465 22.350 -16.204 1.00 96.25 349 SER A C 1
ATOM 2735 O O . SER A 1 349 ? 9.651 21.449 -15.991 1.00 96.25 349 SER A O 1
ATOM 2737 N N . VAL A 1 350 ? 11.300 22.829 -15.279 1.00 96.69 350 VAL A N 1
ATOM 2738 C CA . VAL A 1 350 ? 11.360 22.348 -13.896 1.00 96.69 350 VAL A CA 1
ATOM 2739 C C . VAL A 1 350 ? 11.297 23.528 -12.935 1.00 96.69 350 VAL A C 1
ATOM 2741 O O . VAL A 1 350 ? 12.105 24.448 -13.032 1.00 96.69 350 VAL A O 1
ATOM 2744 N N . PHE A 1 351 ? 10.362 23.492 -11.987 1.00 95.44 351 PHE A N 1
ATOM 2745 C CA . PHE A 1 351 ? 10.239 24.503 -10.933 1.00 95.44 351 PHE A CA 1
ATOM 2746 C C . PHE A 1 351 ? 10.366 23.854 -9.559 1.00 95.44 351 PHE A C 1
ATOM 2748 O O . PHE A 1 351 ? 9.513 23.063 -9.173 1.00 95.44 351 PHE A O 1
ATOM 2755 N N . SER A 1 352 ? 11.388 24.212 -8.783 1.00 94.62 352 SER A N 1
ATOM 2756 C CA . SER A 1 352 ? 11.550 23.696 -7.421 1.00 94.62 352 SER A CA 1
ATOM 2757 C C . SER A 1 352 ? 11.742 24.822 -6.417 1.00 94.62 352 SER A C 1
ATOM 2759 O O . SER A 1 352 ? 12.527 25.745 -6.634 1.00 94.62 352 SER A O 1
ATOM 2761 N N . ARG A 1 353 ? 11.005 24.763 -5.305 1.00 93.94 353 ARG A N 1
ATOM 2762 C CA . ARG A 1 353 ? 11.170 25.696 -4.188 1.00 93.94 353 ARG A CA 1
ATOM 2763 C C . ARG A 1 353 ? 12.243 25.189 -3.232 1.00 93.94 353 ARG A C 1
ATOM 2765 O O . ARG A 1 353 ? 12.091 24.137 -2.615 1.00 93.94 353 ARG A O 1
ATOM 2772 N N . LEU A 1 354 ? 13.299 25.980 -3.079 1.00 93.81 354 LEU A N 1
ATOM 2773 C CA . LEU A 1 354 ? 14.442 25.639 -2.236 1.00 93.81 354 LEU A CA 1
ATOM 2774 C C . LEU A 1 354 ? 14.144 25.872 -0.756 1.00 93.81 354 LEU A C 1
ATOM 2776 O O . LEU A 1 354 ? 13.504 26.857 -0.384 1.00 93.81 354 LEU A O 1
ATOM 2780 N N . ASN A 1 355 ? 14.624 24.967 0.092 1.00 92.25 355 ASN A N 1
ATOM 2781 C CA . ASN A 1 355 ? 14.430 25.045 1.534 1.00 92.25 355 ASN A CA 1
ATOM 2782 C C . ASN A 1 355 ? 15.528 25.887 2.193 1.00 92.25 355 ASN A C 1
ATOM 2784 O O . ASN A 1 355 ? 16.681 25.479 2.157 1.00 92.25 355 ASN A O 1
ATOM 2788 N N . PRO A 1 356 ? 15.229 27.014 2.854 1.00 88.44 356 PRO A N 1
ATOM 2789 C CA . PRO A 1 356 ? 16.270 27.882 3.413 1.00 88.44 356 PRO A CA 1
ATOM 2790 C C . PRO A 1 356 ? 17.109 27.233 4.528 1.00 88.44 356 PRO A C 1
ATOM 2792 O O . PRO A 1 356 ? 18.121 27.804 4.922 1.00 88.44 356 PRO A O 1
ATOM 2795 N N . PHE A 1 357 ? 16.698 26.070 5.046 1.00 88.38 357 PHE A N 1
ATOM 2796 C CA . PHE A 1 357 ? 17.402 25.344 6.105 1.00 88.38 357 PHE A CA 1
ATOM 2797 C C . PHE A 1 357 ? 18.064 24.046 5.631 1.00 88.38 357 PHE A C 1
ATOM 2799 O O . PHE A 1 357 ? 18.758 23.409 6.424 1.00 88.38 357 PHE A O 1
ATOM 2806 N N . MET A 1 358 ? 17.850 23.627 4.377 1.00 91.38 358 MET A N 1
ATOM 2807 C CA . MET A 1 358 ? 18.556 22.465 3.833 1.00 91.38 358 MET A CA 1
ATOM 2808 C C . MET A 1 358 ? 19.921 22.908 3.298 1.00 91.38 358 MET A C 1
ATOM 2810 O O . MET A 1 358 ? 19.979 23.856 2.504 1.00 91.38 358 MET A O 1
ATOM 2814 N N . PRO A 1 359 ? 21.016 22.248 3.718 1.00 87.75 359 PRO A N 1
ATOM 2815 C CA . PRO A 1 359 ? 22.354 22.574 3.243 1.00 87.75 359 PRO A CA 1
ATOM 2816 C C . PRO A 1 359 ? 22.495 22.233 1.755 1.00 87.75 359 PRO A C 1
ATOM 2818 O O . PRO A 1 359 ? 21.575 21.703 1.138 1.00 87.75 359 PRO A O 1
ATOM 2821 N N . CYS A 1 360 ? 23.660 22.546 1.187 1.00 88.62 360 CYS A N 1
ATOM 2822 C CA . CYS A 1 360 ? 24.147 22.117 -0.129 1.00 88.62 360 CYS A CA 1
ATOM 2823 C C . CYS A 1 360 ? 23.329 22.470 -1.382 1.00 88.62 360 CYS A C 1
ATOM 2825 O O . CYS A 1 360 ? 23.879 22.344 -2.471 1.00 88.62 360 CYS A O 1
ATOM 2827 N N . GLN A 1 361 ? 22.091 22.962 -1.291 1.00 92.94 361 GLN A N 1
ATOM 2828 C CA . GLN A 1 361 ? 21.278 23.301 -2.471 1.00 92.94 361 GLN A CA 1
ATOM 2829 C C . GLN A 1 361 ? 21.974 24.298 -3.406 1.00 92.94 361 GLN A C 1
ATOM 2831 O O . GLN A 1 361 ? 21.942 24.118 -4.619 1.00 92.94 361 GLN A O 1
ATOM 2836 N N . GLU A 1 362 ? 22.644 25.314 -2.850 1.00 91.06 362 GLU A N 1
ATOM 2837 C CA . GLU A 1 362 ? 23.406 26.299 -3.634 1.00 91.06 362 GLU A CA 1
ATOM 2838 C C . GLU A 1 362 ? 24.613 25.680 -4.350 1.00 91.06 362 GLU A C 1
ATOM 2840 O O . GLU A 1 362 ? 24.967 26.112 -5.443 1.00 91.06 362 GLU A O 1
ATOM 2845 N N . ILE A 1 363 ? 25.228 24.655 -3.753 1.00 93.75 363 ILE A N 1
ATOM 2846 C CA . ILE A 1 363 ? 26.374 23.934 -4.320 1.00 93.75 363 ILE A CA 1
ATOM 2847 C C . ILE A 1 363 ? 25.887 22.980 -5.418 1.00 93.75 363 ILE A C 1
ATOM 2849 O O . ILE A 1 363 ? 26.408 22.989 -6.529 1.00 93.75 363 ILE A O 1
ATOM 2853 N N . VAL A 1 364 ? 24.844 22.198 -5.129 1.00 94.75 364 VAL A N 1
ATOM 2854 C CA . VAL A 1 364 ? 24.238 21.220 -6.046 1.00 94.75 364 VAL A CA 1
ATOM 2855 C C . VAL A 1 364 ? 23.701 21.893 -7.310 1.00 94.75 364 VAL A C 1
ATOM 2857 O O . VAL A 1 364 ? 23.863 21.366 -8.409 1.00 94.75 364 VAL A O 1
ATOM 2860 N N . LEU A 1 365 ? 23.090 23.071 -7.171 1.00 94.00 365 LEU A N 1
ATOM 2861 C CA . LEU A 1 365 ? 22.492 23.825 -8.277 1.00 94.00 365 LEU A CA 1
ATOM 2862 C C . LEU A 1 365 ? 23.387 24.962 -8.785 1.00 94.00 365 LEU A C 1
ATOM 2864 O O . LEU A 1 365 ? 22.928 25.827 -9.533 1.00 94.00 365 LEU A O 1
ATOM 2868 N N . LYS A 1 366 ? 24.663 24.992 -8.390 1.00 93.38 366 LYS A N 1
ATOM 2869 C CA . LYS A 1 366 ? 25.595 26.044 -8.797 1.00 93.38 366 LYS A CA 1
ATOM 2870 C C . LYS A 1 366 ? 25.641 26.150 -10.321 1.00 93.38 366 LYS A C 1
ATOM 2872 O O . LYS A 1 366 ? 25.917 25.171 -11.006 1.00 93.38 366 LYS A O 1
ATOM 2877 N N . ASN A 1 367 ? 25.384 27.348 -10.846 1.00 91.38 367 ASN A N 1
ATOM 2878 C CA . ASN A 1 367 ? 25.335 27.634 -12.286 1.00 91.38 367 ASN A CA 1
ATOM 2879 C C . ASN A 1 367 ? 24.322 26.788 -13.092 1.00 91.38 367 ASN A C 1
ATOM 2881 O O . ASN A 1 367 ? 24.442 26.712 -14.313 1.00 91.38 367 ASN A O 1
ATOM 2885 N N . TYR A 1 368 ? 23.321 26.179 -12.446 1.00 93.06 368 TYR A N 1
ATOM 2886 C CA . TYR A 1 368 ? 22.305 25.364 -13.109 1.00 93.06 368 TYR A CA 1
ATOM 2887 C C . TYR A 1 368 ? 20.899 25.914 -12.854 1.00 93.06 368 TYR A C 1
ATOM 2889 O O . TYR A 1 368 ? 20.344 25.783 -11.764 1.00 93.06 368 TYR A O 1
ATOM 2897 N N . GLY A 1 369 ? 20.316 26.523 -13.888 1.00 91.12 369 GLY A N 1
ATOM 2898 C CA . GLY A 1 369 ? 19.021 27.200 -13.807 1.00 91.12 369 GLY A CA 1
ATOM 2899 C C . GLY A 1 369 ? 19.101 28.618 -13.229 1.00 91.12 369 GLY A C 1
ATOM 2900 O O . GLY A 1 369 ? 20.176 29.205 -13.111 1.00 91.12 369 GLY A O 1
ATOM 2901 N N . GLU A 1 370 ? 17.938 29.181 -12.900 1.00 93.50 370 GLU A N 1
ATOM 2902 C CA . GLU A 1 370 ? 17.797 30.518 -12.316 1.00 93.50 370 GLU A CA 1
ATOM 2903 C C . GLU A 1 370 ? 17.169 30.420 -10.921 1.00 93.50 370 GLU A C 1
ATOM 2905 O O . GLU A 1 370 ? 16.089 29.851 -10.749 1.00 93.50 370 GLU A O 1
ATOM 2910 N N . THR A 1 371 ? 17.831 31.010 -9.925 1.00 90.12 371 THR A N 1
ATOM 2911 C CA . THR A 1 371 ? 17.324 31.076 -8.549 1.00 90.12 371 THR A CA 1
ATOM 2912 C C . THR A 1 371 ? 16.773 32.466 -8.266 1.00 90.12 371 THR A C 1
ATOM 2914 O O . THR A 1 371 ? 17.506 33.453 -8.299 1.00 90.12 371 THR A O 1
ATOM 2917 N N . VAL A 1 372 ? 15.483 32.542 -7.928 1.00 89.38 372 VAL A N 1
ATOM 2918 C CA . VAL A 1 372 ? 14.792 33.803 -7.624 1.00 89.38 372 VAL A CA 1
ATOM 2919 C C . VAL A 1 372 ? 14.438 33.882 -6.141 1.00 89.38 372 VAL A C 1
ATOM 2921 O O . VAL A 1 372 ? 13.802 32.988 -5.579 1.00 89.38 372 VAL A O 1
ATOM 2924 N N . GLN A 1 373 ? 14.802 34.991 -5.492 1.00 87.75 373 GLN A N 1
ATOM 2925 C CA . GLN A 1 373 ? 14.443 35.244 -4.098 1.00 87.75 373 GLN A CA 1
ATOM 2926 C C . GLN A 1 373 ? 13.003 35.776 -3.988 1.00 87.75 373 GLN A C 1
ATOM 2928 O O . GLN A 1 373 ? 12.714 36.909 -4.365 1.00 87.75 373 GLN A O 1
ATOM 2933 N N . HIS A 1 374 ? 12.099 34.978 -3.412 1.00 80.94 374 HIS A N 1
ATOM 2934 C CA . HIS A 1 374 ? 10.677 35.332 -3.280 1.00 80.94 374 HIS A CA 1
ATOM 2935 C C . HIS A 1 374 ? 10.304 36.084 -1.990 1.00 80.94 374 HIS A C 1
ATOM 2937 O O . HIS A 1 374 ? 9.207 36.636 -1.903 1.00 80.94 374 HIS A O 1
ATOM 2943 N N . GLY A 1 375 ? 11.183 36.129 -0.985 1.00 84.81 375 GLY A N 1
ATOM 2944 C CA . GLY A 1 375 ? 10.925 36.854 0.260 1.00 84.81 375 GLY A CA 1
ATOM 2945 C C . GLY A 1 375 ? 11.717 36.328 1.452 1.00 84.81 375 GLY A C 1
ATOM 2946 O O . GLY A 1 375 ? 12.642 35.533 1.305 1.00 84.81 375 GLY A O 1
ATOM 2947 N N . LYS A 1 376 ? 11.344 36.793 2.648 1.00 84.56 376 LYS A N 1
ATOM 2948 C CA . LYS A 1 376 ? 11.895 36.312 3.922 1.00 84.56 376 LYS A CA 1
ATOM 2949 C C . LYS A 1 376 ? 10.934 35.312 4.555 1.00 84.56 376 LYS A C 1
ATOM 2951 O O . LYS A 1 376 ? 9.734 35.573 4.620 1.00 84.56 376 LYS A O 1
ATOM 2956 N N . VAL A 1 377 ? 11.471 34.207 5.060 1.00 84.94 377 VAL A N 1
ATOM 2957 C CA . VAL A 1 377 ? 10.716 33.226 5.848 1.00 84.94 377 VAL A CA 1
ATOM 2958 C C . VAL A 1 377 ? 10.764 33.623 7.322 1.00 84.94 377 VAL A C 1
ATOM 2960 O O . VAL A 1 377 ? 11.804 34.043 7.828 1.00 84.94 377 VAL A O 1
ATOM 2963 N N . VAL A 1 378 ? 9.631 33.502 8.012 1.00 85.75 378 VAL A N 1
ATOM 2964 C CA . VAL A 1 378 ? 9.560 33.662 9.468 1.00 85.75 378 VAL A CA 1
ATOM 2965 C C . VAL A 1 378 ? 9.833 32.308 10.105 1.00 85.75 378 VAL A C 1
ATOM 2967 O O . VAL A 1 378 ? 9.190 31.324 9.752 1.00 85.75 378 VAL A O 1
ATOM 2970 N N . ASN A 1 379 ? 10.769 32.263 11.046 1.00 89.06 379 ASN A N 1
ATOM 2971 C CA . ASN A 1 379 ? 11.078 31.067 11.817 1.00 89.06 379 ASN A CA 1
ATOM 2972 C C . ASN A 1 379 ? 11.117 31.394 13.312 1.00 89.06 379 ASN A C 1
ATOM 2974 O O . ASN A 1 379 ? 11.227 32.557 13.707 1.00 89.06 379 ASN A O 1
ATOM 2978 N N . ILE A 1 380 ? 10.987 30.350 14.123 1.00 89.62 380 ILE A N 1
ATOM 2979 C CA . ILE A 1 380 ? 11.170 30.401 15.569 1.00 89.62 380 ILE A CA 1
ATOM 2980 C C . ILE A 1 380 ? 12.210 29.338 15.890 1.00 89.62 380 ILE A C 1
ATOM 2982 O O . ILE A 1 380 ? 11.988 28.163 15.603 1.00 89.62 380 ILE A O 1
ATOM 2986 N N . ASP A 1 381 ? 13.326 29.751 16.481 1.00 89.50 381 ASP A N 1
ATOM 2987 C CA . ASP A 1 381 ? 14.320 28.814 16.984 1.00 89.50 381 ASP A CA 1
ATOM 2988 C C . ASP A 1 381 ? 13.805 28.169 18.275 1.00 89.50 381 ASP A C 1
ATOM 2990 O O . ASP A 1 381 ? 13.766 28.789 19.340 1.00 89.50 381 ASP A O 1
ATOM 2994 N N . ILE A 1 382 ? 13.363 26.920 18.149 1.00 88.38 382 ILE A N 1
ATOM 2995 C CA . ILE A 1 382 ? 12.810 26.129 19.250 1.00 88.38 382 ILE A CA 1
ATOM 2996 C C . ILE A 1 382 ? 13.889 25.503 20.144 1.00 88.38 382 ILE A C 1
ATOM 2998 O O . ILE A 1 382 ? 13.540 24.860 21.132 1.00 88.38 382 ILE A O 1
ATOM 3002 N N . THR A 1 383 ? 15.174 25.684 19.819 1.00 89.62 383 THR A N 1
ATOM 3003 C CA . THR A 1 383 ? 16.297 25.244 20.665 1.00 89.62 383 THR A CA 1
ATOM 3004 C C . THR A 1 383 ? 16.594 26.231 21.795 1.00 89.62 383 THR A C 1
ATOM 3006 O O . THR A 1 383 ? 17.158 25.848 22.820 1.00 89.62 383 THR A O 1
ATOM 3009 N N . LEU A 1 384 ? 16.168 27.487 21.635 1.00 92.31 384 LEU A N 1
ATOM 3010 C CA . LEU A 1 384 ? 16.254 28.521 22.662 1.00 92.31 384 LEU A CA 1
ATOM 3011 C C . LEU A 1 384 ? 15.253 28.267 23.792 1.00 92.31 384 LEU A C 1
ATOM 3013 O O . LEU A 1 384 ? 14.191 27.677 23.588 1.00 92.31 384 LEU A O 1
ATOM 3017 N N . ASP A 1 385 ? 15.541 28.795 24.979 1.00 94.19 385 ASP A N 1
ATOM 3018 C CA . ASP A 1 385 ? 14.588 28.766 26.087 1.00 94.19 385 ASP A CA 1
ATOM 3019 C C . ASP A 1 385 ? 13.298 29.542 25.749 1.00 94.19 385 ASP A C 1
ATOM 3021 O O . ASP A 1 385 ? 13.310 30.551 25.038 1.00 94.19 385 ASP A O 1
ATOM 3025 N N . VAL A 1 386 ? 12.159 29.098 26.284 1.00 90.19 386 VAL A N 1
ATOM 3026 C CA . VAL A 1 386 ? 10.842 29.679 25.979 1.00 90.19 386 VAL A CA 1
ATOM 3027 C C . VAL A 1 386 ? 10.769 31.169 26.328 1.00 90.19 386 VAL A C 1
ATOM 3029 O O . VAL A 1 386 ? 10.115 31.933 25.607 1.00 90.19 386 VAL A O 1
ATOM 3032 N N . ASP A 1 387 ? 11.416 31.615 27.405 1.00 89.94 387 ASP A N 1
ATOM 3033 C CA . ASP A 1 387 ? 11.423 33.031 27.764 1.00 89.94 387 ASP A CA 1
ATOM 3034 C C . ASP A 1 387 ? 12.300 33.840 26.807 1.00 89.94 387 ASP A C 1
ATOM 3036 O O . ASP A 1 387 ? 11.943 34.965 26.449 1.00 89.94 387 ASP A O 1
ATOM 3040 N N . GLU A 1 388 ? 13.392 33.257 26.310 1.00 91.94 388 GLU A N 1
ATOM 3041 C CA . GLU A 1 388 ? 14.224 33.854 25.267 1.00 91.94 388 GLU A CA 1
ATOM 3042 C C . GLU A 1 388 ? 13.492 33.976 23.931 1.00 91.94 388 GLU A C 1
ATOM 3044 O O . GLU A 1 388 ? 13.432 35.071 23.363 1.00 91.94 388 GLU A O 1
ATOM 3049 N N . GLN A 1 389 ? 12.831 32.907 23.485 1.00 90.44 389 GLN A N 1
ATOM 3050 C CA . GLN A 1 389 ? 11.974 32.933 22.299 1.00 90.44 389 GLN A CA 1
ATOM 3051 C C . GLN A 1 389 ? 10.933 34.056 22.402 1.00 90.44 389 GLN A C 1
ATOM 3053 O O . GLN A 1 389 ? 10.753 34.858 21.482 1.00 90.44 389 GLN A O 1
ATOM 3058 N N . ARG A 1 390 ? 10.265 34.166 23.558 1.00 88.19 390 ARG A N 1
ATOM 3059 C CA . ARG A 1 390 ? 9.231 35.181 23.802 1.00 88.19 390 ARG A CA 1
ATOM 3060 C C . ARG A 1 390 ? 9.792 36.590 23.883 1.00 88.19 390 ARG A C 1
ATOM 3062 O O . ARG A 1 390 ? 9.076 37.518 23.501 1.00 88.19 390 ARG A O 1
ATOM 3069 N N . ARG A 1 391 ? 11.030 36.804 24.349 1.00 88.88 391 ARG A N 1
ATOM 3070 C CA . ARG A 1 391 ? 11.659 38.140 24.350 1.00 88.88 391 ARG A CA 1
ATOM 3071 C C . ARG A 1 391 ? 11.695 38.735 22.943 1.00 88.88 391 ARG A C 1
ATOM 3073 O O . ARG A 1 391 ? 11.407 39.926 22.818 1.00 88.88 391 ARG A O 1
ATOM 3080 N N . ASN A 1 392 ? 11.875 37.902 21.920 1.00 87.50 392 ASN A N 1
ATOM 3081 C CA . ASN A 1 392 ? 11.911 38.307 20.513 1.00 87.50 392 ASN A CA 1
ATOM 3082 C C . ASN A 1 392 ? 10.535 38.649 19.913 1.00 87.50 392 ASN A C 1
ATOM 3084 O O . ASN A 1 392 ? 10.461 39.220 18.825 1.00 87.50 392 ASN A O 1
ATOM 3088 N N . TYR A 1 393 ? 9.422 38.357 20.599 1.00 88.75 393 TYR A N 1
ATOM 3089 C CA . TYR A 1 393 ? 8.099 38.714 20.083 1.00 88.75 393 TYR A CA 1
ATOM 3090 C C . TYR A 1 393 ? 7.890 40.230 20.114 1.00 88.75 393 TYR A C 1
ATOM 3092 O O . TYR A 1 393 ? 8.193 40.904 21.107 1.00 88.75 393 TYR A O 1
ATOM 3100 N N . GLN A 1 394 ? 7.263 40.758 19.062 1.00 90.44 394 GLN A N 1
ATOM 3101 C CA . GLN A 1 394 ? 6.830 42.153 19.023 1.00 90.44 394 GLN A CA 1
ATOM 3102 C C . GLN A 1 394 ? 5.906 42.467 20.209 1.00 90.44 394 GLN A C 1
ATOM 3104 O O . GLN A 1 394 ? 5.016 41.679 20.544 1.00 90.44 394 GLN A O 1
ATOM 3109 N N . SER A 1 395 ? 6.063 43.645 20.818 1.00 91.62 395 SER A N 1
ATOM 3110 C CA . SER A 1 395 ? 5.281 44.058 21.996 1.00 91.62 395 SER A CA 1
ATOM 3111 C C . SER A 1 395 ? 3.773 43.952 21.768 1.00 91.62 395 SER A C 1
ATOM 3113 O O . SER A 1 395 ? 3.042 43.489 22.641 1.00 91.62 395 SER A O 1
ATOM 3115 N N . ARG A 1 396 ? 3.303 44.293 20.559 1.00 93.25 396 ARG A N 1
ATOM 3116 C CA . ARG A 1 396 ? 1.893 44.149 20.183 1.00 93.25 396 ARG A CA 1
ATOM 3117 C C . ARG A 1 396 ? 1.441 42.689 20.247 1.00 93.25 396 ARG A C 1
ATOM 3119 O O . ARG A 1 396 ? 0.408 42.420 20.853 1.00 93.25 396 ARG A O 1
ATOM 3126 N N . LEU A 1 397 ? 2.204 41.752 19.684 1.00 90.12 397 LEU A N 1
ATOM 3127 C CA . LEU A 1 397 ? 1.880 40.322 19.715 1.00 90.12 397 LEU A CA 1
ATOM 3128 C C . LEU A 1 397 ? 1.827 39.792 21.155 1.00 90.12 397 LEU A C 1
ATOM 3130 O O . LEU A 1 397 ? 0.864 39.120 21.516 1.00 90.12 397 LEU A O 1
ATOM 3134 N N . LYS A 1 398 ? 2.797 40.168 22.003 1.00 89.00 398 LYS A N 1
ATOM 3135 C CA . LYS A 1 398 ? 2.814 39.806 23.434 1.00 89.00 398 LYS A CA 1
ATOM 3136 C C . LYS A 1 398 ? 1.518 40.216 24.137 1.00 89.00 398 LYS A C 1
ATOM 3138 O O . LYS A 1 398 ? 0.912 39.403 24.833 1.00 89.00 398 LYS A O 1
ATOM 3143 N N . THR A 1 399 ? 1.063 41.450 23.919 1.00 91.25 399 THR A N 1
ATOM 3144 C CA . THR A 1 399 ? -0.191 41.952 24.499 1.00 91.25 399 THR A CA 1
ATOM 3145 C C . THR A 1 399 ? -1.404 41.143 24.037 1.00 91.25 399 THR A C 1
ATOM 3147 O O . THR A 1 399 ? -2.234 40.781 24.871 1.00 91.25 399 THR A O 1
ATOM 3150 N N . HIS A 1 400 ? -1.498 40.808 22.744 1.00 90.31 400 HIS A N 1
ATOM 3151 C CA . HIS A 1 400 ? -2.608 40.000 22.219 1.00 90.31 400 HIS A CA 1
ATOM 3152 C C . HIS A 1 400 ? -2.601 38.594 22.821 1.00 90.31 400 HIS A C 1
ATOM 3154 O O . HIS A 1 400 ? -3.614 38.165 23.361 1.00 90.31 400 HIS A O 1
ATOM 3160 N N . VAL A 1 401 ? -1.447 37.919 22.832 1.00 89.44 401 VAL A N 1
ATOM 3161 C CA . VAL A 1 401 ? -1.304 36.576 23.416 1.00 89.44 401 VAL A CA 1
ATOM 3162 C C . VAL A 1 401 ? -1.691 36.571 24.899 1.00 89.44 401 VAL A C 1
ATOM 3164 O O . VAL A 1 401 ? -2.444 35.702 25.337 1.00 89.44 401 VAL A O 1
ATOM 3167 N N . ASN A 1 402 ? -1.231 37.554 25.679 1.00 89.81 402 ASN A N 1
ATOM 3168 C CA . ASN A 1 402 ? -1.563 37.654 27.102 1.00 89.81 402 ASN A CA 1
ATOM 3169 C C . ASN A 1 402 ? -3.051 37.933 27.346 1.00 89.81 402 ASN A C 1
ATOM 3171 O O . ASN A 1 402 ? -3.609 37.425 28.319 1.00 89.81 402 ASN A O 1
ATOM 3175 N N . LYS A 1 403 ? -3.704 38.712 26.472 1.00 90.88 403 LYS A N 1
ATOM 3176 C CA . LYS A 1 403 ? -5.155 38.918 26.521 1.00 90.88 403 LYS A CA 1
ATOM 3177 C C . LYS A 1 403 ? -5.891 37.616 26.196 1.00 90.88 403 LYS A C 1
ATOM 3179 O O . LYS A 1 403 ? -6.721 37.193 26.994 1.00 90.88 403 LYS A O 1
ATOM 3184 N N . SER A 1 404 ? -5.541 36.941 25.101 1.00 90.00 404 SER A N 1
ATOM 3185 C CA . SER A 1 404 ? -6.194 35.696 24.676 1.00 90.00 404 SER A CA 1
ATOM 3186 C C . SER A 1 404 ? -6.079 34.587 25.724 1.00 90.00 404 SER A C 1
ATOM 3188 O O . SER A 1 404 ? -7.078 33.949 26.036 1.00 90.00 404 SER A O 1
ATOM 3190 N N . LYS A 1 405 ? -4.919 34.427 26.382 1.00 90.38 405 LYS A N 1
ATOM 3191 C CA . LYS A 1 405 ? -4.716 33.442 27.469 1.00 90.38 405 LYS A CA 1
ATOM 3192 C C . LYS A 1 405 ? -5.695 33.577 28.644 1.00 90.38 405 LYS A C 1
ATOM 3194 O O . LYS A 1 405 ? -5.892 32.617 29.395 1.00 90.38 405 LYS A O 1
ATOM 3199 N N . LYS A 1 406 ? -6.303 34.752 28.844 1.00 92.62 406 LYS A N 1
ATOM 3200 C CA . LYS A 1 406 ? -7.342 34.935 29.868 1.00 92.62 406 LYS A CA 1
ATOM 3201 C C . LYS A 1 406 ? -8.640 34.233 29.474 1.00 92.62 406 LYS A C 1
ATOM 3203 O O . LYS A 1 406 ? -9.243 33.617 30.347 1.00 92.62 406 LYS A O 1
ATOM 3208 N N . HIS A 1 407 ? -8.982 34.236 28.188 1.00 92.06 407 HIS A N 1
ATOM 3209 C CA . HIS A 1 407 ? -10.269 33.782 27.655 1.00 92.06 407 HIS A CA 1
ATOM 3210 C C . HIS A 1 407 ? -10.231 32.384 27.030 1.00 92.06 407 HIS A C 1
ATOM 3212 O O . HIS A 1 407 ? -11.254 31.709 27.009 1.00 92.06 407 HIS A O 1
ATOM 3218 N N . CYS A 1 408 ? -9.070 31.908 26.572 1.00 93.44 408 CYS A N 1
ATOM 3219 C CA . CYS A 1 408 ? -8.942 30.596 25.941 1.00 93.44 408 CYS A CA 1
ATOM 3220 C C . CYS A 1 408 ? -7.892 29.703 26.611 1.00 93.44 408 CYS A C 1
ATOM 3222 O O . CYS A 1 408 ? -6.952 30.176 27.258 1.00 93.44 408 CYS A O 1
ATOM 3224 N N . VAL A 1 409 ? -8.048 28.395 26.425 1.00 94.56 409 VAL A N 1
ATOM 3225 C CA . VAL A 1 409 ? -7.047 27.368 26.723 1.00 94.56 409 VAL A CA 1
ATOM 3226 C C . VAL A 1 409 ? -6.643 26.686 25.420 1.00 94.56 409 VAL A C 1
ATOM 3228 O O . VAL A 1 409 ? -7.494 26.395 24.584 1.00 94.56 409 VAL A O 1
ATOM 3231 N N . VAL A 1 410 ? -5.343 26.462 25.230 1.00 95.00 410 VAL A N 1
ATOM 3232 C CA . VAL A 1 410 ? -4.816 25.723 24.076 1.00 95.00 410 VAL A CA 1
ATOM 3233 C C . VAL A 1 410 ? -4.472 24.315 24.530 1.00 95.00 410 VAL A C 1
ATOM 3235 O O . VAL A 1 410 ? -3.826 24.149 25.565 1.00 95.00 410 VAL A O 1
ATOM 3238 N N . LYS A 1 411 ? -4.896 23.318 23.760 1.00 95.00 411 LYS A N 1
ATOM 3239 C CA . LYS A 1 411 ? -4.527 21.917 23.964 1.00 95.00 411 LYS A CA 1
ATOM 3240 C C . LYS A 1 411 ? -4.278 21.232 22.625 1.00 95.00 411 LYS A C 1
ATOM 3242 O O . LYS A 1 411 ? -4.727 21.714 21.586 1.00 95.00 411 LYS A O 1
ATOM 3247 N N . GLU A 1 412 ? -3.599 20.097 22.670 1.00 96.31 412 GLU A N 1
ATOM 3248 C CA . GLU A 1 412 ? -3.550 19.174 21.540 1.00 96.31 412 GLU A CA 1
ATOM 3249 C C . GLU A 1 412 ? -4.934 18.538 21.331 1.00 96.31 412 GLU A C 1
ATOM 3251 O O . GLU A 1 412 ? -5.661 18.253 22.294 1.00 96.31 412 GLU A O 1
ATOM 3256 N N . ALA A 1 413 ? -5.332 18.384 20.071 1.00 93.44 413 ALA A N 1
ATOM 3257 C CA . ALA A 1 413 ? -6.542 17.678 19.690 1.00 93.44 413 ALA A CA 1
ATOM 3258 C C . ALA A 1 413 ? -6.399 16.203 20.076 1.00 93.44 413 ALA A C 1
ATOM 3260 O O . ALA A 1 413 ? -5.422 15.555 19.715 1.00 93.44 413 ALA A O 1
ATOM 3261 N N . ALA A 1 414 ? -7.371 15.680 20.822 1.00 87.06 414 ALA A N 1
ATOM 3262 C CA . ALA A 1 414 ? -7.303 14.324 21.374 1.00 87.06 414 ALA A CA 1
ATOM 3263 C C . ALA A 1 414 ? -8.475 13.436 20.934 1.00 87.06 414 ALA A C 1
ATOM 3265 O O . ALA A 1 414 ? -8.538 12.265 21.295 1.00 87.06 414 ALA A O 1
ATOM 3266 N N . THR A 1 415 ? -9.436 14.001 20.204 1.00 88.38 415 THR A N 1
ATOM 3267 C CA . THR A 1 415 ? -10.677 13.328 19.807 1.00 88.38 415 THR A CA 1
ATOM 3268 C C . THR A 1 415 ? -10.969 13.589 18.335 1.00 88.38 415 THR A C 1
ATOM 3270 O O . THR A 1 415 ? -10.557 14.615 17.796 1.00 88.38 415 THR A O 1
ATOM 3273 N N . GLU A 1 416 ? -11.727 12.701 17.691 1.00 87.31 416 GLU A N 1
ATOM 3274 C CA . GLU A 1 416 ? -12.198 12.916 16.313 1.00 87.31 416 GLU A CA 1
ATOM 3275 C C . GLU A 1 416 ? -13.026 14.203 16.185 1.00 87.31 416 GLU A C 1
ATOM 3277 O O . GLU A 1 416 ? -12.939 14.903 15.176 1.00 87.31 416 GLU A O 1
ATOM 3282 N N . GLN A 1 417 ? -13.763 14.570 17.239 1.00 90.69 417 GLN A N 1
ATOM 3283 C CA . GLN A 1 417 ? -14.498 15.830 17.286 1.00 90.69 417 GLN A CA 1
ATOM 3284 C C . GLN A 1 417 ? -13.561 17.044 17.271 1.00 90.69 417 GLN A C 1
ATOM 3286 O O . GLN A 1 417 ? -13.814 17.991 16.539 1.00 90.69 417 GLN A O 1
ATOM 3291 N N . ASP A 1 418 ? -12.453 17.013 18.020 1.00 92.25 418 ASP A N 1
ATOM 3292 C CA . ASP A 1 418 ? -11.471 18.108 18.016 1.00 92.25 418 ASP A CA 1
ATOM 3293 C C . ASP A 1 418 ? -10.857 18.312 16.608 1.00 92.25 418 ASP A C 1
ATOM 3295 O O . ASP A 1 418 ? -10.575 19.443 16.212 1.00 92.25 418 ASP A O 1
ATOM 3299 N N . ILE A 1 419 ? -10.668 17.229 15.841 1.00 91.31 419 ILE A N 1
ATOM 3300 C CA . ILE A 1 419 ? -10.197 17.290 14.447 1.00 91.31 419 ILE A CA 1
ATOM 3301 C C . ILE A 1 419 ? -11.285 17.837 13.522 1.00 91.31 419 ILE A C 1
ATOM 3303 O O . ILE A 1 419 ? -10.999 18.702 12.696 1.00 91.31 419 ILE A O 1
ATOM 3307 N N . THR A 1 420 ? -12.524 17.372 13.682 1.00 92.38 420 THR A N 1
ATOM 3308 C CA . THR A 1 420 ? -13.678 17.844 12.903 1.00 92.38 420 THR A CA 1
ATOM 3309 C C . THR A 1 420 ? -13.877 19.349 13.089 1.00 92.38 420 THR A C 1
ATOM 3311 O O . THR A 1 420 ? -13.912 20.087 12.106 1.00 92.38 420 THR A O 1
ATOM 3314 N N . ASP A 1 421 ? -13.863 19.823 14.339 1.00 92.94 421 ASP A N 1
ATOM 3315 C CA . ASP A 1 421 ? -13.943 21.247 14.678 1.00 92.94 421 ASP A CA 1
ATOM 3316 C C . ASP A 1 421 ? -12.847 22.063 13.970 1.00 92.94 421 ASP A C 1
ATOM 3318 O O . ASP A 1 421 ? -13.094 23.159 13.466 1.00 92.94 421 ASP A O 1
ATOM 3322 N N . PHE A 1 422 ? -11.614 21.548 13.932 1.00 95.12 422 PHE A N 1
ATOM 3323 C CA . PHE A 1 422 ? -10.503 22.220 13.262 1.00 95.12 422 PHE A CA 1
ATOM 3324 C C . PHE A 1 422 ? -10.702 22.309 11.741 1.00 95.12 422 PHE A C 1
ATOM 3326 O O . PHE A 1 422 ? -10.440 23.365 11.160 1.00 95.12 422 PHE A O 1
ATOM 3333 N N . VAL A 1 423 ? -11.178 21.237 11.099 1.00 92.75 423 VAL A N 1
ATOM 3334 C CA . VAL A 1 423 ? -11.452 21.217 9.651 1.00 92.75 423 VAL A CA 1
ATOM 3335 C C . VAL A 1 423 ? -12.536 22.233 9.289 1.00 92.75 423 VAL A C 1
ATOM 3337 O O . VAL A 1 423 ? -12.353 23.013 8.353 1.00 92.75 423 VAL A O 1
ATOM 3340 N N . GLU A 1 424 ? -13.617 22.294 10.069 1.00 93.38 424 GLU A N 1
ATOM 3341 C CA . GLU A 1 424 ? -14.683 23.285 9.883 1.00 93.38 424 GLU A CA 1
ATOM 3342 C C . GLU A 1 424 ? -14.150 24.720 10.000 1.00 93.38 424 GLU A C 1
ATOM 3344 O O . GLU A 1 424 ? -14.395 25.557 9.129 1.00 93.38 424 GLU A O 1
ATOM 3349 N N . ILE A 1 425 ? -13.359 24.996 11.043 1.00 94.56 425 ILE A N 1
ATOM 3350 C CA . ILE A 1 425 ? -12.731 26.308 11.264 1.00 94.56 425 ILE A CA 1
ATOM 3351 C C . ILE A 1 425 ? -11.799 26.681 10.108 1.00 94.56 425 ILE A C 1
ATOM 3353 O O . ILE A 1 425 ? -11.736 27.844 9.697 1.00 94.56 425 ILE A O 1
ATOM 3357 N N . TYR A 1 426 ? -11.053 25.713 9.581 1.00 94.19 426 TYR A N 1
ATOM 3358 C CA . TYR A 1 426 ? -10.186 25.935 8.435 1.00 94.19 426 TYR A CA 1
ATOM 3359 C C . TYR A 1 426 ? -10.994 26.340 7.194 1.00 94.19 426 TYR A C 1
ATOM 3361 O O . TYR A 1 426 ? -10.656 27.334 6.547 1.00 94.19 426 TYR A O 1
ATOM 3369 N N . HIS A 1 427 ? -12.084 25.629 6.883 1.00 91.69 427 HIS A N 1
ATOM 3370 C CA . HIS A 1 427 ? -12.959 25.965 5.753 1.00 91.69 427 HIS A CA 1
ATOM 3371 C C . HIS A 1 427 ? -13.636 27.328 5.918 1.00 91.69 427 HIS A C 1
ATOM 3373 O O . HIS A 1 427 ? -13.655 28.106 4.962 1.00 91.69 427 HIS A O 1
ATOM 3379 N N . GLU A 1 428 ? -14.114 27.661 7.121 1.00 92.69 428 GLU A N 1
ATOM 3380 C CA . GLU A 1 428 ? -14.655 28.992 7.432 1.00 92.69 428 GLU A CA 1
ATOM 3381 C C . GLU A 1 428 ? -13.608 30.085 7.159 1.00 92.69 428 GLU A C 1
ATOM 3383 O O . GLU A 1 428 ? -13.884 31.083 6.485 1.00 92.69 428 GLU A O 1
ATOM 3388 N N . ASN A 1 429 ? -12.370 29.871 7.616 1.00 92.56 429 ASN A N 1
ATOM 3389 C CA . ASN A 1 429 ? -11.274 30.809 7.405 1.00 92.56 429 ASN A CA 1
ATOM 3390 C C . ASN A 1 429 ? -10.920 30.973 5.916 1.00 92.56 429 ASN A C 1
ATOM 3392 O O . ASN A 1 429 ? -10.691 32.099 5.471 1.00 92.56 429 ASN A O 1
ATOM 3396 N N . MET A 1 430 ? -10.904 29.886 5.134 1.00 90.19 430 MET A N 1
ATOM 3397 C CA . MET A 1 430 ? -10.662 29.944 3.685 1.00 90.19 430 MET A CA 1
ATOM 3398 C C . MET A 1 430 ? -11.761 30.718 2.946 1.00 90.19 430 MET A C 1
ATOM 3400 O O . MET A 1 430 ? -11.446 31.523 2.063 1.00 90.19 430 MET A O 1
ATOM 3404 N N . GLY A 1 431 ? -13.023 30.543 3.354 1.00 89.19 431 GLY A N 1
ATOM 3405 C CA . GLY A 1 431 ? -14.150 31.340 2.865 1.00 89.19 431 GLY A CA 1
ATOM 3406 C C . GLY A 1 431 ? -13.972 32.827 3.165 1.00 89.19 431 GLY A C 1
ATOM 3407 O O . GLY A 1 431 ? -14.107 33.669 2.277 1.00 89.19 431 GLY A O 1
ATOM 3408 N N . ARG A 1 432 ? -13.573 33.154 4.398 1.00 89.12 432 ARG A N 1
ATOM 3409 C CA . ARG A 1 432 ? -13.352 34.533 4.854 1.00 89.12 432 ARG A CA 1
ATOM 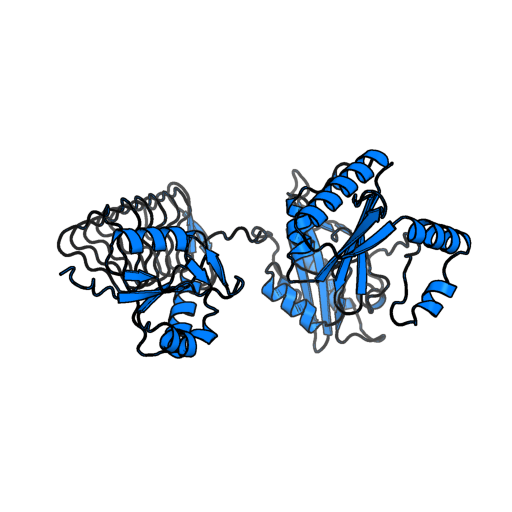3410 C C . ARG A 1 432 ? -12.269 35.268 4.071 1.00 89.12 432 ARG A C 1
ATOM 3412 O O . ARG A 1 432 ? -12.460 36.427 3.714 1.00 89.12 432 ARG A O 1
ATOM 3419 N N . VAL A 1 433 ? -11.129 34.625 3.818 1.00 89.19 433 VAL A N 1
ATOM 3420 C CA . VAL A 1 433 ? -10.012 35.255 3.087 1.00 89.19 433 VAL A CA 1
ATOM 3421 C C . VAL A 1 433 ? -10.182 35.195 1.565 1.00 89.19 433 VAL A C 1
ATOM 3423 O O . VAL A 1 433 ? -9.268 35.585 0.842 1.00 89.19 433 VAL A O 1
ATOM 3426 N N . ASN A 1 434 ? -11.333 34.713 1.077 1.00 88.62 434 ASN A N 1
ATOM 3427 C CA . ASN A 1 434 ? -11.611 34.480 -0.340 1.00 88.62 434 ASN A CA 1
ATOM 3428 C C . ASN A 1 434 ? -10.478 33.687 -1.021 1.00 88.62 434 ASN A C 1
ATOM 3430 O O . ASN A 1 434 ? -9.936 34.085 -2.057 1.00 88.62 434 ASN A O 1
ATOM 3434 N N . ALA A 1 435 ? -10.065 32.588 -0.379 1.00 85.44 435 ALA A N 1
ATOM 3435 C CA . ALA A 1 435 ? -8.962 31.765 -0.856 1.00 85.44 435 ALA A CA 1
ATOM 3436 C C . ALA A 1 435 ? -9.266 31.170 -2.241 1.00 85.44 435 ALA A C 1
ATOM 3438 O O . ALA A 1 435 ? -10.415 30.915 -2.607 1.00 85.44 435 ALA A O 1
ATOM 3439 N N . LYS A 1 436 ? -8.217 30.895 -3.021 1.00 79.00 436 LYS A N 1
ATOM 3440 C CA . LYS A 1 436 ? -8.356 30.171 -4.294 1.00 79.00 436 LYS A CA 1
ATOM 3441 C C . LYS A 1 436 ? -8.865 28.745 -4.047 1.00 79.00 436 LYS A C 1
ATOM 3443 O O . LYS A 1 436 ? -8.540 28.138 -3.032 1.00 79.00 436 LYS A O 1
ATOM 3448 N N . LYS A 1 437 ? -9.595 28.179 -5.017 1.00 76.12 437 LYS A N 1
ATOM 3449 C CA . LYS A 1 437 ? -10.238 26.852 -4.907 1.00 76.12 437 LYS A CA 1
ATOM 3450 C C . LYS A 1 437 ? -9.301 25.723 -4.458 1.00 76.12 437 LYS A C 1
ATOM 3452 O O . LYS A 1 437 ? -9.734 24.856 -3.716 1.00 76.12 437 LYS A O 1
ATOM 3457 N N . TYR A 1 438 ? -8.030 25.743 -4.860 1.00 73.31 438 TYR A N 1
ATOM 3458 C CA . TYR A 1 438 ? -7.073 24.691 -4.496 1.00 73.31 438 TYR A CA 1
ATOM 3459 C C . TYR A 1 438 ? -6.663 24.693 -3.009 1.00 73.31 438 TYR A C 1
ATOM 3461 O O . TYR A 1 438 ? -6.030 23.744 -2.568 1.00 73.31 438 TYR A O 1
ATOM 3469 N N . TYR A 1 439 ? -7.023 25.723 -2.232 1.00 76.62 439 TYR A N 1
ATOM 3470 C CA . TYR A 1 439 ? -6.858 25.728 -0.772 1.00 76.62 439 TYR A CA 1
ATOM 3471 C C . TYR A 1 439 ? -8.038 25.078 -0.029 1.00 76.62 439 TYR A C 1
ATOM 3473 O O . TYR A 1 439 ? -8.000 24.939 1.187 1.00 76.62 439 TYR A O 1
ATOM 3481 N N . TYR A 1 440 ? -9.103 24.669 -0.723 1.00 81.25 440 TYR A N 1
ATOM 3482 C CA . TYR A 1 440 ? -10.225 23.964 -0.100 1.00 81.25 440 TYR A CA 1
ATOM 3483 C C . TYR A 1 440 ? -9.950 22.461 -0.093 1.00 81.25 440 TYR A C 1
ATOM 3485 O O . TYR A 1 440 ? -10.395 21.720 -0.968 1.00 81.25 440 TYR A O 1
ATOM 3493 N N . PHE A 1 441 ? -9.179 22.015 0.896 1.00 83.88 441 PHE A N 1
ATOM 3494 C CA . PHE A 1 441 ? -8.855 20.603 1.083 1.00 83.88 441 PHE A CA 1
ATOM 3495 C C . PHE A 1 441 ? -10.063 19.811 1.605 1.00 83.88 441 PHE A C 1
ATOM 3497 O O . PHE A 1 441 ? -10.746 20.262 2.523 1.00 83.88 441 PHE A O 1
ATOM 3504 N N . GLY A 1 442 ? -10.329 18.628 1.045 1.00 81.00 442 GLY A N 1
ATOM 3505 C CA . GLY A 1 442 ? -11.364 17.715 1.551 1.00 81.00 442 GLY A CA 1
ATOM 3506 C C . GLY A 1 442 ? -10.920 16.953 2.806 1.00 81.00 442 GLY A C 1
ATOM 3507 O O . GLY A 1 442 ? -9.733 16.921 3.121 1.00 81.00 442 GLY A O 1
ATOM 3508 N N . GLU A 1 443 ? -11.846 16.286 3.500 1.00 78.94 443 GLU A N 1
ATOM 3509 C CA . GLU A 1 443 ? -11.545 15.524 4.730 1.00 78.94 443 GLU A CA 1
ATOM 3510 C C . GLU A 1 443 ? -10.408 14.505 4.567 1.00 78.94 443 GLU A C 1
ATOM 3512 O O . GLU A 1 443 ? -9.578 14.343 5.460 1.00 78.94 443 GLU A O 1
ATOM 3517 N N . GLU A 1 444 ? -10.341 13.841 3.412 1.00 76.31 444 GLU A N 1
ATOM 3518 C CA . GLU A 1 444 ? -9.312 12.839 3.122 1.00 76.31 444 GLU A CA 1
ATOM 3519 C C . GLU A 1 444 ? -7.895 13.424 3.142 1.00 76.31 444 GLU A C 1
ATOM 3521 O O . GLU A 1 444 ? -6.961 12.741 3.551 1.00 76.31 444 GLU A O 1
ATOM 3526 N N . TYR A 1 445 ? -7.725 14.700 2.781 1.00 85.38 445 TYR A N 1
ATOM 3527 C CA . TYR A 1 445 ? -6.438 15.386 2.903 1.00 85.38 445 TYR A CA 1
ATOM 3528 C C . TYR A 1 445 ? -5.989 15.444 4.367 1.00 85.38 445 TYR A C 1
ATOM 3530 O O . TYR A 1 445 ? -4.876 15.041 4.699 1.00 85.38 445 TYR A O 1
ATOM 3538 N N . PHE A 1 446 ? -6.877 15.883 5.264 1.00 87.88 446 PHE A N 1
ATOM 3539 C CA . PHE A 1 446 ? -6.578 15.979 6.692 1.00 87.88 446 PHE A CA 1
ATOM 3540 C C . PHE A 1 446 ? -6.281 14.609 7.292 1.00 87.88 446 PHE A C 1
ATOM 3542 O O . PHE A 1 446 ? -5.296 14.466 8.012 1.00 87.88 446 PHE A O 1
ATOM 3549 N N . LYS A 1 447 ? -7.077 13.587 6.953 1.00 84.19 447 LYS A N 1
ATOM 3550 C CA . LYS A 1 447 ? -6.851 12.212 7.421 1.00 84.19 447 LYS A CA 1
ATOM 3551 C C . LYS A 1 447 ? -5.503 11.665 6.955 1.00 84.19 447 LYS A C 1
ATOM 3553 O O . LYS A 1 447 ? -4.811 11.052 7.762 1.00 84.19 447 LYS A O 1
ATOM 3558 N N . LYS A 1 448 ? -5.111 11.893 5.696 1.00 85.00 448 LYS A N 1
ATOM 3559 C CA . LYS A 1 448 ? -3.810 11.448 5.168 1.00 85.00 448 LYS A CA 1
ATOM 3560 C C . LYS A 1 448 ? -2.638 12.126 5.873 1.00 85.00 448 LYS A C 1
ATOM 3562 O O . LYS A 1 448 ? -1.707 11.443 6.277 1.00 85.00 448 LYS A O 1
ATOM 3567 N N . ILE A 1 449 ? -2.705 13.442 6.084 1.00 91.88 449 ILE A N 1
ATOM 3568 C CA . ILE A 1 449 ? -1.653 14.179 6.801 1.00 91.88 449 ILE A CA 1
ATOM 3569 C C . ILE A 1 449 ? -1.583 13.755 8.276 1.00 91.88 449 ILE A C 1
ATOM 3571 O O . ILE A 1 449 ? -0.497 13.541 8.807 1.00 91.88 449 ILE A O 1
ATOM 3575 N N . ILE A 1 450 ? -2.721 13.602 8.958 1.00 91.44 450 ILE A N 1
ATOM 3576 C CA . ILE A 1 450 ? -2.754 13.223 10.380 1.00 91.44 450 ILE A CA 1
ATOM 3577 C C . ILE A 1 450 ? -2.229 11.799 10.599 1.00 91.44 450 ILE A C 1
ATOM 3579 O O . ILE A 1 450 ? -1.503 11.570 11.561 1.00 91.44 450 ILE A O 1
ATOM 3583 N N . ASN A 1 451 ? -2.569 10.864 9.708 1.00 88.88 451 ASN A N 1
ATOM 3584 C CA . ASN A 1 451 ? -2.216 9.447 9.839 1.00 88.88 451 ASN A CA 1
ATOM 3585 C C . ASN A 1 451 ? -0.946 9.049 9.067 1.00 88.88 451 ASN A C 1
ATOM 3587 O O . ASN A 1 451 ? -0.671 7.857 8.928 1.00 88.88 451 ASN A O 1
ATOM 3591 N N . SER A 1 452 ? -0.201 10.023 8.537 1.00 90.88 452 SER A N 1
ATOM 3592 C CA . SER A 1 452 ? 1.057 9.792 7.822 1.00 90.88 452 SER A CA 1
ATOM 3593 C C . SER A 1 452 ? 2.065 9.063 8.708 1.00 90.88 452 SER A C 1
ATOM 3595 O O . SER A 1 452 ? 2.203 9.367 9.894 1.00 90.88 452 SER A O 1
ATOM 3597 N N . SER A 1 453 ? 2.795 8.114 8.123 1.00 89.62 453 SER A N 1
ATOM 3598 C CA . SER A 1 453 ? 3.908 7.448 8.810 1.00 89.62 453 SER A CA 1
ATOM 3599 C C . SER A 1 453 ? 5.234 8.183 8.628 1.00 89.62 453 SER A C 1
ATOM 3601 O O . SER A 1 453 ? 6.194 7.885 9.333 1.00 89.62 453 SER A O 1
ATOM 3603 N N . ASP A 1 454 ? 5.307 9.107 7.666 1.00 90.12 454 ASP A N 1
ATOM 3604 C CA . ASP A 1 454 ? 6.552 9.782 7.290 1.00 90.12 454 ASP A CA 1
ATOM 3605 C C . ASP A 1 454 ? 6.900 10.955 8.223 1.00 90.12 454 ASP A C 1
ATOM 3607 O O . ASP A 1 454 ? 8.039 11.422 8.251 1.00 90.12 454 ASP A O 1
ATOM 3611 N N . PHE A 1 455 ? 5.923 11.462 8.977 1.00 94.69 455 PHE A N 1
ATOM 3612 C CA . PHE A 1 455 ? 6.078 12.620 9.853 1.00 94.69 455 PHE A CA 1
ATOM 3613 C C . PHE A 1 455 ? 5.032 12.625 10.966 1.00 94.69 455 PHE A C 1
ATOM 3615 O O . PHE A 1 455 ? 3.975 12.010 10.855 1.00 94.69 455 PHE A O 1
ATOM 3622 N N . LYS A 1 456 ? 5.305 13.362 12.047 1.00 95.88 456 LYS A N 1
ATOM 3623 C CA . LYS A 1 456 ? 4.356 13.519 13.152 1.00 95.88 456 LYS A CA 1
ATOM 3624 C C . LYS A 1 456 ? 3.504 14.767 12.942 1.00 95.88 456 LYS A C 1
ATOM 3626 O O . LYS A 1 456 ? 4.036 15.870 12.852 1.00 95.88 456 LYS A O 1
ATOM 3631 N N . THR A 1 457 ? 2.188 14.611 12.970 1.00 96.50 457 THR A N 1
ATOM 3632 C CA . THR A 1 457 ? 1.245 15.733 12.899 1.00 96.50 457 THR A CA 1
ATOM 3633 C C . THR A 1 457 ? 0.754 16.116 14.295 1.00 96.50 457 THR A C 1
ATOM 3635 O O . THR A 1 457 ? 0.361 15.261 15.083 1.00 96.50 457 THR A O 1
ATOM 3638 N N . LEU A 1 458 ? 0.772 17.413 14.602 1.00 96.25 458 LEU A N 1
ATOM 3639 C CA . LEU A 1 458 ? 0.235 18.008 15.824 1.00 96.25 458 LEU A CA 1
ATOM 3640 C C . LEU A 1 458 ? -0.891 18.971 15.452 1.00 96.25 458 LEU A C 1
ATOM 3642 O O . LEU A 1 458 ? -0.660 19.966 14.767 1.00 96.25 458 LEU A O 1
ATOM 3646 N N . VAL A 1 459 ? -2.102 18.716 15.938 1.00 96.81 459 VAL A N 1
ATOM 3647 C CA . VAL A 1 459 ? -3.218 19.660 15.802 1.00 96.81 459 VAL A CA 1
ATOM 3648 C C . VAL A 1 459 ? -3.445 20.317 17.154 1.00 96.81 459 VAL A C 1
ATOM 3650 O O . VAL A 1 459 ? -3.791 19.653 18.127 1.00 96.81 459 VAL A O 1
ATOM 3653 N N . LEU A 1 460 ? -3.228 21.627 17.229 1.00 96.94 460 LEU A N 1
ATOM 3654 C CA . LEU A 1 460 ? -3.491 22.426 18.419 1.00 96.94 460 LEU A CA 1
ATOM 3655 C C . LEU A 1 460 ? -4.800 23.178 18.237 1.00 96.94 460 LEU A C 1
ATOM 3657 O O . LEU A 1 460 ? -4.978 23.874 17.241 1.00 96.94 460 LEU A O 1
ATOM 3661 N N . ILE A 1 461 ? -5.684 23.092 19.224 1.00 96.44 461 ILE A N 1
ATOM 3662 C CA . ILE A 1 461 ? -6.955 23.811 19.229 1.00 96.44 461 ILE A CA 1
ATOM 3663 C C . ILE A 1 461 ? -7.056 24.739 20.436 1.00 96.44 461 ILE A C 1
ATOM 3665 O O . ILE A 1 461 ? -6.627 24.411 21.546 1.00 96.44 461 ILE A O 1
ATOM 3669 N N . ALA A 1 462 ? -7.634 25.914 20.213 1.00 95.69 462 ALA A N 1
ATOM 3670 C CA . ALA A 1 462 ? -7.966 26.875 21.250 1.00 95.69 462 ALA A CA 1
ATOM 3671 C C . ALA A 1 462 ? -9.453 26.750 21.590 1.00 95.69 462 ALA A C 1
ATOM 3673 O O . ALA A 1 462 ? -10.308 26.952 20.724 1.00 95.69 462 ALA A O 1
ATOM 3674 N N . LYS A 1 463 ? -9.753 26.442 22.855 1.00 94.38 463 LYS A N 1
ATOM 3675 C CA . LYS A 1 463 ? -11.118 26.418 23.388 1.00 94.38 463 LYS A CA 1
ATOM 3676 C C . LYS A 1 463 ? -11.371 27.631 24.265 1.00 94.38 463 LYS A C 1
ATOM 3678 O O . LYS A 1 463 ? -10.531 27.985 25.094 1.00 94.38 463 LYS A O 1
ATOM 3683 N N . GLU A 1 464 ? -12.519 28.263 24.090 1.00 94.38 464 GLU A N 1
ATOM 3684 C CA . GLU A 1 464 ? -12.980 29.318 24.986 1.00 94.38 464 GLU A CA 1
ATOM 3685 C C . GLU A 1 464 ? -13.290 28.730 26.371 1.00 94.38 464 GLU A C 1
ATOM 3687 O O . GLU A 1 464 ? -13.907 27.673 26.482 1.00 94.38 464 GLU A O 1
ATOM 3692 N N . LYS A 1 465 ? -12.850 29.398 27.442 1.00 93.12 465 LYS A N 1
ATOM 3693 C CA . LYS A 1 465 ? -13.002 28.887 28.814 1.00 93.12 465 LYS A CA 1
ATOM 3694 C C . LYS A 1 465 ? -14.447 28.896 29.306 1.00 93.12 465 LYS A C 1
ATOM 3696 O O . LYS A 1 465 ? -14.798 28.043 30.110 1.00 93.12 465 LYS A O 1
ATOM 3701 N N . GLU A 1 466 ? -15.250 29.860 28.862 1.00 91.25 466 GLU A N 1
ATOM 3702 C CA . GLU A 1 466 ? -16.632 30.029 29.326 1.00 91.25 466 GLU A CA 1
ATOM 3703 C C . GLU A 1 466 ? -17.579 29.026 28.662 1.00 91.25 466 GLU A C 1
ATOM 3705 O O . GLU A 1 466 ? -18.372 28.383 29.345 1.00 91.25 466 GLU A O 1
ATOM 3710 N N . THR A 1 467 ? -17.473 28.852 27.342 1.00 91.69 467 THR A N 1
ATOM 3711 C CA . THR A 1 467 ? -18.390 27.992 26.577 1.00 91.69 467 THR A CA 1
ATOM 3712 C C . THR A 1 467 ? -17.825 26.607 26.267 1.00 91.69 467 THR A C 1
ATOM 3714 O O . THR A 1 467 ? -18.576 25.711 25.886 1.00 91.69 467 THR A O 1
ATOM 3717 N N . GLY A 1 468 ? -16.507 26.417 26.375 1.00 90.25 468 GLY A N 1
ATOM 3718 C CA . GLY A 1 468 ? -15.824 25.189 25.964 1.00 90.25 468 GLY A CA 1
ATOM 3719 C C . GLY A 1 468 ? -15.752 24.985 24.446 1.00 90.25 468 GLY A C 1
ATOM 3720 O O . GLY A 1 468 ? -15.251 23.950 24.004 1.00 90.25 468 GLY A O 1
ATOM 3721 N N . LYS A 1 469 ? -16.230 25.940 23.636 1.00 92.19 469 LYS A N 1
ATOM 3722 C CA . LYS A 1 469 ? -16.232 25.833 22.172 1.00 92.19 469 LYS A CA 1
ATOM 3723 C C . LYS A 1 469 ? -14.835 26.010 21.592 1.00 92.19 469 LYS A C 1
ATOM 3725 O O . LYS A 1 469 ? -14.054 26.835 22.066 1.00 92.19 469 LYS A O 1
ATOM 3730 N N . THR A 1 470 ? -14.546 25.273 20.523 1.00 94.75 470 THR A N 1
ATOM 3731 C CA . THR A 1 470 ? -13.335 25.461 19.720 1.00 94.75 470 THR A CA 1
ATOM 3732 C C . THR A 1 470 ? -13.476 26.720 18.860 1.00 94.75 470 THR A C 1
ATOM 3734 O O . THR A 1 470 ? -14.399 26.824 18.050 1.00 94.75 470 THR A O 1
ATOM 3737 N N . ILE A 1 471 ? -12.569 27.682 19.054 1.00 94.25 471 ILE A N 1
ATOM 3738 C CA . ILE A 1 471 ? -12.603 29.010 18.409 1.00 94.25 471 ILE A CA 1
ATOM 3739 C C . ILE A 1 471 ? -11.449 29.230 17.425 1.00 94.25 471 ILE A C 1
ATOM 3741 O O . ILE A 1 471 ? -11.520 30.094 16.555 1.00 94.25 471 ILE A O 1
ATOM 3745 N N . ALA A 1 472 ? -10.377 28.449 17.539 1.00 95.38 472 ALA A N 1
ATOM 3746 C CA . ALA A 1 472 ? -9.270 28.458 16.594 1.00 95.38 472 ALA A CA 1
ATOM 3747 C C . ALA A 1 472 ? -8.542 27.117 16.616 1.00 95.38 472 ALA A C 1
ATOM 3749 O O . ALA A 1 472 ? -8.609 26.380 17.602 1.00 95.38 472 ALA A O 1
ATOM 3750 N N . GLY A 1 473 ? -7.789 26.837 15.560 1.00 95.94 473 GLY A N 1
ATOM 3751 C CA . GLY A 1 473 ? -6.871 25.713 15.551 1.00 95.94 473 GLY A CA 1
ATOM 3752 C C . GLY A 1 473 ? -5.777 25.865 14.510 1.00 95.94 473 GLY A C 1
ATOM 3753 O O . GLY A 1 473 ? -5.915 26.626 13.552 1.00 95.94 473 GLY A O 1
ATOM 3754 N N . SER A 1 474 ? -4.693 25.132 14.724 1.00 96.56 474 SER A N 1
ATOM 3755 C CA . SER A 1 474 ? -3.510 25.118 13.872 1.00 96.56 474 SER A CA 1
ATOM 3756 C C . SER A 1 474 ? -2.945 23.706 13.780 1.00 96.56 474 SER A C 1
ATOM 3758 O O . SER A 1 474 ? -2.856 23.001 14.783 1.00 96.56 474 SER A O 1
ATOM 3760 N N . MET A 1 475 ? -2.511 23.326 12.586 1.00 96.94 475 MET A N 1
ATOM 3761 C CA . MET A 1 475 ? -1.808 22.086 12.296 1.00 96.94 475 MET A CA 1
ATOM 3762 C C . MET A 1 475 ? -0.318 22.371 12.107 1.00 96.94 475 MET A C 1
ATOM 3764 O O . MET A 1 475 ? 0.068 23.224 11.302 1.00 96.94 475 MET A O 1
ATOM 3768 N N . PHE A 1 476 ? 0.503 21.615 12.826 1.00 96.50 476 PHE A N 1
ATOM 3769 C CA . PHE A 1 476 ? 1.954 21.613 12.726 1.00 96.50 476 PHE A CA 1
ATOM 3770 C C . PHE A 1 476 ? 2.440 20.227 12.317 1.00 96.50 476 PHE A C 1
ATOM 3772 O O . PHE A 1 476 ? 1.899 19.222 12.776 1.00 96.50 476 PHE A O 1
ATOM 3779 N N . ILE A 1 477 ? 3.471 20.177 11.484 1.00 96.81 477 ILE A N 1
ATOM 3780 C CA . ILE A 1 477 ? 4.096 18.932 11.041 1.00 96.81 477 ILE A CA 1
ATOM 3781 C C . ILE A 1 477 ? 5.531 18.911 11.554 1.00 96.81 477 ILE A C 1
ATOM 3783 O O . ILE A 1 477 ? 6.275 19.871 11.370 1.00 96.81 477 ILE A O 1
ATOM 3787 N N . VAL A 1 478 ? 5.895 17.834 12.239 1.00 95.31 478 VAL A N 1
ATOM 3788 C CA . VAL A 1 478 ? 7.202 17.632 12.861 1.00 95.31 478 VAL A CA 1
ATOM 3789 C C . VAL A 1 478 ? 7.951 16.557 12.084 1.00 95.31 478 VAL A C 1
ATOM 3791 O O . VAL A 1 478 ? 7.473 15.428 11.937 1.00 95.31 478 VAL A O 1
ATOM 3794 N N . THR A 1 479 ? 9.137 16.898 11.592 1.00 94.69 479 THR A N 1
ATOM 3795 C CA . THR A 1 479 ? 10.029 15.981 10.872 1.00 94.69 479 THR A CA 1
ATOM 3796 C C . THR A 1 479 ? 11.464 16.294 11.243 1.00 94.69 479 THR A C 1
ATOM 3798 O O . THR A 1 479 ? 11.899 17.441 11.135 1.00 94.69 479 THR A O 1
ATOM 3801 N N . ASN A 1 480 ? 12.203 15.279 11.697 1.00 91.12 480 ASN A N 1
ATOM 3802 C CA . ASN A 1 480 ? 13.539 15.456 12.261 1.00 91.12 480 ASN A CA 1
ATOM 3803 C C . ASN A 1 480 ? 13.540 16.584 13.315 1.00 91.12 480 ASN A C 1
ATOM 3805 O O . ASN A 1 480 ? 12.767 16.537 14.272 1.00 91.12 480 ASN A O 1
ATOM 3809 N N . ASN A 1 481 ? 14.361 17.616 13.114 1.00 88.62 481 ASN A N 1
ATOM 3810 C CA . ASN A 1 481 ? 14.485 18.766 14.014 1.00 88.62 481 ASN A CA 1
ATOM 3811 C C . ASN A 1 481 ? 13.691 19.997 13.537 1.00 88.62 481 ASN A C 1
ATOM 3813 O O . ASN A 1 481 ? 13.949 21.109 13.995 1.00 88.62 481 ASN A O 1
ATOM 3817 N N . ILE A 1 482 ? 12.759 19.824 12.596 1.00 91.50 482 ILE A N 1
ATOM 3818 C CA . ILE A 1 482 ? 12.001 20.912 11.973 1.00 91.50 482 ILE A CA 1
ATOM 3819 C C . ILE A 1 482 ? 10.520 20.765 12.320 1.00 91.50 482 ILE A C 1
ATOM 3821 O O . ILE A 1 482 ? 9.940 19.681 12.243 1.00 91.50 482 ILE A O 1
ATOM 3825 N N . VAL A 1 483 ? 9.902 21.888 12.694 1.00 94.12 483 VAL A N 1
ATOM 3826 C CA . VAL A 1 483 ? 8.455 22.003 12.884 1.00 94.12 483 VAL A CA 1
ATOM 3827 C C . VAL A 1 483 ? 7.919 23.007 11.878 1.00 94.12 483 VAL A C 1
ATOM 3829 O O . VAL A 1 483 ? 8.267 24.186 11.919 1.00 94.12 483 VAL A O 1
ATOM 3832 N N . GLN A 1 484 ? 7.051 22.543 10.988 1.00 94.25 484 GLN A N 1
ATOM 3833 C CA . GLN A 1 484 ? 6.419 23.366 9.972 1.00 94.25 484 GLN A CA 1
ATOM 3834 C C . GLN A 1 484 ? 4.996 23.722 10.377 1.00 94.25 484 GLN A C 1
ATOM 3836 O O . GLN A 1 484 ? 4.200 22.869 10.767 1.00 94.25 484 GLN A O 1
ATOM 3841 N N . TYR A 1 485 ? 4.671 25.006 10.268 1.00 92.94 485 TYR A N 1
ATOM 3842 C CA . TYR A 1 485 ? 3.299 25.484 10.353 1.00 92.94 485 TYR A CA 1
ATOM 3843 C C . TYR A 1 485 ? 2.609 25.219 9.011 1.00 92.94 485 TYR A C 1
ATOM 3845 O O . TYR A 1 485 ? 3.027 25.764 7.989 1.00 92.94 485 TYR A O 1
ATOM 3853 N N . HIS A 1 486 ? 1.569 24.381 9.017 1.00 93.56 486 HIS A N 1
ATOM 3854 C CA . HIS A 1 486 ? 0.939 23.898 7.786 1.00 93.56 486 HIS A CA 1
ATOM 3855 C C . HIS A 1 486 ? -0.380 24.613 7.489 1.00 93.56 486 HIS A C 1
ATOM 3857 O O . HIS A 1 486 ? -0.501 25.315 6.487 1.00 93.56 486 HIS A O 1
ATOM 3863 N N . LEU A 1 487 ? -1.363 24.489 8.388 1.00 94.06 487 LEU A N 1
ATOM 3864 C CA . LEU A 1 487 ? -2.705 25.062 8.228 1.00 94.06 487 LEU A CA 1
ATOM 3865 C C . LEU A 1 487 ? -3.175 25.706 9.530 1.00 94.06 487 LEU A C 1
ATOM 3867 O O . LEU A 1 487 ? -2.850 25.227 10.612 1.00 94.06 487 LEU A O 1
ATOM 3871 N N . SER A 1 488 ? -3.994 26.752 9.447 1.00 94.88 488 SER A N 1
ATOM 3872 C CA . SER A 1 488 ? -4.759 27.229 10.601 1.00 94.88 488 SER A CA 1
ATOM 3873 C C . SER A 1 488 ? -6.054 27.914 10.201 1.00 94.88 488 SER A C 1
ATOM 3875 O O . SER A 1 488 ? -6.270 28.280 9.039 1.00 94.88 488 SER A O 1
ATOM 3877 N N . GLY A 1 489 ? -6.899 28.123 11.200 1.00 93.50 489 GLY A N 1
ATOM 3878 C CA . GLY A 1 489 ? -8.045 29.001 11.101 1.00 93.50 489 GLY A CA 1
ATOM 3879 C C . GLY A 1 489 ? -8.479 29.512 12.467 1.00 93.50 489 GLY A C 1
ATOM 3880 O O . GLY A 1 489 ? -8.091 28.996 13.519 1.00 93.50 489 GLY A O 1
ATOM 3881 N N . SER A 1 490 ? -9.315 30.541 12.431 1.00 92.88 490 SER A N 1
ATOM 3882 C CA . SER A 1 490 ? -10.040 31.056 13.586 1.00 92.88 490 SER A CA 1
ATOM 3883 C C . SER A 1 490 ? -11.458 31.410 13.168 1.00 92.88 490 SER A C 1
ATOM 3885 O O . SER A 1 490 ? -11.658 31.905 12.053 1.00 92.88 490 SER A O 1
ATOM 3887 N N . LYS A 1 491 ? -12.416 31.188 14.069 1.00 88.38 491 LYS A N 1
ATOM 3888 C CA . LYS A 1 491 ? -13.800 31.633 13.895 1.00 88.38 491 LYS A CA 1
ATOM 3889 C C . LYS A 1 491 ? -13.883 33.158 13.916 1.00 88.38 491 LYS A C 1
ATOM 3891 O O . LYS A 1 491 ? -12.952 33.845 14.350 1.00 88.38 491 LYS A O 1
ATOM 3896 N N . ASN A 1 492 ? -14.979 33.686 13.382 1.00 72.69 492 ASN A N 1
ATOM 3897 C CA . ASN A 1 492 ? -15.264 35.123 13.411 1.00 72.69 492 ASN A CA 1
ATOM 3898 C C . ASN A 1 492 ? -15.772 35.640 14.762 1.00 72.69 492 ASN A C 1
ATOM 3900 O O . ASN A 1 492 ? -15.588 36.825 15.037 1.00 72.69 492 ASN A O 1
ATOM 3904 N N . GLU A 1 493 ? -16.425 34.781 15.546 1.00 55.75 493 GLU A N 1
ATOM 3905 C CA . GLU A 1 493 ? -17.061 35.128 16.826 1.00 55.75 493 GLU A CA 1
ATOM 3906 C C . GLU A 1 493 ? -16.075 35.171 17.998 1.00 55.75 493 GLU A C 1
ATOM 3908 O O . GLU A 1 493 ? -15.249 34.231 18.122 1.00 55.75 493 GLU A O 1
#

Nearest PDB structures (foldseek):
  4eaa-assembly1_A  TM=9.771E-01  e=2.863E-18  Caulobacter vibrioides
  4eab-assembly1_A  TM=9.769E-01  e=4.471E-17  Caulobacter vibrioides
  4ea7-assembly1_A  TM=9.745E-01  e=5.767E-17  Caulobacter vibrioides
  4m98-assembly1_A  TM=9.297E-01  e=3.745E-15  Neisseria gonorrhoeae FA 1090
  4m99-assembly1_B  TM=9.285E-01  e=1.337E-14  Neisseria gonorrhoeae FA 1090

Solvent-accessible surface area (backbone atoms only — not comparable to full-atom values): 26549 Å² total; per-residue (Å²): 133,83,77,79,79,86,50,46,40,25,36,35,36,34,79,52,77,61,19,56,56,53,49,54,30,44,58,73,61,60,57,51,38,78,78,26,29,31,29,82,90,55,62,65,70,41,74,55,97,95,32,36,24,76,33,33,82,85,45,43,67,60,48,27,66,76,68,62,35,55,34,27,36,68,33,47,87,46,41,57,62,37,50,54,49,51,53,51,48,40,71,68,36,74,82,56,43,52,48,58,48,60,23,90,64,42,47,75,36,61,76,52,45,76,32,51,31,18,41,36,30,52,54,18,36,38,30,37,55,16,38,40,28,34,45,21,39,40,24,42,45,17,36,41,23,35,54,18,37,36,32,41,27,18,34,37,27,39,44,19,37,41,27,40,44,24,37,39,26,40,46,16,35,38,27,43,46,18,37,35,45,54,73,27,44,38,22,40,39,17,35,37,36,62,59,11,32,37,83,62,68,40,63,57,29,25,33,28,37,40,83,66,41,38,85,75,44,77,48,62,85,77,58,80,81,63,83,57,97,59,86,69,59,67,88,78,82,71,68,69,47,101,64,35,49,74,39,63,50,61,70,63,44,53,50,52,51,61,72,39,66,67,63,54,57,57,61,32,59,65,47,39,68,64,64,49,56,97,73,43,40,55,37,32,40,35,37,71,58,95,76,29,38,40,40,39,50,35,29,40,32,71,40,84,100,56,88,39,24,38,34,30,38,61,92,63,44,27,34,52,35,55,29,74,76,61,97,81,60,78,36,62,70,59,51,51,48,51,50,53,38,31,59,76,54,35,40,80,47,77,49,68,39,68,36,95,84,57,66,63,42,70,56,64,42,54,96,55,82,85,90,80,89,89,76,85,86,89,83,78,70,79,87,52,55,72,68,60,50,54,66,73,48,54,69,69,58,52,54,51,52,59,54,46,58,76,51,36,47,78,43,72,56,84,46,73,64,50,50,50,54,38,52,53,29,30,53,53,32,40,61,72,70,65,54,61,75,89,74,68,72,56,70,68,51,57,52,50,56,58,67,34,90,82,38,50,53,45,46,38,33,30,24,33,68,89,79,62,46,78,44,33,28,39,34,34,40,39,20,90,95,45,77,43,84,74,51,62,24,46,54,94,122

pLDDT: mean 90.67, std 11.3, range [33.22, 98.88]

Secondary structure (DSSP, 8-state):
------PEEEEEE--SHHHHHHHHHHHHH-SEEEEEEE-TTS-TT-EETTEEEEE-GGGHHHHHHHHT--EEEE---SHHHHHHHHHHHHHH-TTPEEPPEE-TT-EE-TT-EE-TT-EE-TT-EE-TT-EE-TT-EE-TT-EEPTT-EE-TT-EE-TT-EE-TT-EE-TT-EE-TT-EE-TT-EEPTT-EEPTT-EE-S-B-TTEEEEETTEEEEEE--SS---S--SS-------PPPBTTEEEE-SHHHHHHHHHHH----GGGSHHHHHHHS-TTEEEEEEEEEETTEEEEEEEEEEEPTTSS-EEEE--SS----EEES--TT---HHHHHHHHHHHHHTTEEEEE-PPPTTSSSHHHHTTTSS------PPP---TTS-HHHHHHTS-HHHHHHHHHHHHHEEEEE--SHHHHHHHHHHHHHHHHHTT--GGG---HHHHHHHHT-SSSEEEEEEEEETTT--EEEEEEEEEETTEEEEEEEEE---